Protein AF-0000000075745849 (afdb_homodimer)

Sequence (506 aa):
MTCSVCSPAETILVINGTESRLQVALGSGSGLLWSQELQTPGRAMPYLAPAVRQGLATCELDLAALRGIACVRGPGGFTGLRLTLATTLGLARGSGLPLAGIDYLPAIAASVAPLLASELWVATHARQRMVYLQGFTPVQGEPFCAPFPAPLDTALGYLQRRETALTLVGSGLRRFPEQWTEALPDAVFLPAAWDHPHPQTLLRLAEEAEFTQTPPSPLYLRASDAEDNLSTIAGKRGLDPDAARQSIPDFLSMTCSVCSPAETILVINGTESRLQVALGSGSGLLWSQELQTPGRAMPYLAPAVRQGLATCELDLAALRGIACVRGPGGFTGLRLTLATTLGLARGSGLPLAGIDYLPAIAASVAPLLASELWVATHARQRMVYLQGFTPVQGEPFCAPFPAPLDTALGYLQRRETALTLVGSGLRRFPEQWTEALPDAVFLPAAWDHPHPQTLLRLAEEAEFTQTPPSPLYLRASDAEDNLSTIAGKRGLDPDAARQSIPDFLS

Secondary structure (DSSP, 8-state):
---SS--GGG-EEEEE-SSSEEEEEEEETTEEEEEEEEE-SS-SHHHHHHHHHHHHHHTT--GGGSSEEEEEEESS-HHHHHHHHHHHHHHHHHHT--EEEEEHHHHHHHHHGGG-SSEEEEEEEEETTEEEEEEE-TTT--BSS--EEEEHHHHHHHHHT--S-EEEESTHHHHSHHHHHHH-TTSEE--GGGSS--HHHHHHHHHHSPPBSSPPPP----HHHHHHHHHHHHHHTT--HHHHHHTS--TT-/---SS--GGG-EEEEE-SSSEEEEEEEETTEEEEEEEEE-SS-SHHHHHHHHHHHHHHTT--GGGSSEEEEEEESS-HHHHHHHHHHHHHHHHHHT--EEEEEHHHHHHHHHGGG-SSEEEEEEEEETTEEEEEEE-TTT--BSS--EEEEHHHHHHHHHT--S-EEEESTHHHHSHHHHHHH-TTSEE--GGGSS--HHHHHHHHHHSPPBSSPPPP----HHHHHHHHHHHHHHTT--HHHHHHTS--TT-

Structure (mmCIF, N/CA/C/O backbone):
data_AF-0000000075745849-model_v1
#
loop_
_entity.id
_entity.type
_entity.pdbx_description
1 polymer 'Peptidase M22 glycoprotease'
#
loop_
_atom_site.group_PDB
_atom_site.id
_atom_site.type_symbol
_atom_site.label_atom_id
_atom_site.label_alt_id
_atom_site.label_comp_id
_atom_site.label_asym_id
_atom_site.label_entity_id
_atom_site.label_seq_id
_atom_site.pdbx_PDB_ins_code
_atom_site.Cartn_x
_atom_site.Cartn_y
_atom_site.Cartn_z
_atom_site.occupancy
_atom_site.B_iso_or_equiv
_atom_site.auth_seq_id
_atom_site.auth_comp_id
_atom_site.auth_asym_id
_atom_site.auth_atom_id
_atom_site.pdbx_PDB_model_num
ATOM 1 N N . MET A 1 1 ? -19.938 10.523 -12.008 1 37.12 1 MET A N 1
ATOM 2 C CA . MET A 1 1 ? -18.719 11.148 -11.508 1 37.12 1 MET A CA 1
ATOM 3 C C . MET A 1 1 ? -17.516 10.75 -12.359 1 37.12 1 MET A C 1
ATOM 5 O O . MET A 1 1 ? -17.219 9.562 -12.492 1 37.12 1 MET A O 1
ATOM 9 N N . THR A 1 2 ? -17.391 11.547 -13.344 1 42.72 2 THR A N 1
ATOM 10 C CA . THR A 1 2 ? -16.266 11.266 -14.234 1 42.72 2 THR A CA 1
ATOM 11 C C . THR A 1 2 ? -14.969 11.156 -13.453 1 42.72 2 THR A C 1
ATOM 13 O O . THR A 1 2 ? -14.641 12.039 -12.648 1 42.72 2 THR A O 1
ATOM 16 N N . CYS A 1 3 ? -14.578 9.945 -13.203 1 51.78 3 CYS A N 1
ATOM 17 C CA . CYS A 1 3 ? -13.312 9.641 -12.539 1 51.78 3 CYS A CA 1
ATOM 18 C C . CYS A 1 3 ? -12.164 10.406 -13.188 1 51.78 3 CYS A C 1
ATOM 20 O O . CYS A 1 3 ? -11.961 10.312 -14.398 1 51.78 3 CYS A O 1
ATOM 22 N N . SER A 1 4 ? -11.734 11.438 -12.562 1 56.72 4 SER A N 1
ATOM 23 C CA . SER A 1 4 ? -10.625 12.234 -13.086 1 56.72 4 SER A CA 1
ATOM 24 C C . SER A 1 4 ? -9.422 11.359 -13.406 1 56.72 4 SER A C 1
ATOM 26 O O . SER A 1 4 ? -8.5 11.789 -14.109 1 56.72 4 SER A O 1
ATOM 28 N N . VAL A 1 5 ? -9.508 10.102 -12.977 1 60.81 5 VAL A N 1
ATOM 29 C CA . VAL A 1 5 ? -8.305 9.297 -13.125 1 60.81 5 VAL A CA 1
ATOM 30 C C . VAL A 1 5 ? -8.383 8.484 -14.414 1 60.81 5 VAL A C 1
ATOM 32 O O . VAL A 1 5 ? -7.398 8.367 -15.148 1 60.81 5 VAL A O 1
ATOM 35 N N . CYS A 1 6 ? -9.516 7.832 -14.586 1 68.62 6 CYS A N 1
ATOM 36 C CA . CYS A 1 6 ? -9.602 7.012 -15.789 1 68.62 6 CYS A CA 1
ATOM 37 C C . CYS A 1 6 ? -11.055 6.828 -16.219 1 68.62 6 CYS A C 1
ATOM 39 O O . CYS A 1 6 ? -11.961 6.824 -15.383 1 68.62 6 CYS A O 1
ATOM 41 N N . SER A 1 7 ? -11.258 6.801 -17.531 1 82.75 7 SER A N 1
ATOM 42 C CA . SER A 1 7 ? -12.539 6.422 -18.109 1 82.75 7 SER A CA 1
ATOM 43 C C . SER A 1 7 ? -12.867 4.957 -17.844 1 82.75 7 SER A C 1
ATOM 45 O O . SER A 1 7 ? -11.961 4.148 -17.625 1 82.75 7 SER A O 1
ATOM 47 N N . PRO A 1 8 ? -14.094 4.629 -17.734 1 82.69 8 PRO A N 1
ATOM 48 C CA . PRO A 1 8 ? -14.461 3.227 -17.516 1 82.69 8 PRO A CA 1
ATOM 49 C C . PRO A 1 8 ? -13.789 2.281 -18.5 1 82.69 8 PRO A C 1
ATOM 51 O O . PRO A 1 8 ? -13.328 1.201 -18.125 1 82.69 8 PRO A O 1
ATOM 54 N N . ALA A 1 9 ? -13.57 2.715 -19.688 1 87.56 9 ALA A N 1
ATOM 55 C CA . ALA A 1 9 ? -13 1.877 -20.734 1 87.56 9 ALA A CA 1
ATOM 56 C C . ALA A 1 9 ? -11.508 1.665 -20.531 1 87.56 9 ALA A C 1
ATOM 58 O O . ALA A 1 9 ? -10.906 0.77 -21.125 1 87.56 9 ALA A O 1
ATOM 59 N N . GLU A 1 10 ? -10.961 2.383 -19.672 1 92.88 10 GLU A N 1
ATOM 60 C CA . GLU A 1 10 ? -9.531 2.248 -19.391 1 92.88 10 GLU A CA 1
ATOM 61 C C . GLU A 1 10 ? -9.297 1.593 -18.031 1 92.88 10 GLU A C 1
ATOM 63 O O . GLU A 1 10 ? -8.164 1.243 -17.688 1 92.88 10 GLU A O 1
ATOM 68 N N . THR A 1 11 ? -10.375 1.345 -17.344 1 96.75 11 THR A N 1
ATOM 69 C CA . THR A 1 11 ? -10.266 0.848 -15.969 1 96.75 11 THR A CA 1
ATOM 70 C C . THR A 1 11 ? -10.125 -0.672 -15.953 1 96.75 11 THR A C 1
ATOM 72 O O . THR A 1 11 ? -10.836 -1.374 -16.672 1 96.75 11 THR A O 1
ATOM 75 N N . ILE A 1 12 ? -9.188 -1.168 -15.203 1 98.12 12 ILE A N 1
ATOM 76 C CA . ILE A 1 12 ? -8.914 -2.592 -15.031 1 98.12 12 ILE A CA 1
ATOM 77 C C . ILE A 1 12 ? -9.266 -3.012 -13.602 1 98.12 12 ILE A C 1
ATOM 79 O O . ILE A 1 12 ? -9.016 -2.268 -12.648 1 98.12 12 ILE A O 1
ATOM 83 N N . LEU A 1 13 ? -9.898 -4.164 -13.469 1 98.25 13 LEU A N 1
ATOM 84 C CA . LEU A 1 13 ? -10.039 -4.844 -12.18 1 98.25 13 LEU A CA 1
ATOM 85 C C . LEU A 1 13 ? -8.898 -5.832 -11.961 1 98.25 13 LEU A C 1
ATOM 87 O O . LEU A 1 13 ? -8.664 -6.711 -12.797 1 98.25 13 LEU A O 1
ATOM 91 N N . VAL A 1 14 ? -8.211 -5.641 -10.891 1 98.31 14 VAL A N 1
ATOM 92 C CA . VAL A 1 14 ? -7.121 -6.555 -10.57 1 98.31 14 VAL A CA 1
ATOM 93 C C . VAL A 1 14 ? -7.441 -7.309 -9.281 1 98.31 14 VAL A C 1
ATOM 95 O O . VAL A 1 14 ? -7.887 -6.707 -8.297 1 98.31 14 VAL A O 1
ATOM 98 N N . ILE A 1 15 ? -7.199 -8.633 -9.297 1 97.12 15 ILE A N 1
ATOM 99 C CA . ILE A 1 15 ? -7.492 -9.492 -8.148 1 97.12 15 ILE A CA 1
ATOM 100 C C . ILE A 1 15 ? -6.254 -10.305 -7.789 1 97.12 15 ILE A C 1
ATOM 102 O O . ILE A 1 15 ? -5.609 -10.891 -8.664 1 97.12 15 ILE A O 1
ATOM 106 N N . ASN A 1 16 ? -5.895 -10.281 -6.516 1 96.38 16 ASN A N 1
ATOM 107 C CA . ASN A 1 16 ? -4.82 -11.109 -5.977 1 96.38 16 ASN A CA 1
ATOM 108 C C . ASN A 1 16 ? -5.281 -11.891 -4.746 1 96.38 16 ASN A C 1
ATOM 110 O O . ASN A 1 16 ? -5.609 -11.297 -3.719 1 96.38 16 ASN A O 1
ATOM 114 N N . GLY A 1 17 ? -5.34 -13.172 -4.848 1 93.75 17 GLY A N 1
ATOM 115 C CA . GLY A 1 17 ? -5.656 -14.07 -3.748 1 93.75 17 GLY A CA 1
ATOM 116 C C . GLY A 1 17 ? -4.652 -15.195 -3.59 1 93.75 17 GLY A C 1
ATOM 117 O O . GLY A 1 17 ? -5.023 -16.328 -3.273 1 93.75 17 GLY A O 1
ATOM 118 N N . THR A 1 18 ? -3.416 -14.867 -3.893 1 91.5 18 THR A N 1
ATOM 119 C CA . THR A 1 18 ? -2.369 -15.875 -3.951 1 91.5 18 THR A CA 1
ATOM 120 C C . THR A 1 18 ? -2.049 -16.406 -2.555 1 91.5 18 THR A C 1
ATOM 122 O O . THR A 1 18 ? -1.722 -17.578 -2.391 1 91.5 18 THR A O 1
ATOM 125 N N . GLU A 1 19 ? -2.113 -15.57 -1.573 1 90.69 19 GLU A N 1
ATOM 126 C CA . GLU A 1 19 ? -1.855 -15.93 -0.183 1 90.69 19 GLU A CA 1
ATOM 127 C C . GLU A 1 19 ? -3.002 -15.492 0.724 1 90.69 19 GLU A C 1
ATOM 129 O O . GLU A 1 19 ? -4.156 -15.438 0.291 1 90.69 19 GLU A O 1
ATOM 134 N N . SER A 1 20 ? -2.721 -15.32 1.955 1 87.56 20 SER A N 1
ATOM 135 C CA . SER A 1 20 ? -3.771 -15.031 2.926 1 87.56 20 SER A CA 1
ATOM 136 C C . SER A 1 20 ? -4.258 -13.594 2.799 1 87.56 20 SER A C 1
ATOM 138 O O . SER A 1 20 ? -5.285 -13.227 3.371 1 87.56 20 SER A O 1
ATOM 140 N N . ARG A 1 21 ? -3.586 -12.781 2.018 1 92.12 21 ARG A N 1
ATOM 141 C CA . ARG A 1 21 ? -4.023 -11.414 1.762 1 92.12 21 ARG A CA 1
ATOM 142 C C . ARG A 1 21 ? -4.82 -11.328 0.464 1 92.12 21 ARG A C 1
ATOM 144 O O . ARG A 1 21 ? -4.277 -11.555 -0.62 1 92.12 21 ARG A O 1
ATOM 151 N N . LEU A 1 22 ? -6.043 -11.008 0.616 1 94.69 22 LEU A N 1
ATOM 152 C CA . LEU A 1 22 ? -6.859 -10.758 -0.565 1 94.69 22 LEU A CA 1
ATOM 153 C C . LEU A 1 22 ? -6.762 -9.297 -0.99 1 94.69 22 LEU A C 1
ATOM 155 O O . LEU A 1 22 ? -6.938 -8.391 -0.169 1 94.69 22 LEU A O 1
ATOM 159 N N . GLN A 1 23 ? -6.414 -9.055 -2.225 1 96.69 23 GLN A N 1
ATOM 160 C CA . GLN A 1 23 ? -6.32 -7.703 -2.76 1 96.69 23 GLN A CA 1
ATOM 161 C C . GLN A 1 23 ? -7.219 -7.527 -3.98 1 96.69 23 GLN A C 1
ATOM 163 O O . GLN A 1 23 ? -7.242 -8.383 -4.867 1 96.69 23 GLN A O 1
ATOM 168 N N . VAL A 1 24 ? -7.988 -6.496 -4.008 1 97.88 24 VAL A N 1
ATOM 169 C CA . VAL A 1 24 ? -8.812 -6.086 -5.141 1 97.88 24 VAL A CA 1
ATOM 170 C C . VAL A 1 24 ? -8.562 -4.609 -5.453 1 97.88 24 VAL A C 1
ATOM 172 O O . VAL A 1 24 ? -8.555 -3.771 -4.547 1 97.88 24 VAL A O 1
ATOM 175 N N . ALA A 1 25 ? -8.344 -4.328 -6.715 1 98.19 25 ALA A N 1
ATOM 176 C CA . ALA A 1 25 ? -8.078 -2.941 -7.086 1 98.19 25 ALA A CA 1
ATOM 177 C C . ALA A 1 25 ? -8.758 -2.58 -8.398 1 98.19 25 ALA A C 1
ATOM 179 O O . ALA A 1 25 ? -8.859 -3.416 -9.305 1 98.19 25 ALA A O 1
ATOM 180 N N . LEU A 1 26 ? -9.242 -1.388 -8.5 1 98.06 26 LEU A N 1
ATOM 181 C CA . LEU A 1 26 ? -9.797 -0.775 -9.703 1 98.06 26 LEU A CA 1
ATOM 182 C C . LEU A 1 26 ? -8.977 0.448 -10.109 1 98.06 26 LEU A C 1
ATOM 184 O O . LEU A 1 26 ? -8.664 1.298 -9.273 1 98.06 26 LEU A O 1
ATOM 188 N N . GLY A 1 27 ? -8.625 0.522 -11.305 1 97.31 27 GLY A N 1
ATOM 189 C CA . GLY A 1 27 ? -7.883 1.665 -11.812 1 97.31 27 GLY A CA 1
ATOM 190 C C . GLY A 1 27 ? -7.223 1.399 -13.156 1 97.31 27 GLY A C 1
ATOM 191 O O . GLY A 1 27 ? -7.746 0.631 -13.969 1 97.31 27 GLY A O 1
ATOM 192 N N . SER A 1 28 ? -6.203 2.156 -13.406 1 94.56 28 SER A N 1
ATOM 193 C CA . SER A 1 28 ? -5.383 2.021 -14.602 1 94.56 28 SER A CA 1
ATOM 194 C C . SER A 1 28 ? -3.904 2.217 -14.289 1 94.56 28 SER A C 1
ATOM 196 O O . SER A 1 28 ? -3.535 2.41 -13.125 1 94.56 28 SER A O 1
ATOM 198 N N . GLY A 1 29 ? -3.08 2.039 -15.258 1 86.88 29 GLY A N 1
ATOM 199 C CA . GLY A 1 29 ? -1.665 2.311 -15.062 1 86.88 29 GLY A CA 1
ATOM 200 C C . GLY A 1 29 ? -1.385 3.732 -14.617 1 86.88 29 GLY A C 1
ATOM 201 O O . GLY A 1 29 ? -0.338 4.008 -14.023 1 86.88 29 GLY A O 1
ATOM 202 N N . SER A 1 30 ? -2.355 4.582 -14.789 1 82.94 30 SER A N 1
ATOM 203 C CA . SER A 1 30 ? -2.168 5.996 -14.477 1 82.94 30 SER A CA 1
ATOM 204 C C . SER A 1 30 ? -2.521 6.297 -13.023 1 82.94 30 SER A C 1
ATOM 206 O O . SER A 1 30 ? -2.15 7.344 -12.492 1 82.94 30 SER A O 1
ATOM 208 N N . GLY A 1 31 ? -3.273 5.297 -12.508 1 89.12 31 GLY A N 1
ATOM 209 C CA . GLY A 1 31 ? -3.584 5.617 -11.125 1 89.12 31 GLY A CA 1
ATOM 210 C C . GLY A 1 31 ? -4.594 4.672 -10.5 1 89.12 31 GLY A C 1
ATOM 211 O O . GLY A 1 31 ? -5.336 3.992 -11.219 1 89.12 31 GLY A O 1
ATOM 212 N N . LEU A 1 32 ? -4.625 4.715 -9.234 1 95 32 LEU A N 1
ATOM 213 C CA . LEU A 1 32 ? -5.535 3.922 -8.414 1 95 32 LEU A CA 1
ATOM 214 C C . LEU A 1 32 ? -6.863 4.648 -8.219 1 95 32 LEU A C 1
ATOM 216 O O . LEU A 1 32 ? -6.883 5.824 -7.848 1 95 32 LEU A O 1
ATOM 220 N N . LEU A 1 33 ? -7.957 3.971 -8.523 1 95.38 33 LEU A N 1
ATOM 221 C CA . LEU A 1 33 ? -9.289 4.496 -8.25 1 95.38 33 LEU A CA 1
ATOM 222 C C . LEU A 1 33 ? -9.805 3.99 -6.906 1 95.38 33 LEU A C 1
ATOM 224 O O . LEU A 1 33 ? -10.305 4.77 -6.094 1 95.38 33 LEU A O 1
ATOM 228 N N . TRP A 1 34 ? -9.672 2.744 -6.738 1 96.69 34 TRP A N 1
ATOM 229 C CA . TRP A 1 34 ? -10.156 2.066 -5.543 1 96.69 34 TRP A CA 1
ATOM 230 C C . TRP A 1 34 ? -9.367 0.789 -5.281 1 96.69 34 TRP A C 1
ATOM 232 O O . TRP A 1 34 ? -9.008 0.075 -6.215 1 96.69 34 TRP A O 1
ATOM 242 N N . SER A 1 35 ? -9.141 0.493 -3.998 1 98.25 35 SER A N 1
ATOM 243 C CA . SER A 1 35 ? -8.555 -0.794 -3.643 1 98.25 35 SER A CA 1
ATOM 244 C C . SER A 1 35 ? -9 -1.245 -2.258 1 98.25 35 SER A C 1
ATOM 246 O O . SER A 1 35 ? -9.383 -0.42 -1.425 1 98.25 35 SER A O 1
ATOM 248 N N . GLN A 1 36 ? -8.984 -2.518 -2.088 1 97.94 36 GLN A N 1
ATOM 249 C CA . GLN A 1 36 ? -9.266 -3.131 -0.793 1 97.94 36 GLN A CA 1
ATOM 250 C C . GLN A 1 36 ? -8.328 -4.301 -0.525 1 97.94 36 GLN A C 1
ATOM 252 O O . GLN A 1 36 ? -8.039 -5.094 -1.427 1 97.94 36 GLN A O 1
ATOM 257 N N . GLU A 1 37 ? -7.875 -4.348 0.645 1 96.94 37 GLU A N 1
ATOM 258 C CA . GLU A 1 37 ? -7.078 -5.473 1.125 1 96.94 37 GLU A CA 1
ATOM 259 C C . GLU A 1 37 ? -7.695 -6.09 2.377 1 96.94 37 GLU A C 1
ATOM 261 O O . GLU A 1 37 ? -8.195 -5.371 3.248 1 96.94 37 GLU A O 1
ATOM 266 N N . LEU A 1 38 ? -7.66 -7.398 2.424 1 95.31 38 LEU A N 1
ATOM 267 C CA . LEU A 1 38 ? -8.258 -8.125 3.541 1 95.31 38 LEU A CA 1
ATOM 268 C C . LEU A 1 38 ? -7.41 -9.328 3.924 1 95.31 38 LEU A C 1
ATOM 270 O O . LEU A 1 38 ? -7.043 -10.133 3.064 1 95.31 38 LEU A O 1
ATOM 274 N N . GLN A 1 39 ? -7.023 -9.359 5.184 1 92.75 39 GLN A N 1
ATOM 275 C CA . GLN A 1 39 ? -6.414 -10.578 5.703 1 92.75 39 GLN A CA 1
ATOM 276 C C . GLN A 1 39 ? -7.457 -11.672 5.902 1 92.75 39 GLN A C 1
ATOM 278 O O . GLN A 1 39 ? -8.359 -11.531 6.73 1 92.75 39 GLN A O 1
ATOM 283 N N . THR A 1 40 ? -7.328 -12.766 5.184 1 86.88 40 THR A N 1
ATOM 284 C CA . THR A 1 40 ? -8.336 -13.812 5.254 1 86.88 40 THR A CA 1
ATOM 285 C C . THR A 1 40 ? -7.805 -15.023 6.023 1 86.88 40 THR A C 1
ATOM 287 O O . THR A 1 40 ? -6.656 -15.43 5.836 1 86.88 40 THR A O 1
ATOM 290 N N . PRO A 1 41 ? -8.453 -15.406 7.141 1 66.88 41 PRO A N 1
ATOM 291 C CA . PRO A 1 41 ? -8.008 -16.562 7.926 1 66.88 41 PRO A CA 1
ATOM 292 C C . PRO A 1 41 ? -7.988 -17.859 7.113 1 66.88 41 PRO A C 1
ATOM 294 O O . PRO A 1 41 ? -7.277 -18.797 7.465 1 66.88 41 PRO A O 1
ATOM 297 N N . GLY A 1 42 ? -8.734 -18.016 6.109 1 65.19 42 GLY A N 1
ATOM 298 C CA . GLY A 1 42 ? -8.891 -19.234 5.332 1 65.19 42 GLY A CA 1
ATOM 299 C C . GLY A 1 42 ? -9.234 -18.969 3.879 1 65.19 42 GLY A C 1
ATOM 300 O O . GLY A 1 42 ? -8.461 -18.344 3.158 1 65.19 42 GLY A O 1
ATOM 301 N N . ARG A 1 43 ? -10.523 -19.141 3.734 1 66.81 43 ARG A N 1
ATOM 302 C CA . ARG A 1 43 ? -10.984 -19.094 2.352 1 66.81 43 ARG A CA 1
ATOM 303 C C . ARG A 1 43 ? -11.289 -17.656 1.933 1 66.81 43 ARG A C 1
ATOM 305 O O . ARG A 1 43 ? -12.039 -16.953 2.615 1 66.81 43 ARG A O 1
ATOM 312 N N . ALA A 1 44 ? -10.68 -17.234 0.844 1 74.44 44 ALA A N 1
ATOM 313 C CA . ALA A 1 44 ? -10.852 -15.891 0.29 1 74.44 44 ALA A CA 1
ATOM 314 C C . ALA A 1 44 ? -12.203 -15.75 -0.404 1 74.44 44 ALA A C 1
ATOM 316 O O . ALA A 1 44 ? -12.711 -14.641 -0.558 1 74.44 44 ALA A O 1
ATOM 317 N N . MET A 1 45 ? -12.836 -16.797 -0.67 1 75.94 45 MET A N 1
ATOM 318 C CA . MET A 1 45 ? -13.906 -16.797 -1.657 1 75.94 45 MET A CA 1
ATOM 319 C C . MET A 1 45 ? -15.125 -16.047 -1.137 1 75.94 45 MET A C 1
ATOM 321 O O . MET A 1 45 ? -15.719 -15.242 -1.856 1 75.94 45 MET A O 1
ATOM 325 N N . PRO A 1 46 ? -15.414 -16.234 0.099 1 81.69 46 PRO A N 1
ATOM 326 C CA . PRO A 1 46 ? -16.594 -15.5 0.563 1 81.69 46 PRO A CA 1
ATOM 327 C C . PRO A 1 46 ? -16.391 -13.984 0.54 1 81.69 46 PRO A C 1
ATOM 329 O O . PRO A 1 46 ? -17.375 -13.234 0.56 1 81.69 46 PRO A O 1
ATOM 332 N N . TYR A 1 47 ? -15.18 -13.586 0.403 1 89.06 47 TYR A N 1
ATOM 333 C CA . TYR A 1 47 ? -14.891 -12.164 0.539 1 89.06 47 TYR A CA 1
ATOM 334 C C . TYR A 1 47 ? -14.617 -11.531 -0.82 1 89.06 47 TYR A C 1
ATOM 336 O O . TYR A 1 47 ? -14.695 -10.312 -0.971 1 89.06 47 TYR A O 1
ATOM 344 N N . LEU A 1 48 ? -14.219 -12.328 -1.76 1 92.88 48 LEU A N 1
ATOM 345 C CA . LEU A 1 48 ? -13.75 -11.805 -3.041 1 92.88 48 LEU A CA 1
ATOM 346 C C . LEU A 1 48 ? -14.898 -11.156 -3.809 1 92.88 48 LEU A C 1
ATOM 348 O O . LEU A 1 48 ? -14.805 -9.984 -4.195 1 92.88 48 LEU A O 1
ATOM 352 N N . ALA A 1 49 ? -16.031 -11.859 -4.023 1 91.81 49 ALA A N 1
ATOM 353 C CA . ALA A 1 49 ? -17.141 -11.344 -4.816 1 91.81 49 ALA A CA 1
ATOM 354 C C . ALA A 1 49 ? -17.75 -10.094 -4.176 1 91.81 49 ALA A C 1
ATOM 356 O O . ALA A 1 49 ? -17.953 -9.086 -4.848 1 91.81 49 ALA A O 1
ATOM 357 N N . PRO A 1 50 ? -17.984 -10.102 -2.846 1 93.19 50 PRO A N 1
ATOM 358 C CA . PRO A 1 50 ? -18.469 -8.875 -2.199 1 93.19 50 PRO A CA 1
ATOM 359 C C . PRO A 1 50 ? -17.516 -7.703 -2.367 1 93.19 50 PRO A C 1
ATOM 361 O O . PRO A 1 50 ? -17.953 -6.562 -2.553 1 93.19 50 PRO A O 1
ATOM 364 N N . ALA A 1 51 ? -16.234 -7.949 -2.266 1 94.75 51 ALA A N 1
ATOM 365 C CA . ALA A 1 51 ? -15.258 -6.879 -2.426 1 94.75 51 ALA A CA 1
ATOM 366 C C . ALA A 1 51 ? -15.336 -6.266 -3.82 1 94.75 51 ALA A C 1
ATOM 368 O O . ALA A 1 51 ? -15.32 -5.043 -3.969 1 94.75 51 ALA A O 1
ATOM 369 N N . VAL A 1 52 ? -15.43 -7.113 -4.809 1 96.19 52 VAL A N 1
ATOM 370 C CA . VAL A 1 52 ? -15.531 -6.645 -6.188 1 96.19 52 VAL A CA 1
ATOM 371 C C . VAL A 1 52 ? -16.797 -5.809 -6.359 1 96.19 52 VAL A C 1
ATOM 373 O O . VAL A 1 52 ? -16.75 -4.715 -6.926 1 96.19 52 VAL A O 1
ATOM 376 N N . ARG A 1 53 ? -17.875 -6.316 -5.844 1 95.31 53 ARG A N 1
ATOM 377 C CA . ARG A 1 53 ? -19.156 -5.609 -5.945 1 95.31 53 ARG A CA 1
ATOM 378 C C . ARG A 1 53 ? -19.078 -4.246 -5.266 1 95.31 53 ARG A C 1
ATOM 380 O O . ARG A 1 53 ? -19.547 -3.248 -5.809 1 95.31 53 ARG A O 1
ATOM 387 N N . GLN A 1 54 ? -18.516 -4.238 -4.16 1 94.81 54 GLN A N 1
ATOM 388 C CA . GLN A 1 54 ? -18.375 -3 -3.404 1 94.81 54 GLN A CA 1
ATOM 389 C C . GLN A 1 54 ? -17.531 -1.985 -4.168 1 94.81 54 GLN A C 1
ATOM 391 O O . GLN A 1 54 ? -17.875 -0.803 -4.227 1 94.81 54 GLN A O 1
ATOM 396 N N . GLY A 1 55 ? -16.406 -2.436 -4.664 1 96 55 GLY A N 1
ATOM 397 C CA . GLY A 1 55 ? -15.555 -1.548 -5.434 1 96 55 GLY A CA 1
ATOM 398 C C . GLY A 1 55 ? -16.25 -0.928 -6.629 1 96 55 GLY A C 1
ATOM 399 O O . GLY A 1 55 ? -16.172 0.284 -6.84 1 96 55 GLY A O 1
ATOM 400 N N . LEU A 1 56 ? -16.938 -1.769 -7.363 1 96.19 56 LEU A N 1
ATOM 401 C CA . LEU A 1 56 ? -17.672 -1.296 -8.531 1 96.19 56 LEU A CA 1
ATOM 402 C C . LEU A 1 56 ? -18.75 -0.295 -8.133 1 96.19 56 LEU A C 1
ATOM 404 O O . LEU A 1 56 ? -18.906 0.747 -8.773 1 96.19 56 LEU A O 1
ATOM 408 N N . ALA A 1 57 ? -19.453 -0.594 -7.062 1 94.62 57 ALA A N 1
ATOM 409 C CA . ALA A 1 57 ? -20.516 0.287 -6.586 1 94.62 57 ALA A CA 1
ATOM 410 C C . ALA A 1 57 ? -19.938 1.626 -6.121 1 94.62 57 ALA A C 1
ATOM 412 O O . ALA A 1 57 ? -20.469 2.686 -6.465 1 94.62 57 ALA A O 1
ATOM 413 N N . THR A 1 58 ? -18.891 1.575 -5.348 1 92.69 58 THR A N 1
ATOM 414 C CA . THR A 1 58 ? -18.25 2.775 -4.812 1 92.69 58 THR A CA 1
ATOM 415 C C . THR A 1 58 ? -17.797 3.693 -5.945 1 92.69 58 THR A C 1
ATOM 417 O O . THR A 1 58 ? -17.938 4.914 -5.852 1 92.69 58 THR A O 1
ATOM 420 N N . CYS A 1 59 ? -17.281 3.086 -6.992 1 92.31 59 CYS A N 1
ATOM 421 C CA . CYS A 1 59 ? -16.75 3.855 -8.109 1 92.31 59 CYS A CA 1
ATOM 422 C C . CYS A 1 59 ? -17.812 4.121 -9.156 1 92.31 59 CYS A C 1
ATOM 424 O O . CYS A 1 59 ? -17.547 4.742 -10.188 1 92.31 59 CYS A O 1
ATOM 426 N N . GLU A 1 60 ? -19.016 3.615 -8.891 1 92.94 60 GLU A N 1
ATOM 427 C CA . GLU A 1 60 ? -20.125 3.74 -9.828 1 92.94 60 GLU A CA 1
ATOM 428 C C . GLU A 1 60 ? -19.734 3.213 -11.211 1 92.94 60 GLU A C 1
ATOM 430 O O . GLU A 1 60 ? -19.953 3.889 -12.219 1 92.94 60 GLU A O 1
ATOM 435 N N . LEU A 1 61 ? -19.188 2.02 -11.234 1 95 61 LEU A N 1
ATOM 436 C CA . LEU A 1 61 ? -18.75 1.372 -12.469 1 95 61 LEU A CA 1
ATOM 437 C C . LEU A 1 61 ? -19.547 0.087 -12.711 1 95 61 LEU A C 1
ATOM 439 O O . LEU A 1 61 ? -19.891 -0.616 -11.758 1 95 61 LEU A O 1
ATOM 443 N N . ASP A 1 62 ? -19.734 -0.145 -13.969 1 95.69 62 ASP A N 1
ATOM 444 C CA . ASP A 1 62 ? -20.266 -1.436 -14.414 1 95.69 62 ASP A CA 1
ATOM 445 C C . ASP A 1 62 ? -19.125 -2.375 -14.82 1 95.69 62 ASP A C 1
ATOM 447 O O . ASP A 1 62 ? -18.219 -1.98 -15.555 1 95.69 62 ASP A O 1
ATOM 451 N N . LEU A 1 63 ? -19.234 -3.537 -14.352 1 96.19 63 LEU A N 1
ATOM 452 C CA . LEU A 1 63 ? -18.203 -4.516 -14.648 1 96.19 63 LEU A CA 1
ATOM 453 C C . LEU A 1 63 ? -17.984 -4.645 -16.156 1 96.19 63 LEU A C 1
ATOM 455 O O . LEU A 1 63 ? -16.844 -4.668 -16.625 1 96.19 63 LEU A O 1
ATOM 459 N N . ALA A 1 64 ? -19.031 -4.625 -16.891 1 95.75 64 ALA A N 1
ATOM 460 C CA . ALA A 1 64 ? -18.984 -4.848 -18.328 1 95.75 64 ALA A CA 1
ATOM 461 C C . ALA A 1 64 ? -18.312 -3.678 -19.047 1 95.75 64 ALA A C 1
ATOM 463 O O . ALA A 1 64 ? -17.938 -3.789 -20.219 1 95.75 64 ALA A O 1
ATOM 464 N N . ALA A 1 65 ? -18.203 -2.588 -18.391 1 95.31 65 ALA A N 1
ATOM 465 C CA . ALA A 1 65 ? -17.656 -1.386 -19.016 1 95.31 65 ALA A CA 1
ATOM 466 C C . ALA A 1 65 ? -16.141 -1.321 -18.844 1 95.31 65 ALA A C 1
ATOM 468 O O . ALA A 1 65 ? -15.477 -0.456 -19.406 1 95.31 65 ALA A O 1
ATOM 469 N N . LEU A 1 66 ? -15.586 -2.225 -18.047 1 97.31 66 LEU A N 1
ATOM 470 C CA . LEU A 1 66 ? -14.156 -2.211 -17.766 1 97.31 66 LEU A CA 1
ATOM 471 C C . LEU A 1 66 ? -13.367 -2.695 -18.984 1 97.31 66 LEU A C 1
ATOM 473 O O . LEU A 1 66 ? -13.922 -3.346 -19.875 1 97.31 66 LEU A O 1
ATOM 477 N N . ARG A 1 67 ? -12.078 -2.32 -18.984 1 96.88 67 ARG A N 1
ATOM 478 C CA . ARG A 1 67 ? -11.156 -2.793 -20.016 1 96.88 67 ARG A CA 1
ATOM 479 C C . ARG A 1 67 ? -10.945 -4.301 -19.922 1 96.88 67 ARG A C 1
ATOM 481 O O . ARG A 1 67 ? -10.805 -4.98 -20.938 1 96.88 67 ARG A O 1
ATOM 488 N N . GLY A 1 68 ? -10.859 -4.816 -18.719 1 98 68 GLY A N 1
ATOM 489 C CA . GLY A 1 68 ? -10.594 -6.227 -18.469 1 98 68 GLY A CA 1
ATOM 490 C C . GLY A 1 68 ? -10.344 -6.539 -17.016 1 98 68 GLY A C 1
ATOM 491 O O . GLY A 1 68 ? -10.383 -5.645 -16.172 1 98 68 GLY A O 1
ATOM 492 N N . ILE A 1 69 ? -10.141 -7.836 -16.766 1 98.06 69 ILE A N 1
ATOM 493 C CA . ILE A 1 69 ? -9.836 -8.312 -15.422 1 98.06 69 ILE A CA 1
ATOM 494 C C . ILE A 1 69 ? -8.477 -9.008 -15.422 1 98.06 69 ILE A C 1
ATOM 496 O O . ILE A 1 69 ? -8.219 -9.891 -16.25 1 98.06 69 ILE A O 1
ATOM 500 N N . ALA A 1 70 ? -7.617 -8.539 -14.555 1 98.12 70 ALA A N 1
ATOM 501 C CA . ALA A 1 70 ? -6.336 -9.219 -14.352 1 98.12 70 ALA A CA 1
ATOM 502 C C . ALA A 1 70 ? -6.32 -9.969 -13.031 1 98.12 70 ALA A C 1
ATOM 504 O O . ALA A 1 70 ? -6.883 -9.508 -12.031 1 98.12 70 ALA A O 1
ATOM 505 N N . CYS A 1 71 ? -5.691 -11.109 -13.008 1 97.38 71 CYS A N 1
ATOM 506 C CA . CYS A 1 71 ? -5.578 -11.93 -11.812 1 97.38 71 CYS A CA 1
ATOM 507 C C . CYS A 1 71 ? -4.141 -12.391 -11.594 1 97.38 71 CYS A C 1
ATOM 509 O O . CYS A 1 71 ? -3.459 -12.773 -12.547 1 97.38 71 CYS A O 1
ATOM 511 N N . VAL A 1 72 ? -3.686 -12.273 -10.344 1 97.44 72 VAL A N 1
ATOM 512 C CA . VAL A 1 72 ? -2.377 -12.828 -10.023 1 97.44 72 VAL A CA 1
ATOM 513 C C . VAL A 1 72 ? -2.445 -14.359 -10.055 1 97.44 72 VAL A C 1
ATOM 515 O O . VAL A 1 72 ? -3.291 -14.961 -9.398 1 97.44 72 VAL A O 1
ATOM 518 N N . ARG A 1 73 ? -1.555 -14.961 -10.719 1 96 73 ARG A N 1
ATOM 519 C CA . ARG A 1 73 ? -1.736 -16.375 -11.016 1 96 73 ARG A CA 1
ATOM 520 C C . ARG A 1 73 ? -0.729 -17.234 -10.258 1 96 73 ARG A C 1
ATOM 522 O O . ARG A 1 73 ? -0.633 -18.438 -10.484 1 96 73 ARG A O 1
ATOM 529 N N . GLY A 1 74 ? 0.081 -16.688 -9.445 1 95.25 74 GLY A N 1
ATOM 530 C CA . GLY A 1 74 ? 0.964 -17.469 -8.594 1 95.25 74 GLY A CA 1
ATOM 531 C C . GLY A 1 74 ? 2.434 -17.188 -8.828 1 95.25 74 GLY A C 1
ATOM 532 O O . GLY A 1 74 ? 2.779 -16.188 -9.484 1 95.25 74 GLY A O 1
ATOM 533 N N . PRO A 1 75 ? 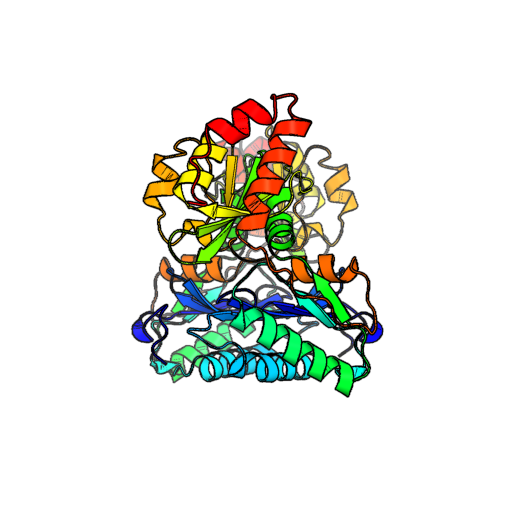3.289 -17.969 -8.219 1 95 75 PRO A N 1
ATOM 534 C CA . PRO A 1 75 ? 2.939 -19.141 -7.41 1 95 75 PRO A CA 1
ATOM 535 C C . PRO A 1 75 ? 2.314 -18.766 -6.066 1 95 75 PRO A C 1
ATOM 537 O O . PRO A 1 75 ? 2.43 -17.625 -5.625 1 95 75 PRO A O 1
ATOM 540 N N . GLY A 1 76 ? 1.598 -19.719 -5.441 1 90 76 GLY A N 1
ATOM 541 C CA . GLY A 1 76 ? 0.94 -19.562 -4.156 1 90 76 GLY A CA 1
ATOM 542 C C . GLY A 1 76 ? 0.162 -20.781 -3.721 1 90 76 GLY A C 1
ATOM 543 O O . GLY A 1 76 ? 0.421 -21.891 -4.195 1 90 76 GLY A O 1
ATOM 544 N N . GLY A 1 77 ? -0.655 -20.609 -2.779 1 83.94 77 GLY A N 1
ATOM 545 C CA . GLY A 1 77 ? -1.471 -21.703 -2.289 1 83.94 77 GLY A CA 1
ATOM 546 C C . GLY A 1 77 ? -2.336 -22.328 -3.367 1 83.94 77 GLY A C 1
ATOM 547 O O . GLY A 1 77 ? -2.922 -21.625 -4.188 1 83.94 77 GLY A O 1
ATOM 548 N N . PHE A 1 78 ? -2.426 -23.672 -3.387 1 82.75 78 PHE A N 1
ATOM 549 C CA . PHE A 1 78 ? -3.123 -24.422 -4.422 1 82.75 78 PHE A CA 1
ATOM 550 C C . PHE A 1 78 ? -4.609 -24.094 -4.426 1 82.75 78 PHE A C 1
ATOM 552 O O . PHE A 1 78 ? -5.152 -23.656 -5.441 1 82.75 78 PHE A O 1
ATOM 559 N N . THR A 1 79 ? -5.238 -24.094 -3.268 1 80.31 79 THR A N 1
ATOM 560 C CA . THR A 1 79 ? -6.672 -23.844 -3.143 1 80.31 79 THR A CA 1
ATOM 561 C C . THR A 1 79 ? -6.992 -22.375 -3.408 1 80.31 79 THR A C 1
ATOM 563 O O . THR A 1 79 ? -7.879 -22.062 -4.203 1 80.31 79 THR A O 1
ATOM 566 N N . GLY A 1 80 ? -6.223 -21.516 -2.812 1 82.75 80 GLY A N 1
ATOM 567 C CA . GLY A 1 80 ? -6.465 -20.094 -2.961 1 82.75 80 GLY A CA 1
ATOM 568 C C . GLY A 1 80 ? -6.344 -19.609 -4.395 1 82.75 80 GLY A C 1
ATOM 569 O O . GLY A 1 80 ? -7.18 -18.844 -4.875 1 82.75 80 GLY A O 1
ATOM 570 N N . LEU A 1 81 ? -5.391 -20.109 -5.102 1 88.12 81 LEU A N 1
ATOM 571 C CA . LEU A 1 81 ? -5.145 -19.719 -6.484 1 88.12 81 LEU A CA 1
ATOM 572 C C . LEU A 1 81 ? -6.277 -20.188 -7.395 1 88.12 81 LEU A C 1
ATOM 574 O O . LEU A 1 81 ? -6.781 -19.406 -8.211 1 88.12 81 LEU A O 1
ATOM 578 N N . ARG A 1 82 ? -6.676 -21.359 -7.25 1 87.81 82 ARG A N 1
ATOM 579 C CA . ARG A 1 82 ? -7.715 -21.922 -8.109 1 87.81 82 ARG A CA 1
ATOM 580 C C . ARG A 1 82 ? -9.047 -21.219 -7.879 1 87.81 82 ARG A C 1
ATOM 582 O O . ARG A 1 82 ? -9.781 -20.953 -8.828 1 87.81 82 ARG A O 1
ATOM 589 N N . LEU A 1 83 ? -9.312 -21 -6.676 1 87.81 83 LEU A N 1
ATOM 590 C CA . LEU A 1 83 ? -10.586 -20.359 -6.344 1 87.81 83 LEU A CA 1
ATOM 591 C C . LEU A 1 83 ? -10.617 -18.922 -6.852 1 87.81 83 LEU A C 1
ATOM 593 O O . LEU A 1 83 ? -11.641 -18.469 -7.375 1 87.81 83 LEU A O 1
ATOM 597 N N . THR A 1 84 ? -9.594 -18.219 -6.668 1 90.94 84 THR A N 1
ATOM 598 C CA . THR A 1 84 ? -9.516 -16.844 -7.148 1 90.94 84 THR A CA 1
ATOM 599 C C . THR A 1 84 ? -9.609 -16.797 -8.672 1 90.94 84 THR A C 1
ATOM 601 O O . THR A 1 84 ? -10.352 -15.984 -9.227 1 90.94 84 THR A O 1
ATOM 604 N N . LEU A 1 85 ? -8.898 -17.703 -9.32 1 92.12 85 LEU A N 1
ATOM 605 C CA . LEU A 1 85 ? -8.93 -17.75 -10.773 1 92.12 85 LEU A CA 1
ATOM 606 C C . LEU A 1 85 ? -10.312 -18.156 -11.281 1 92.12 85 LEU A C 1
ATOM 608 O O . LEU A 1 85 ? -10.797 -17.609 -12.273 1 92.12 85 LEU A O 1
ATOM 612 N N . ALA A 1 86 ? -10.891 -19.078 -10.609 1 91.94 86 ALA A N 1
ATOM 613 C CA . ALA A 1 86 ? -12.227 -19.5 -10.992 1 91.94 86 ALA A CA 1
ATOM 614 C C . ALA A 1 86 ? -13.234 -18.375 -10.852 1 91.94 86 ALA A C 1
ATOM 616 O O . ALA A 1 86 ? -14.086 -18.172 -11.727 1 91.94 86 ALA A O 1
ATOM 617 N N . THR A 1 87 ? -13.172 -17.703 -9.75 1 89.88 87 THR A N 1
ATOM 618 C CA . THR A 1 87 ? -14.055 -16.562 -9.539 1 89.88 87 THR A CA 1
ATOM 619 C C . THR A 1 87 ? -13.836 -15.5 -10.609 1 89.88 87 THR A C 1
ATOM 621 O O . THR A 1 87 ? -14.797 -14.953 -11.156 1 89.88 87 THR A O 1
ATOM 624 N N . THR A 1 88 ? -12.648 -15.195 -10.875 1 92.62 88 THR A N 1
ATOM 625 C CA . THR A 1 88 ? -12.305 -14.219 -11.898 1 92.62 88 THR A CA 1
ATOM 626 C C . THR A 1 88 ? -12.844 -14.648 -13.266 1 92.62 88 THR A C 1
ATOM 628 O O . THR A 1 88 ? -13.398 -13.828 -14 1 92.62 88 THR A O 1
ATOM 631 N N . LEU A 1 89 ? -12.695 -15.891 -13.555 1 94 89 LEU A N 1
ATOM 632 C CA . LEU A 1 89 ? -13.219 -16.422 -14.805 1 94 89 LEU A CA 1
ATOM 633 C C . LEU A 1 89 ? -14.734 -16.266 -14.867 1 94 89 LEU A C 1
ATOM 635 O O . LEU A 1 89 ? -15.281 -15.914 -15.914 1 94 89 LEU A O 1
ATOM 639 N N . GLY A 1 90 ? -15.352 -16.562 -13.797 1 93.75 90 GLY A N 1
ATOM 640 C CA . GLY A 1 90 ? -16.797 -16.375 -13.734 1 93.75 90 GLY A CA 1
ATOM 641 C C . GLY A 1 90 ? -17.234 -14.953 -14.008 1 93.75 90 GLY A C 1
ATOM 642 O O . GLY A 1 90 ? -18.172 -14.719 -14.773 1 93.75 90 GLY A O 1
ATOM 643 N N . LEU A 1 91 ? -16.562 -14.047 -13.391 1 94.12 91 LEU A N 1
ATOM 644 C CA . LEU A 1 91 ? -16.844 -12.633 -13.594 1 94.12 91 LEU A CA 1
ATOM 645 C C . LEU A 1 91 ? -16.625 -12.234 -15.055 1 94.12 91 LEU A C 1
ATOM 647 O O . LEU A 1 91 ? -17.438 -11.5 -15.633 1 94.12 91 LEU A O 1
ATOM 651 N N . ALA A 1 92 ? -15.57 -12.719 -15.602 1 95.25 92 ALA A N 1
ATOM 652 C CA . ALA A 1 92 ? -15.203 -12.391 -16.984 1 95.25 92 ALA A CA 1
ATOM 653 C C . ALA A 1 92 ? -16.219 -12.969 -17.969 1 95.25 92 ALA A C 1
ATOM 655 O O . ALA A 1 92 ? -16.625 -12.297 -18.922 1 95.25 92 ALA A O 1
ATOM 656 N N . ARG A 1 93 ? -16.547 -14.164 -17.844 1 93.81 93 ARG A N 1
ATOM 657 C CA . ARG A 1 93 ? -17.5 -14.828 -18.734 1 93.81 93 ARG A CA 1
ATOM 658 C C . ARG A 1 93 ? -18.859 -14.133 -18.703 1 93.81 93 ARG A C 1
ATOM 660 O O . ARG A 1 93 ? -19.5 -13.953 -19.734 1 93.81 93 ARG A O 1
ATOM 667 N N . GLY A 1 94 ? -19.281 -13.75 -17.5 1 92.75 94 GLY A N 1
ATOM 668 C CA . GLY A 1 94 ? -20.562 -13.07 -17.344 1 92.75 94 GLY A CA 1
ATOM 669 C C . GLY A 1 94 ? -20.578 -11.688 -17.969 1 92.75 94 GLY A C 1
ATOM 670 O O . GLY A 1 94 ? -21.625 -11.219 -18.422 1 92.75 94 GLY A O 1
ATOM 671 N N . SER A 1 95 ? -19.438 -11.047 -18.062 1 93.69 95 SER A N 1
ATOM 672 C CA . SER A 1 95 ? -19.359 -9.672 -18.547 1 93.69 95 SER A CA 1
ATOM 673 C C . SER A 1 95 ? -18.734 -9.609 -19.938 1 93.69 95 SER A C 1
ATOM 675 O O . SER A 1 95 ? -18.734 -8.562 -20.578 1 93.69 95 SER A O 1
ATOM 677 N N . GLY A 1 96 ? -18.172 -10.703 -20.375 1 95.44 96 GLY A N 1
ATOM 678 C CA . GLY A 1 96 ? -17.516 -10.742 -21.672 1 95.44 96 GLY A CA 1
ATOM 679 C C . GLY A 1 96 ? -16.172 -10.047 -21.688 1 95.44 96 GLY A C 1
ATOM 680 O O . GLY A 1 96 ? -15.672 -9.672 -22.75 1 95.44 96 GLY A O 1
ATOM 681 N N . LEU A 1 97 ? -15.609 -9.93 -20.578 1 97.12 97 LEU A N 1
ATOM 682 C CA . LEU A 1 97 ? -14.359 -9.188 -20.469 1 97.12 97 LEU A CA 1
ATOM 683 C C . LEU A 1 97 ? -13.164 -10.102 -20.703 1 97.12 97 LEU A C 1
ATOM 685 O O . LEU A 1 97 ? -13.195 -11.281 -20.344 1 97.12 97 LEU A O 1
ATOM 689 N N . PRO A 1 98 ? -12.109 -9.57 -21.344 1 98 98 PRO A N 1
ATOM 690 C CA . PRO A 1 98 ? -10.867 -10.344 -21.438 1 98 98 PRO A CA 1
ATOM 691 C C . PRO A 1 98 ? -10.133 -10.453 -20.109 1 98 98 PRO A C 1
ATOM 693 O O . PRO A 1 98 ? -10.445 -9.711 -19.156 1 98 98 PRO A O 1
ATOM 696 N N . LEU A 1 99 ? -9.227 -11.43 -20.062 1 98.06 99 LEU A N 1
ATOM 697 C CA . LEU A 1 99 ? -8.484 -11.727 -18.844 1 98.06 99 LEU A CA 1
ATOM 698 C C . LEU A 1 99 ? -6.984 -11.586 -19.078 1 98.06 99 LEU A C 1
ATOM 700 O O . LEU A 1 99 ? -6.508 -11.758 -20.203 1 98.06 99 LEU A O 1
ATOM 704 N N . ALA A 1 100 ? -6.297 -11.242 -18.031 1 97.94 100 ALA A N 1
ATOM 705 C CA . ALA A 1 100 ? -4.836 -11.242 -18.031 1 97.94 100 ALA A CA 1
ATOM 706 C C . ALA A 1 100 ? -4.281 -11.859 -16.75 1 97.94 100 ALA A C 1
ATOM 708 O O . ALA A 1 100 ? -4.957 -11.867 -15.719 1 97.94 100 ALA A O 1
ATOM 709 N N . GLY A 1 101 ? -3.07 -12.438 -16.859 1 97.75 101 GLY A N 1
ATOM 710 C CA . GLY A 1 101 ? -2.385 -13 -15.703 1 97.75 101 GLY A CA 1
ATOM 711 C C . GLY A 1 101 ? -1.181 -12.188 -15.273 1 97.75 101 GLY A C 1
ATOM 712 O O . GLY A 1 101 ? -0.479 -11.609 -16.109 1 97.75 101 GLY A O 1
ATOM 713 N N . ILE A 1 102 ? -0.969 -12.125 -13.984 1 97.75 102 ILE A N 1
ATOM 714 C CA . ILE A 1 102 ? 0.188 -11.469 -13.383 1 97.75 102 ILE A CA 1
ATOM 715 C C . ILE A 1 102 ? 0.94 -12.453 -12.492 1 97.75 102 ILE A C 1
ATOM 717 O O . ILE A 1 102 ? 0.329 -13.188 -11.711 1 97.75 102 ILE A O 1
ATOM 721 N N . ASP A 1 103 ? 2.262 -12.484 -12.594 1 97.81 103 ASP A N 1
ATOM 722 C CA . ASP A 1 103 ? 3.057 -13.344 -11.719 1 97.81 103 ASP A CA 1
ATOM 723 C C . ASP A 1 103 ? 3.25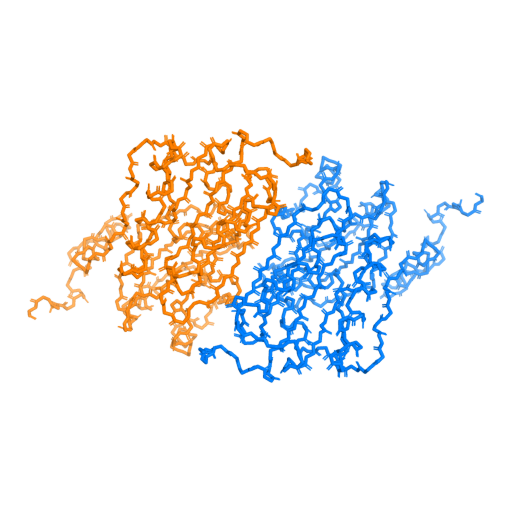8 -12.695 -10.352 1 97.81 103 ASP A C 1
ATOM 725 O O . ASP A 1 103 ? 3.48 -11.492 -10.258 1 97.81 103 ASP A O 1
ATOM 729 N N . TYR A 1 104 ? 3.238 -13.516 -9.391 1 97.94 104 TYR A N 1
ATOM 730 C CA . TYR A 1 104 ? 3.166 -13.008 -8.023 1 97.94 104 TYR A CA 1
ATOM 731 C C . TYR A 1 104 ? 4.516 -12.461 -7.566 1 97.94 104 TYR A C 1
ATOM 733 O O . TYR A 1 104 ? 4.617 -11.312 -7.133 1 97.94 104 TYR A O 1
ATOM 741 N N . LEU A 1 105 ? 5.574 -13.18 -7.617 1 98.25 105 LEU A N 1
ATOM 742 C CA . LEU A 1 105 ? 6.867 -12.766 -7.082 1 98.25 105 LEU A CA 1
ATOM 743 C C . LEU A 1 105 ? 7.383 -11.531 -7.812 1 98.25 105 LEU A C 1
ATOM 745 O O . LEU A 1 105 ? 7.809 -10.562 -7.176 1 98.25 105 LEU A O 1
ATOM 749 N N . PRO A 1 106 ? 7.285 -11.5 -9.141 1 97.94 106 PRO A N 1
ATOM 750 C CA . PRO A 1 106 ? 7.641 -10.266 -9.844 1 97.94 106 PRO A CA 1
ATOM 751 C C . PRO A 1 106 ? 6.801 -9.07 -9.391 1 97.94 106 PRO A C 1
ATOM 753 O O . PRO A 1 106 ? 7.297 -7.941 -9.352 1 97.94 106 PRO A O 1
ATOM 756 N N . ALA A 1 107 ? 5.555 -9.273 -9.047 1 97.75 107 ALA A N 1
ATOM 757 C CA . ALA A 1 107 ? 4.695 -8.188 -8.594 1 97.75 107 ALA A CA 1
ATOM 758 C C . ALA A 1 107 ? 5.184 -7.617 -7.262 1 97.75 107 ALA A C 1
ATOM 760 O O . ALA A 1 107 ? 5.184 -6.402 -7.059 1 97.75 107 ALA A O 1
ATOM 761 N N . ILE A 1 108 ? 5.566 -8.492 -6.375 1 97.44 108 ILE A N 1
ATOM 762 C CA . ILE A 1 108 ? 6.133 -8.047 -5.105 1 97.44 108 ILE A CA 1
ATOM 763 C C . ILE A 1 108 ? 7.418 -7.266 -5.359 1 97.44 108 ILE A C 1
ATOM 765 O O . ILE A 1 108 ? 7.602 -6.172 -4.816 1 97.44 108 ILE A O 1
ATOM 769 N N . ALA A 1 109 ? 8.258 -7.785 -6.242 1 97.44 109 ALA A N 1
ATOM 770 C CA . ALA A 1 109 ? 9.539 -7.148 -6.547 1 97.44 109 ALA A CA 1
ATOM 771 C C . ALA A 1 109 ? 9.328 -5.758 -7.145 1 97.44 109 ALA A C 1
ATOM 773 O O . ALA A 1 109 ? 10.039 -4.812 -6.789 1 97.44 109 ALA A O 1
ATOM 774 N N . ALA A 1 110 ? 8.359 -5.664 -8.008 1 94.75 110 ALA A N 1
ATOM 775 C CA . ALA A 1 110 ? 8.109 -4.41 -8.711 1 94.75 110 ALA A CA 1
ATOM 776 C C . ALA A 1 110 ? 7.703 -3.305 -7.738 1 94.75 110 ALA A C 1
ATOM 778 O O . ALA A 1 110 ? 7.867 -2.119 -8.031 1 94.75 110 ALA A O 1
ATOM 779 N N . SER A 1 111 ? 7.184 -3.691 -6.621 1 91.88 111 SER A N 1
ATOM 780 C CA . SER A 1 111 ? 6.742 -2.719 -5.625 1 91.88 111 SER A CA 1
ATOM 781 C C . SER A 1 111 ? 7.926 -2.131 -4.863 1 91.88 111 SER A C 1
ATOM 783 O O . SER A 1 111 ? 7.855 -1 -4.379 1 91.88 111 SER A O 1
ATOM 785 N N . VAL A 1 112 ? 9.039 -2.836 -4.777 1 91.56 112 VAL A N 1
ATOM 786 C CA . VAL A 1 112 ? 10.055 -2.391 -3.83 1 91.56 112 VAL A CA 1
ATOM 787 C C . VAL A 1 112 ? 11.383 -2.178 -4.555 1 91.56 112 VAL A C 1
ATOM 789 O O . VAL A 1 112 ? 12.219 -1.386 -4.113 1 91.56 112 VAL A O 1
ATOM 792 N N . ALA A 1 113 ? 11.625 -2.793 -5.652 1 89.69 113 ALA A N 1
ATOM 793 C CA . ALA A 1 113 ? 12.922 -2.811 -6.332 1 89.69 113 ALA A CA 1
ATOM 794 C C . ALA A 1 113 ? 13.391 -1.396 -6.656 1 89.69 113 ALA A C 1
ATOM 796 O O . ALA A 1 113 ? 14.562 -1.068 -6.469 1 89.69 113 ALA A O 1
ATOM 797 N N . PRO A 1 114 ? 12.484 -0.55 -7.07 1 82.75 114 PRO A N 1
ATOM 798 C CA . PRO A 1 114 ? 12.922 0.795 -7.449 1 82.75 114 PRO A CA 1
ATOM 799 C C . PRO A 1 114 ? 13.578 1.552 -6.293 1 82.75 114 PRO A C 1
ATOM 801 O O . PRO A 1 114 ? 14.266 2.553 -6.512 1 82.75 114 PRO A O 1
ATOM 804 N N . LEU A 1 115 ? 13.383 1.07 -5.129 1 82.88 115 LEU A N 1
ATOM 805 C CA . LEU A 1 115 ? 13.867 1.762 -3.938 1 82.88 115 LEU A CA 1
ATOM 806 C C . LEU A 1 115 ? 15.18 1.162 -3.457 1 82.88 115 LEU A C 1
ATOM 808 O O . LEU A 1 115 ? 15.805 1.682 -2.527 1 82.88 115 LEU A O 1
ATOM 812 N N . LEU A 1 116 ? 15.555 0.121 -4.066 1 86.31 116 LEU A N 1
ATOM 813 C CA . LEU A 1 116 ? 16.656 -0.659 -3.514 1 86.31 116 LEU A CA 1
ATOM 814 C C . LEU A 1 116 ? 17.922 -0.466 -4.336 1 86.31 116 LEU A C 1
ATOM 816 O O . LEU A 1 116 ? 17.859 -0.208 -5.543 1 86.31 116 LEU A O 1
ATOM 820 N N . ALA A 1 117 ? 19.047 -0.621 -3.613 1 83 117 ALA A N 1
ATOM 821 C CA . ALA A 1 117 ? 20.344 -0.536 -4.273 1 83 117 ALA A CA 1
ATOM 822 C C . ALA A 1 117 ? 21.016 -1.904 -4.344 1 83 117 ALA A C 1
ATOM 824 O O . ALA A 1 117 ? 22.062 -2.057 -4.973 1 83 117 ALA A O 1
ATOM 825 N N . SER A 1 118 ? 20.453 -2.883 -3.746 1 89.56 118 SER A N 1
ATOM 826 C CA . SER A 1 118 ? 21.047 -4.215 -3.682 1 89.56 118 SER A CA 1
ATOM 827 C C . SER A 1 118 ? 20.156 -5.254 -4.355 1 89.56 118 SER A C 1
ATOM 829 O O . SER A 1 118 ? 19 -4.98 -4.648 1 89.56 118 SER A O 1
ATOM 831 N N . GLU A 1 119 ? 20.75 -6.398 -4.527 1 95 119 GLU A N 1
ATOM 832 C CA . GLU A 1 119 ? 20.031 -7.547 -5.078 1 95 119 GLU A CA 1
ATOM 833 C C . GLU A 1 119 ? 18.828 -7.898 -4.219 1 95 119 GLU A C 1
ATOM 835 O O . GLU A 1 119 ? 18.922 -7.953 -2.992 1 95 119 GLU A O 1
ATOM 840 N N . LEU A 1 120 ? 17.719 -8.047 -4.949 1 97.12 120 LEU A N 1
ATOM 841 C CA . LEU A 1 120 ? 16.453 -8.312 -4.25 1 97.12 120 LEU A CA 1
ATOM 842 C C . LEU A 1 120 ? 16.047 -9.766 -4.414 1 97.12 120 LEU A C 1
ATOM 844 O O . LEU A 1 120 ? 16.031 -10.297 -5.527 1 97.12 120 LEU A O 1
ATOM 848 N N . TRP A 1 121 ? 15.75 -10.375 -3.312 1 98.25 121 TRP A N 1
ATOM 849 C CA . TRP A 1 121 ? 15.164 -11.711 -3.336 1 98.25 121 TRP A CA 1
ATOM 850 C C . TRP A 1 121 ? 13.789 -11.719 -2.691 1 98.25 121 TRP A C 1
ATOM 852 O O . TRP A 1 121 ? 13.617 -11.242 -1.564 1 98.25 121 TRP A O 1
ATOM 862 N N . VAL A 1 122 ? 12.852 -12.242 -3.396 1 98.44 122 VAL A N 1
ATOM 863 C CA . VAL A 1 122 ? 11.492 -12.43 -2.891 1 98.44 122 VAL A CA 1
ATOM 864 C C . VAL A 1 122 ? 11.305 -13.875 -2.445 1 98.44 122 VAL A C 1
ATOM 866 O O . VAL A 1 122 ? 11.531 -14.805 -3.219 1 98.44 122 VAL A O 1
ATOM 869 N N . ALA A 1 123 ? 10.953 -14.062 -1.23 1 98.12 123 ALA A N 1
ATOM 870 C CA . ALA A 1 123 ? 10.664 -15.375 -0.661 1 98.12 123 ALA A CA 1
ATOM 871 C C . ALA A 1 123 ? 9.25 -15.43 -0.103 1 98.12 123 ALA A C 1
ATOM 873 O O . ALA A 1 123 ? 8.945 -14.797 0.912 1 98.12 123 ALA A O 1
ATOM 874 N N . THR A 1 124 ? 8.391 -16.203 -0.749 1 96.81 124 THR A N 1
ATOM 875 C CA . THR A 1 124 ? 7.031 -16.344 -0.246 1 96.81 124 THR A CA 1
ATOM 876 C C . THR A 1 124 ? 6.816 -17.75 0.325 1 96.81 124 THR A C 1
ATOM 878 O O . THR A 1 124 ? 7.531 -18.688 -0.03 1 96.81 124 THR A O 1
ATOM 881 N N . HIS A 1 125 ? 5.848 -17.828 1.182 1 93.69 125 HIS A N 1
ATOM 882 C CA . HIS A 1 125 ? 5.539 -19.094 1.831 1 93.69 125 HIS A CA 1
ATOM 883 C C . HIS A 1 125 ? 4.945 -20.094 0.841 1 93.69 125 HIS A C 1
ATOM 885 O O . HIS A 1 125 ? 4.027 -19.766 0.091 1 93.69 125 HIS A O 1
ATOM 891 N N . ALA A 1 126 ? 5.512 -21.281 0.811 1 91.31 126 ALA A N 1
ATOM 892 C CA . ALA A 1 126 ? 4.953 -22.359 -0.001 1 91.31 126 ALA A CA 1
ATOM 893 C C . ALA A 1 126 ? 4.219 -23.375 0.869 1 91.31 126 ALA A C 1
ATOM 895 O O . ALA A 1 126 ? 3 -23.516 0.761 1 91.31 126 ALA A O 1
ATOM 896 N N . ARG A 1 127 ? 4.867 -24.047 1.641 1 88.44 127 ARG A N 1
ATOM 897 C CA . ARG A 1 127 ? 4.387 -24.969 2.664 1 88.44 127 ARG A CA 1
ATOM 898 C C . ARG A 1 127 ? 5.379 -25.078 3.818 1 88.44 127 ARG A C 1
ATOM 900 O O . ARG A 1 127 ? 6.262 -24.234 3.961 1 88.44 127 ARG A O 1
ATOM 907 N N . GLN A 1 128 ? 5.113 -26.031 4.66 1 86.62 128 GLN A N 1
ATOM 908 C CA . GLN A 1 128 ? 5.949 -26.109 5.852 1 86.62 128 GLN A CA 1
ATOM 909 C C . GLN A 1 128 ? 7.43 -26.188 5.484 1 86.62 128 GLN A C 1
ATOM 911 O O . GLN A 1 128 ? 7.855 -27.109 4.777 1 86.62 128 GLN A O 1
ATOM 916 N N . ARG A 1 129 ? 8.18 -25.219 5.922 1 91.19 129 ARG A N 1
ATOM 917 C CA . ARG A 1 129 ? 9.625 -25.062 5.785 1 91.19 129 ARG A CA 1
ATOM 918 C C . ARG A 1 129 ? 10.031 -25.016 4.316 1 91.19 129 ARG A C 1
ATOM 920 O O . ARG A 1 129 ? 11.125 -25.469 3.957 1 91.19 129 ARG A O 1
ATOM 927 N N . MET A 1 130 ? 9.102 -24.734 3.447 1 94.69 130 MET A N 1
ATOM 928 C CA . MET A 1 130 ? 9.352 -24.531 2.023 1 94.69 130 MET A CA 1
ATOM 929 C C . MET A 1 130 ? 9.031 -23.094 1.616 1 94.69 130 MET A C 1
ATOM 931 O O . MET A 1 130 ? 8.039 -22.516 2.074 1 94.69 130 MET A O 1
ATOM 935 N N . VAL A 1 131 ? 9.844 -22.562 0.749 1 96.69 131 VAL A N 1
ATOM 936 C CA . VAL A 1 131 ? 9.586 -21.219 0.236 1 96.69 131 VAL A CA 1
ATOM 937 C C . VAL A 1 131 ? 9.641 -21.234 -1.29 1 96.69 131 VAL A C 1
ATOM 939 O O . VAL A 1 131 ? 10.281 -22.094 -1.889 1 96.69 131 VAL A O 1
ATOM 942 N N . TYR A 1 132 ? 8.867 -20.406 -1.903 1 96.75 132 TYR A N 1
ATOM 943 C CA . TYR A 1 132 ? 9.125 -20 -3.277 1 96.75 132 TYR A CA 1
ATOM 944 C C . TYR A 1 132 ? 10.125 -18.844 -3.324 1 96.75 132 TYR A C 1
ATOM 946 O O . TYR A 1 132 ? 9.984 -17.859 -2.598 1 96.75 132 TYR A O 1
ATOM 954 N N . LEU A 1 133 ? 11.102 -18.969 -4.145 1 97.75 133 LEU A N 1
ATOM 955 C CA . LEU A 1 133 ? 12.195 -18 -4.18 1 97.75 133 LEU A CA 1
ATOM 956 C C . LEU A 1 133 ? 12.445 -17.5 -5.602 1 97.75 133 LEU A C 1
ATOM 958 O O . LEU A 1 133 ? 12.391 -18.297 -6.555 1 97.75 133 LEU A O 1
ATOM 962 N N . GLN A 1 134 ? 12.742 -16.188 -5.75 1 98.06 134 GLN A N 1
ATOM 963 C CA . GLN A 1 134 ? 13.133 -15.617 -7.031 1 98.06 134 GLN A CA 1
ATOM 964 C C . GLN A 1 134 ? 13.984 -14.367 -6.832 1 98.06 134 GLN A C 1
ATOM 966 O O . GLN A 1 134 ? 13.719 -13.562 -5.938 1 98.06 134 GLN A O 1
ATOM 971 N N . GLY A 1 135 ? 14.977 -14.242 -7.66 1 98 135 GLY A N 1
ATOM 972 C CA . GLY A 1 135 ? 15.891 -13.109 -7.57 1 98 135 GLY A CA 1
ATOM 973 C C . GLY A 1 135 ? 15.641 -12.047 -8.625 1 98 135 GLY A C 1
ATOM 974 O O . GLY A 1 135 ? 15.25 -12.367 -9.75 1 98 135 GLY A O 1
ATOM 975 N N . PHE A 1 136 ? 15.914 -10.773 -8.227 1 98 136 PHE A N 1
ATOM 976 C CA . PHE A 1 136 ? 15.664 -9.617 -9.086 1 98 136 PHE A CA 1
ATOM 977 C C . PHE A 1 136 ? 16.797 -8.609 -8.992 1 98 136 PHE A C 1
ATOM 979 O O . PHE A 1 136 ? 17.406 -8.453 -7.93 1 98 136 PHE A O 1
ATOM 986 N N . THR A 1 137 ? 17.016 -7.898 -10.109 1 95.5 137 THR A N 1
ATOM 987 C CA . THR A 1 137 ? 17.984 -6.805 -10.102 1 95.5 137 THR A CA 1
ATOM 988 C C . THR A 1 137 ? 17.438 -5.613 -9.312 1 95.5 137 THR A C 1
ATOM 990 O O . THR A 1 137 ? 16.234 -5.402 -9.25 1 95.5 137 THR A O 1
ATOM 993 N N . PRO A 1 138 ? 18.344 -4.879 -8.703 1 89.75 138 PRO A N 1
ATOM 994 C CA . PRO A 1 138 ? 17.891 -3.65 -8.047 1 89.75 138 PRO A CA 1
ATOM 995 C C . PRO A 1 138 ? 17.422 -2.59 -9.039 1 89.75 138 PRO A C 1
ATOM 997 O O . PRO A 1 138 ? 17.781 -2.641 -10.219 1 89.75 138 PRO A O 1
ATOM 1000 N N . VAL A 1 139 ? 16.594 -1.641 -8.633 1 83.56 139 VAL A N 1
ATOM 1001 C CA . VAL A 1 139 ? 16.125 -0.469 -9.359 1 83.56 139 VAL A CA 1
ATOM 1002 C C . VAL A 1 139 ? 15.172 -0.902 -10.469 1 83.56 139 VAL A C 1
ATOM 1004 O O . VAL A 1 139 ? 13.961 -0.66 -10.375 1 83.56 139 VAL A O 1
ATOM 1007 N N . GLN A 1 140 ? 15.625 -1.794 -11.32 1 87.25 140 GLN A N 1
ATOM 1008 C CA . GLN A 1 140 ? 14.781 -2.189 -12.445 1 87.25 140 GLN A CA 1
ATOM 1009 C C . GLN A 1 140 ? 13.773 -3.262 -12.039 1 87.25 140 GLN A C 1
ATOM 1011 O O . GLN A 1 140 ? 12.703 -3.369 -12.625 1 87.25 140 GLN A O 1
ATOM 1016 N N . GLY A 1 141 ? 14.156 -4.098 -11.109 1 92.88 141 GLY A N 1
ATOM 1017 C CA . GLY A 1 141 ? 13.281 -5.164 -10.664 1 92.88 141 GLY A CA 1
ATOM 1018 C C . GLY A 1 141 ? 13.125 -6.277 -11.68 1 92.88 141 GLY A C 1
ATOM 1019 O O . GLY A 1 141 ? 12.07 -6.91 -11.766 1 92.88 141 GLY A O 1
ATOM 1020 N N . GLU A 1 142 ? 14.109 -6.473 -12.508 1 95.81 142 GLU A N 1
ATOM 1021 C CA . GLU A 1 142 ? 14.078 -7.535 -13.508 1 95.81 142 GLU A CA 1
ATOM 1022 C C . GLU A 1 142 ? 14.508 -8.867 -12.914 1 95.81 142 GLU A C 1
ATOM 1024 O O . GLU A 1 142 ? 15.523 -8.945 -12.211 1 95.81 142 GLU A O 1
ATOM 1029 N N . PRO A 1 143 ? 13.695 -9.875 -13.18 1 97.44 143 PRO A N 1
ATOM 1030 C CA . PRO A 1 143 ? 14.117 -11.18 -12.672 1 97.44 143 PRO A CA 1
ATOM 1031 C C . PRO A 1 143 ? 15.375 -11.703 -13.359 1 97.44 143 PRO A C 1
ATOM 1033 O O . PRO A 1 143 ? 15.508 -11.586 -14.586 1 97.44 143 PRO A O 1
ATOM 1036 N N . PHE A 1 144 ? 16.344 -12.234 -12.594 1 96.12 144 PHE A N 1
ATOM 1037 C CA . PHE A 1 144 ? 17.531 -12.812 -13.211 1 96.12 144 PHE A CA 1
ATOM 1038 C C . PHE A 1 144 ? 17.547 -14.328 -13.023 1 96.12 144 PHE A C 1
ATOM 1040 O O . PHE A 1 144 ? 18.516 -14.992 -13.398 1 96.12 144 PHE A O 1
ATOM 1047 N N . CYS A 1 145 ? 16.5 -14.938 -12.477 1 94.94 145 CYS A N 1
ATOM 1048 C CA . CYS A 1 145 ? 16.25 -16.375 -12.422 1 94.94 145 CYS A CA 1
ATOM 1049 C C . CYS A 1 145 ? 14.75 -16.656 -12.359 1 94.94 145 CYS A C 1
ATOM 1051 O O . CYS A 1 145 ? 13.961 -15.766 -12.047 1 94.94 145 CYS A O 1
ATOM 1053 N N . ALA A 1 146 ? 14.312 -17.828 -12.758 1 95.69 146 ALA A N 1
ATOM 1054 C CA . ALA A 1 146 ? 12.922 -18.266 -12.625 1 95.69 146 ALA A CA 1
ATOM 1055 C C . ALA A 1 146 ? 12.57 -18.547 -11.172 1 95.69 146 ALA A C 1
ATOM 1057 O O . ALA A 1 146 ? 13.445 -18.859 -10.367 1 95.69 146 ALA A O 1
ATOM 1058 N N . PRO A 1 147 ? 11.312 -18.312 -10.828 1 97.19 147 PRO A N 1
ATOM 1059 C CA . PRO A 1 147 ? 10.93 -18.734 -9.477 1 97.19 147 PRO A CA 1
ATOM 1060 C C . PRO A 1 147 ? 11.094 -20.234 -9.258 1 97.19 147 PRO A C 1
ATOM 1062 O O . PRO A 1 147 ? 10.883 -21.016 -10.188 1 97.19 147 PRO A O 1
ATOM 1065 N N . PHE A 1 148 ? 11.445 -20.594 -8.023 1 94.94 148 PHE A N 1
ATOM 1066 C CA . PHE A 1 148 ? 11.594 -22.016 -7.723 1 94.94 148 PHE A CA 1
ATOM 1067 C C . PHE A 1 148 ? 11.266 -22.297 -6.262 1 94.94 148 PHE A C 1
ATOM 1069 O O . PHE A 1 148 ? 11.469 -21.438 -5.398 1 94.94 148 PHE A O 1
ATOM 1076 N N . PRO A 1 149 ? 10.695 -23.406 -6.051 1 95.25 149 PRO A N 1
ATOM 1077 C CA . PRO A 1 149 ? 10.5 -23.844 -4.664 1 95.25 149 PRO A CA 1
ATOM 1078 C C . PRO A 1 149 ? 11.773 -24.406 -4.035 1 95.25 149 PRO A C 1
ATOM 1080 O O . PRO A 1 149 ? 12.594 -25.016 -4.73 1 95.25 149 PRO A O 1
ATOM 1083 N N . ALA A 1 150 ? 11.984 -24.203 -2.754 1 95.62 150 ALA A N 1
ATOM 1084 C CA . ALA A 1 150 ? 13.133 -24.766 -2.053 1 95.62 150 ALA A CA 1
ATOM 1085 C C . ALA A 1 150 ? 12.836 -24.953 -0.567 1 95.62 150 ALA A C 1
ATOM 1087 O O . ALA A 1 150 ? 12.172 -24.109 0.045 1 95.62 150 ALA A O 1
ATOM 1088 N N . PRO A 1 151 ? 13.352 -26.062 -0.049 1 96.25 151 PRO A N 1
ATOM 1089 C CA . PRO A 1 151 ? 13.391 -26.094 1.415 1 96.25 151 PRO A CA 1
ATOM 1090 C C . PRO A 1 151 ? 14.141 -24.906 2.01 1 96.25 151 PRO A C 1
ATOM 1092 O O . PRO A 1 151 ? 15.109 -24.422 1.416 1 96.25 151 PRO A O 1
ATOM 1095 N N . LEU A 1 152 ? 13.695 -24.5 3.156 1 96.31 152 LEU A N 1
ATOM 1096 C CA . LEU A 1 152 ? 14.25 -23.312 3.799 1 96.31 152 LEU A CA 1
ATOM 1097 C C . LEU A 1 152 ? 15.773 -23.406 3.898 1 96.31 152 LEU A C 1
ATOM 1099 O O . LEU A 1 152 ? 16.484 -22.469 3.525 1 96.31 152 LEU A O 1
ATOM 1103 N N . ASP A 1 153 ? 16.25 -24.531 4.348 1 96.31 153 ASP A N 1
ATOM 1104 C CA . ASP A 1 153 ? 17.688 -24.703 4.535 1 96.31 153 ASP A CA 1
ATOM 1105 C C . ASP A 1 153 ? 18.438 -24.578 3.205 1 96.31 153 ASP A C 1
ATOM 1107 O O . ASP A 1 153 ? 19.516 -23.984 3.148 1 96.31 153 ASP A O 1
ATOM 1111 N N . THR A 1 154 ? 17.875 -25.141 2.211 1 96.44 154 THR A N 1
ATOM 1112 C CA . THR A 1 154 ? 18.469 -25.062 0.88 1 96.44 154 THR A CA 1
ATOM 1113 C C . THR A 1 154 ? 18.453 -23.625 0.365 1 96.44 154 THR A C 1
ATOM 1115 O O . THR A 1 154 ? 19.453 -23.172 -0.2 1 96.44 154 THR A O 1
ATOM 1118 N N . ALA A 1 155 ? 17.359 -22.953 0.512 1 97 155 ALA A N 1
ATOM 1119 C CA . ALA A 1 155 ? 17.25 -21.547 0.111 1 97 155 ALA A CA 1
ATOM 1120 C C . ALA A 1 155 ? 18.297 -20.688 0.801 1 97 155 ALA A C 1
ATOM 1122 O O . ALA A 1 155 ? 18.984 -19.891 0.156 1 97 155 ALA A O 1
ATOM 1123 N N . LEU A 1 156 ? 18.422 -20.891 2.084 1 97.31 156 LEU A N 1
ATOM 1124 C CA . LEU A 1 156 ? 19.391 -20.125 2.867 1 97.31 156 LEU A CA 1
ATOM 1125 C C . LEU A 1 156 ? 20.812 -20.422 2.396 1 97.31 156 LEU A C 1
ATOM 1127 O O . LEU A 1 156 ? 21.609 -19.5 2.25 1 97.31 156 LEU A O 1
ATOM 1131 N N . GLY A 1 157 ? 21.094 -21.703 2.219 1 96.5 157 GLY A N 1
ATOM 1132 C CA . GLY A 1 157 ? 22.391 -22.062 1.692 1 96.5 157 GLY A CA 1
ATOM 1133 C C . GLY A 1 157 ? 22.703 -21.406 0.36 1 96.5 157 GLY A C 1
ATOM 1134 O O . GLY A 1 157 ? 23.812 -20.922 0.136 1 96.5 157 GLY A O 1
ATOM 1135 N N . TYR A 1 158 ? 21.719 -21.375 -0.506 1 95.94 158 TYR A N 1
ATOM 1136 C CA . TYR A 1 158 ? 21.844 -20.75 -1.818 1 95.94 158 TYR A CA 1
ATOM 1137 C C . TYR A 1 158 ? 22.141 -19.25 -1.688 1 95.94 158 TYR A C 1
ATOM 1139 O O . TYR A 1 158 ? 23.047 -18.734 -2.354 1 95.94 158 TYR A O 1
ATOM 1147 N N . LEU A 1 159 ? 21.5 -18.594 -0.844 1 97.44 159 LEU A N 1
ATOM 1148 C CA . LEU A 1 159 ? 21.625 -17.141 -0.667 1 97.44 159 LEU A CA 1
ATOM 1149 C C . LEU A 1 159 ? 22.953 -16.797 0.002 1 97.44 159 LEU A C 1
ATOM 1151 O O . LEU A 1 159 ? 23.531 -15.734 -0.271 1 97.44 159 LEU A O 1
ATOM 1155 N N . GLN A 1 160 ? 23.391 -17.641 0.862 1 96.38 160 GLN A N 1
ATOM 1156 C CA . GLN A 1 160 ? 24.672 -17.422 1.538 1 96.38 160 GLN A CA 1
ATOM 1157 C C . GLN A 1 160 ? 25.828 -17.391 0.54 1 96.38 160 GLN A C 1
ATOM 1159 O O . GLN A 1 160 ? 26.859 -16.766 0.8 1 96.38 160 GLN A O 1
ATOM 1164 N N . ARG A 1 161 ? 25.625 -18.047 -0.49 1 94.62 161 ARG A N 1
ATOM 1165 C CA . ARG A 1 161 ? 26.688 -18.156 -1.478 1 94.62 161 ARG A CA 1
ATOM 1166 C C . ARG A 1 161 ? 26.719 -16.938 -2.391 1 94.62 161 ARG A C 1
ATOM 1168 O O . ARG A 1 161 ? 27.656 -16.781 -3.178 1 94.62 161 ARG A O 1
ATOM 1175 N N . ARG A 1 162 ? 25.625 -16.141 -2.256 1 93.06 162 ARG A N 1
ATOM 1176 C CA . ARG A 1 162 ? 25.625 -14.922 -3.059 1 93.06 162 ARG A CA 1
ATOM 1177 C C . ARG A 1 162 ? 26.734 -13.969 -2.621 1 93.06 162 ARG A C 1
ATOM 1179 O O . ARG A 1 162 ? 26.969 -13.805 -1.426 1 93.06 162 ARG A O 1
ATOM 1186 N N . GLU A 1 163 ? 27.469 -13.359 -3.459 1 88.19 163 GLU A N 1
ATOM 1187 C CA . GLU A 1 163 ? 28.609 -12.5 -3.168 1 88.19 163 GLU A CA 1
ATOM 1188 C C . GLU A 1 163 ? 28.203 -11.023 -3.209 1 88.19 163 GLU A C 1
ATOM 1190 O O . GLU A 1 163 ? 29.031 -10.164 -3.5 1 88.19 163 GLU A O 1
ATOM 1195 N N . THR A 1 164 ? 27.031 -10.727 -3.086 1 91.56 164 THR A N 1
ATOM 1196 C CA . THR A 1 164 ? 26.562 -9.352 -3.123 1 91.56 164 THR A CA 1
ATOM 1197 C C . THR A 1 164 ? 25.625 -9.07 -1.945 1 91.56 164 THR A C 1
ATOM 1199 O O . THR A 1 164 ? 25.219 -9.992 -1.243 1 91.56 164 THR A O 1
ATOM 1202 N N . ALA A 1 165 ? 25.438 -7.805 -1.644 1 92.5 165 ALA A N 1
ATOM 1203 C CA . ALA A 1 165 ? 24.469 -7.402 -0.634 1 92.5 165 ALA A CA 1
ATOM 1204 C C . ALA A 1 165 ? 23.062 -7.832 -1.034 1 92.5 165 ALA A C 1
ATOM 1206 O O . ALA A 1 165 ? 22.672 -7.73 -2.203 1 92.5 165 ALA A O 1
ATOM 1207 N N . LEU A 1 166 ? 22.359 -8.328 -0.054 1 96.19 166 LEU A N 1
ATOM 1208 C CA . LEU A 1 166 ? 21.031 -8.883 -0.344 1 96.19 166 LEU A CA 1
ATOM 1209 C C . LEU A 1 166 ? 19.953 -8.125 0.408 1 96.19 166 LEU A C 1
ATOM 1211 O O . LEU A 1 166 ? 20.141 -7.738 1.562 1 96.19 166 LEU A O 1
ATOM 1215 N N . THR A 1 167 ? 18.906 -7.91 -0.256 1 95.88 167 THR A N 1
ATOM 1216 C CA . THR A 1 167 ? 17.641 -7.52 0.362 1 95.88 167 THR A CA 1
ATOM 1217 C C . THR A 1 167 ? 16.594 -8.602 0.16 1 95.88 167 THR A C 1
ATOM 1219 O O . THR A 1 167 ? 16.453 -9.156 -0.935 1 95.88 167 THR A O 1
ATOM 1222 N N . LEU A 1 168 ? 15.93 -8.938 1.206 1 97.44 168 LEU A N 1
ATOM 1223 C CA . LEU A 1 168 ? 14.906 -9.969 1.13 1 97.44 168 LEU A CA 1
ATOM 1224 C C . LEU A 1 168 ? 13.547 -9.43 1.546 1 97.44 168 LEU A C 1
ATOM 1226 O O . LEU A 1 168 ? 13.461 -8.578 2.439 1 97.44 168 LEU A O 1
ATOM 1230 N N . VAL A 1 169 ? 12.508 -9.977 0.887 1 96.81 169 VAL A N 1
ATOM 1231 C CA . VAL A 1 169 ? 11.133 -9.602 1.194 1 96.81 169 VAL A CA 1
ATOM 1232 C C . VAL A 1 169 ? 10.203 -10.781 0.934 1 96.81 169 VAL A C 1
ATOM 1234 O O . VAL A 1 169 ? 10.523 -11.672 0.143 1 96.81 169 VAL A O 1
ATOM 1237 N N . GLY A 1 170 ? 9.117 -10.766 1.628 1 97.06 170 GLY A N 1
ATOM 1238 C CA . GLY A 1 170 ? 8.086 -11.758 1.342 1 97.06 170 GLY A CA 1
ATOM 1239 C C . GLY A 1 170 ? 7.633 -12.516 2.574 1 97.06 170 GLY A C 1
ATOM 1240 O O . GLY A 1 170 ? 8.32 -12.523 3.596 1 97.06 170 GLY A O 1
ATOM 1241 N N . SER A 1 171 ? 6.535 -13.234 2.402 1 95.56 171 SER A N 1
ATOM 1242 C CA . SER A 1 171 ? 5.859 -13.898 3.512 1 95.56 171 SER A CA 1
ATOM 1243 C C . SER A 1 171 ? 6.699 -15.047 4.066 1 95.56 171 SER A C 1
ATOM 1245 O O . SER A 1 171 ? 6.531 -15.438 5.223 1 95.56 171 SER A O 1
ATOM 1247 N N . GLY A 1 172 ? 7.547 -15.594 3.256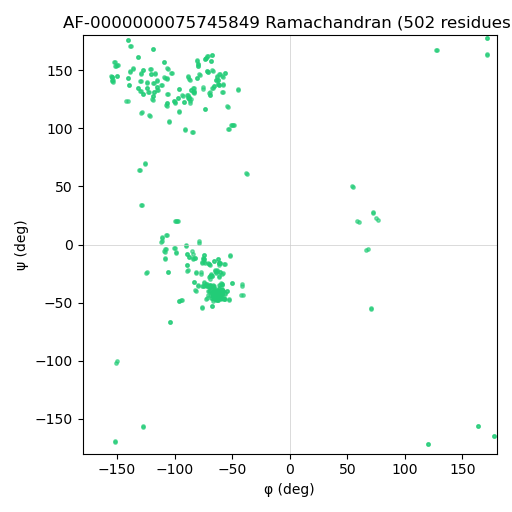 1 96.5 172 GLY A N 1
ATOM 1248 C CA . GLY A 1 172 ? 8.398 -16.688 3.709 1 96.5 172 GLY A CA 1
ATOM 1249 C C . GLY A 1 172 ? 9.305 -16.297 4.863 1 96.5 172 GLY A C 1
ATOM 1250 O O . GLY A 1 172 ? 9.789 -17.172 5.594 1 96.5 172 GLY A O 1
ATOM 1251 N N . LEU A 1 173 ? 9.586 -15.047 4.988 1 96.69 173 LEU A N 1
ATOM 1252 C CA . LEU A 1 173 ? 10.508 -14.531 6 1 96.69 173 LEU A CA 1
ATOM 1253 C C . LEU A 1 173 ? 9.852 -14.516 7.375 1 96.69 173 LEU A C 1
ATOM 1255 O O . LEU A 1 173 ? 10.523 -14.352 8.391 1 96.69 173 LEU A O 1
ATOM 1259 N N . ARG A 1 174 ? 8.484 -14.656 7.387 1 93.75 174 ARG A N 1
ATOM 1260 C CA . ARG A 1 174 ? 7.727 -14.352 8.594 1 93.75 174 ARG A CA 1
ATOM 1261 C C . ARG A 1 174 ? 7.609 -15.586 9.484 1 93.75 174 ARG A C 1
ATOM 1263 O O . ARG A 1 174 ? 7.387 -15.469 10.695 1 93.75 174 ARG A O 1
ATOM 1270 N N . ARG A 1 175 ? 7.73 -16.75 9.031 1 89.56 175 ARG A N 1
ATOM 1271 C CA . ARG 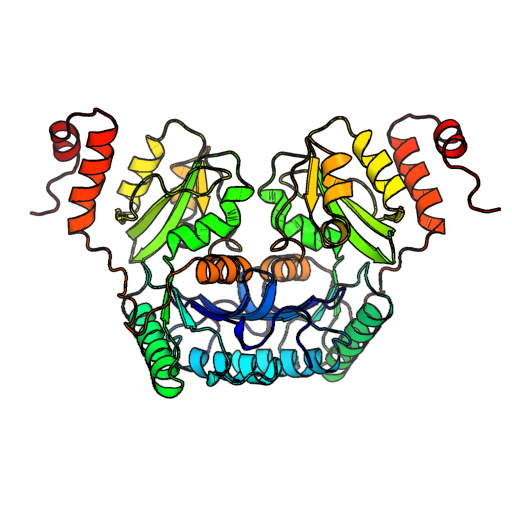A 1 175 ? 7.52 -17.953 9.812 1 89.56 175 ARG A CA 1
ATOM 1272 C C . ARG A 1 175 ? 8.758 -18.297 10.633 1 89.56 175 ARG A C 1
ATOM 1274 O O . ARG A 1 175 ? 8.648 -18.734 11.781 1 89.56 175 ARG A O 1
ATOM 1281 N N . PHE A 1 176 ? 9.938 -18.141 10.141 1 92.12 176 PHE A N 1
ATOM 1282 C CA . PHE A 1 176 ? 11.195 -18.438 10.828 1 92.12 176 PHE A CA 1
ATOM 1283 C C . PHE A 1 176 ? 12.148 -17.25 10.703 1 92.12 176 PHE A C 1
ATOM 1285 O O . PHE A 1 176 ? 13.258 -17.391 10.188 1 92.12 176 PHE A O 1
ATOM 1292 N N . PRO A 1 177 ? 11.703 -16.172 11.305 1 94.88 177 PRO A N 1
ATOM 1293 C CA . PRO A 1 177 ? 12.5 -14.961 11.094 1 94.88 177 PRO A CA 1
ATOM 1294 C C . PRO A 1 177 ? 13.93 -15.094 11.617 1 94.88 177 PRO A C 1
ATOM 1296 O O . PRO A 1 177 ? 14.867 -14.586 10.992 1 94.88 177 PRO A O 1
ATOM 1299 N N . GLU A 1 178 ? 14.125 -15.734 12.711 1 96.38 178 GLU A N 1
ATOM 1300 C CA . GLU A 1 178 ? 15.453 -15.867 13.305 1 96.38 178 GLU A CA 1
ATOM 1301 C C . GLU A 1 178 ? 16.375 -16.703 12.422 1 96.38 178 GLU A C 1
ATOM 1303 O O . GLU A 1 178 ? 17.578 -16.422 12.328 1 96.38 178 GLU A O 1
ATOM 1308 N N . GLN A 1 179 ? 15.852 -17.672 11.797 1 96.44 179 GLN A N 1
ATOM 1309 C CA . GLN A 1 179 ? 16.656 -18.5 10.914 1 96.44 179 GLN A CA 1
ATOM 1310 C C . GLN A 1 179 ? 17.188 -17.703 9.734 1 96.44 179 GLN A C 1
ATOM 1312 O O . GLN A 1 179 ? 18.344 -17.875 9.328 1 96.44 179 GLN A O 1
ATOM 1317 N N . TRP A 1 180 ? 16.359 -16.859 9.211 1 97.31 180 TRP A N 1
ATOM 1318 C CA . TRP A 1 180 ? 16.781 -16.016 8.102 1 97.31 180 TRP A CA 1
ATOM 1319 C C . TRP A 1 180 ? 17.891 -15.055 8.531 1 97.31 180 TRP A C 1
ATOM 1321 O O . TRP A 1 180 ? 18.922 -14.945 7.863 1 97.31 180 TRP A O 1
ATOM 1331 N N . THR A 1 181 ? 17.672 -14.383 9.68 1 96.62 181 THR A N 1
ATOM 1332 C CA . THR A 1 181 ? 18.609 -13.344 10.117 1 96.62 181 THR A CA 1
ATOM 1333 C C . THR A 1 181 ? 19.938 -13.953 10.547 1 96.62 181 THR A C 1
ATOM 1335 O O . THR A 1 181 ? 21 -13.344 10.367 1 96.62 181 THR A O 1
ATOM 1338 N N . GLU A 1 182 ? 19.891 -15.117 11.156 1 97 182 GLU A N 1
ATOM 1339 C CA . GLU A 1 182 ? 21.109 -15.797 11.578 1 97 182 GLU A CA 1
ATOM 1340 C C . GLU A 1 182 ? 21.906 -16.297 10.383 1 97 182 GLU A C 1
ATOM 1342 O O . GLU A 1 182 ? 23.141 -16.203 10.367 1 97 182 GLU A O 1
ATOM 1347 N N . ALA A 1 183 ? 21.25 -16.781 9.406 1 96.81 183 ALA A N 1
ATOM 1348 C CA . ALA A 1 183 ? 21.906 -17.344 8.227 1 96.81 183 ALA A CA 1
ATOM 1349 C C . ALA A 1 183 ? 22.469 -16.234 7.336 1 96.81 183 ALA A C 1
ATOM 1351 O O . ALA A 1 183 ? 23.469 -16.422 6.637 1 96.81 183 ALA A O 1
ATOM 1352 N N . LEU A 1 184 ? 21.781 -15.102 7.305 1 97.31 184 LEU A N 1
ATOM 1353 C CA . LEU A 1 184 ? 22.172 -13.984 6.449 1 97.31 184 LEU A CA 1
ATOM 1354 C C . LEU A 1 184 ? 22.328 -12.711 7.262 1 97.31 184 LEU A C 1
ATOM 1356 O O . LEU A 1 184 ? 21.594 -11.742 7.07 1 97.31 184 LEU A O 1
ATOM 1360 N N . PRO A 1 185 ? 23.312 -12.602 8.07 1 94.69 185 PRO A N 1
ATOM 1361 C CA . PRO A 1 185 ? 23.453 -11.5 9.023 1 94.69 185 PRO A CA 1
ATOM 1362 C C . PRO A 1 185 ? 23.641 -10.148 8.344 1 94.69 185 PRO A C 1
ATOM 1364 O O . PRO A 1 185 ? 23.312 -9.109 8.922 1 94.69 185 PRO A O 1
ATOM 1367 N N . ASP A 1 186 ? 24.109 -10.156 7.117 1 93.44 186 ASP A N 1
ATOM 1368 C CA . ASP A 1 186 ? 24.422 -8.898 6.453 1 93.44 186 ASP A CA 1
ATOM 1369 C C . ASP A 1 186 ? 23.297 -8.484 5.508 1 93.44 186 ASP A C 1
ATOM 1371 O O . ASP A 1 186 ? 23.359 -7.43 4.867 1 93.44 186 ASP A O 1
ATOM 1375 N N . ALA A 1 187 ? 22.281 -9.281 5.375 1 95.38 187 ALA A N 1
ATOM 1376 C CA . ALA A 1 187 ? 21.172 -8.984 4.469 1 95.38 187 ALA A CA 1
ATOM 1377 C C . ALA A 1 187 ? 20.203 -7.988 5.102 1 95.38 187 ALA A C 1
ATOM 1379 O O . ALA A 1 187 ? 20.156 -7.855 6.328 1 95.38 187 ALA A O 1
ATOM 1380 N N . VAL A 1 188 ? 19.547 -7.277 4.246 1 92.44 188 VAL A N 1
ATOM 1381 C CA . VAL A 1 188 ? 18.484 -6.395 4.691 1 92.44 188 VAL A CA 1
ATOM 1382 C C . VAL A 1 188 ? 17.141 -7.094 4.523 1 92.44 188 VAL A C 1
ATOM 1384 O O . VAL A 1 188 ? 16.812 -7.59 3.439 1 92.44 188 VAL A O 1
ATOM 1387 N N . PHE A 1 189 ? 16.406 -7.141 5.57 1 94.38 189 PHE A N 1
ATOM 1388 C CA . PHE A 1 189 ? 15.07 -7.734 5.547 1 94.38 189 PHE A CA 1
ATOM 1389 C C . PHE A 1 189 ? 13.992 -6.652 5.605 1 94.38 189 PHE A C 1
ATOM 1391 O O . PHE A 1 189 ? 13.93 -5.887 6.566 1 94.38 189 PHE A O 1
ATOM 1398 N N . LEU A 1 190 ? 13.156 -6.641 4.613 1 92.12 190 LEU A N 1
ATOM 1399 C CA . LEU A 1 190 ? 12.125 -5.609 4.566 1 92.12 190 LEU A CA 1
ATOM 1400 C C . LEU A 1 190 ? 10.969 -5.957 5.496 1 92.12 190 LEU A C 1
ATOM 1402 O O . LEU A 1 190 ? 10.695 -7.137 5.738 1 92.12 190 LEU A O 1
ATOM 1406 N N . PRO A 1 191 ? 10.25 -4.926 5.93 1 88.94 191 PRO A N 1
ATOM 1407 C CA . PRO A 1 191 ? 9.109 -5.152 6.824 1 88.94 191 PRO A CA 1
ATOM 1408 C C . PRO A 1 191 ? 7.957 -5.883 6.137 1 88.94 191 PRO A C 1
ATOM 1410 O O . PRO A 1 191 ? 7.855 -5.867 4.906 1 88.94 191 PRO A O 1
ATOM 1413 N N . ALA A 1 192 ? 7.078 -6.402 6.957 1 91.06 192 ALA A N 1
ATOM 1414 C CA . ALA A 1 192 ? 5.961 -7.223 6.496 1 91.06 192 ALA A CA 1
ATOM 1415 C C . ALA A 1 192 ? 5.016 -6.422 5.609 1 91.06 192 ALA A C 1
ATOM 1417 O O . ALA A 1 192 ? 4.305 -6.988 4.777 1 91.06 192 ALA A O 1
ATOM 1418 N N . ALA A 1 193 ? 5.027 -5.141 5.734 1 88.69 193 ALA A N 1
ATOM 1419 C CA . ALA A 1 193 ? 4.164 -4.277 4.934 1 88.69 193 ALA A CA 1
ATOM 1420 C C . ALA A 1 193 ? 4.461 -4.434 3.447 1 88.69 193 ALA A C 1
ATOM 1422 O O . ALA A 1 193 ? 3.613 -4.125 2.604 1 88.69 193 ALA A O 1
ATOM 1423 N N . TRP A 1 194 ? 5.598 -5.023 3.16 1 91.75 194 TRP A N 1
ATOM 1424 C CA . TRP A 1 194 ? 6.027 -5.105 1.769 1 91.75 194 TRP A CA 1
ATOM 1425 C C . TRP A 1 194 ? 5.891 -6.531 1.242 1 91.75 194 TRP A C 1
ATOM 1427 O O . TRP A 1 194 ? 6.332 -6.832 0.13 1 91.75 194 TRP A O 1
ATOM 1437 N N . ASP A 1 195 ? 5.285 -7.344 2.012 1 95.06 195 ASP A N 1
ATOM 1438 C CA . ASP A 1 195 ? 5.211 -8.758 1.647 1 95.06 195 ASP A CA 1
ATOM 1439 C C . ASP A 1 195 ? 4.203 -8.977 0.522 1 95.06 195 ASP A C 1
ATOM 1441 O O . ASP A 1 195 ? 4.148 -10.062 -0.063 1 95.06 195 ASP A O 1
ATOM 1445 N N . HIS A 1 196 ? 3.404 -8.008 0.23 1 95 196 HIS A N 1
ATOM 1446 C CA . HIS A 1 196 ? 2.402 -8.07 -0.829 1 95 196 HIS A CA 1
ATOM 1447 C C . HIS A 1 196 ? 2.537 -6.891 -1.785 1 95 196 HIS A C 1
ATOM 1449 O O . HIS A 1 196 ? 3 -5.816 -1.393 1 95 196 HIS A O 1
ATOM 1455 N N . PRO A 1 197 ? 2.17 -7.117 -3.025 1 96.25 197 PRO A N 1
ATOM 1456 C CA . PRO A 1 197 ? 2.312 -6.016 -3.98 1 96.25 197 PRO A CA 1
ATOM 1457 C C . PRO A 1 197 ? 1.426 -4.82 -3.639 1 96.25 197 PRO A C 1
ATOM 1459 O O . PRO A 1 197 ? 0.301 -4.996 -3.164 1 96.25 197 PRO A O 1
ATOM 1462 N N . HIS A 1 198 ? 1.975 -3.697 -3.848 1 94.75 198 HIS A N 1
ATOM 1463 C CA . HIS A 1 198 ? 1.145 -2.502 -3.771 1 94.75 198 HIS A CA 1
ATOM 1464 C C . HIS A 1 198 ? 0.044 -2.525 -4.828 1 94.75 198 HIS A C 1
ATOM 1466 O O . HIS A 1 198 ? 0.291 -2.893 -5.977 1 94.75 198 HIS A O 1
ATOM 1472 N N . PRO A 1 199 ? -1.143 -2.055 -4.465 1 96.75 199 PRO A N 1
ATOM 1473 C CA . PRO A 1 199 ? -2.244 -2.092 -5.43 1 96.75 199 PRO A CA 1
ATOM 1474 C C . PRO A 1 199 ? -1.932 -1.317 -6.707 1 96.75 199 PRO A C 1
ATOM 1476 O O . PRO A 1 199 ? -2.277 -1.765 -7.805 1 96.75 199 PRO A O 1
ATOM 1479 N N . GLN A 1 200 ? -1.318 -0.252 -6.586 1 94.56 200 GLN A N 1
ATOM 1480 C CA . GLN A 1 200 ? -0.986 0.527 -7.773 1 94.56 200 GLN A CA 1
ATOM 1481 C C . GLN A 1 200 ? 0.022 -0.21 -8.656 1 94.56 200 GLN A C 1
ATOM 1483 O O . GLN A 1 200 ? -0.015 -0.094 -9.883 1 94.56 200 GLN A O 1
ATOM 1488 N N . THR A 1 201 ? 0.926 -0.915 -8.031 1 94.56 201 THR A N 1
ATOM 1489 C CA . THR A 1 201 ? 1.866 -1.734 -8.789 1 94.56 201 THR A CA 1
ATOM 1490 C C . THR A 1 201 ? 1.132 -2.832 -9.555 1 94.56 201 THR A C 1
ATOM 1492 O O . THR A 1 201 ? 1.438 -3.098 -10.719 1 94.56 201 THR A O 1
ATOM 1495 N N . LEU A 1 202 ? 0.181 -3.412 -8.922 1 97.44 202 LEU A N 1
ATOM 1496 C CA . LEU A 1 202 ? -0.632 -4.426 -9.586 1 97.44 202 LEU A CA 1
ATOM 1497 C C . LEU A 1 202 ? -1.326 -3.848 -10.812 1 97.44 202 LEU A C 1
ATOM 1499 O O . LEU A 1 202 ? -1.354 -4.48 -11.875 1 97.44 202 LEU A O 1
ATOM 1503 N N . LEU A 1 203 ? -1.814 -2.66 -10.648 1 97.44 203 LEU A N 1
ATOM 1504 C CA . LEU A 1 203 ? -2.502 -2.008 -11.758 1 97.44 203 LEU A CA 1
ATOM 1505 C C . LEU A 1 203 ? -1.533 -1.71 -12.898 1 97.44 203 LEU A C 1
ATOM 1507 O O . LEU A 1 203 ? -1.873 -1.89 -14.07 1 97.44 203 LEU A O 1
ATOM 1511 N N . ARG A 1 204 ? -0.4 -1.241 -12.578 1 95.19 204 ARG A N 1
ATOM 1512 C CA . ARG A 1 204 ? 0.609 -0.97 -13.594 1 95.19 204 ARG A CA 1
ATOM 1513 C C . ARG A 1 204 ? 0.983 -2.242 -14.352 1 95.19 204 ARG A C 1
ATOM 1515 O O . ARG A 1 204 ? 1.057 -2.244 -15.578 1 95.19 204 ARG A O 1
ATOM 1522 N N . LEU A 1 205 ? 1.218 -3.291 -13.625 1 96.5 205 LEU A N 1
ATOM 1523 C CA . LEU A 1 205 ? 1.563 -4.57 -14.242 1 96.5 205 LEU A CA 1
ATOM 1524 C C . LEU A 1 205 ? 0.42 -5.082 -15.109 1 96.5 205 LEU A C 1
ATOM 1526 O O . LEU A 1 205 ? 0.653 -5.648 -16.188 1 96.5 205 LEU A O 1
ATOM 1530 N N . ALA A 1 206 ? -0.801 -4.902 -14.617 1 97.62 206 ALA A N 1
ATOM 1531 C CA . ALA A 1 206 ? -1.974 -5.309 -15.391 1 97.62 206 ALA A CA 1
ATOM 1532 C C . ALA A 1 206 ? -2.055 -4.543 -16.703 1 97.62 206 ALA A C 1
ATOM 1534 O O . ALA A 1 206 ? -2.402 -5.113 -17.75 1 97.62 206 ALA A O 1
ATOM 1535 N N . GLU A 1 207 ? -1.764 -3.297 -16.609 1 96.06 207 GLU A N 1
ATOM 1536 C CA . GLU A 1 207 ? -1.793 -2.471 -17.812 1 96.06 207 GLU A CA 1
ATOM 1537 C C . GLU A 1 207 ? -0.83 -3.004 -18.875 1 96.06 207 GLU A C 1
ATOM 1539 O O . GLU A 1 207 ? -1.108 -2.922 -20.062 1 96.06 207 GLU A O 1
ATOM 1544 N N . GLU A 1 208 ? 0.238 -3.525 -18.469 1 95.31 208 GLU A N 1
ATOM 1545 C CA . GLU A 1 208 ? 1.282 -4.008 -19.375 1 95.31 208 GLU A CA 1
ATOM 1546 C C . GLU A 1 208 ? 1.022 -5.449 -19.797 1 95.31 208 GLU A C 1
ATOM 1548 O O . GLU A 1 208 ? 1.671 -5.957 -20.719 1 95.31 208 GLU A O 1
ATOM 1553 N N . ALA A 1 209 ? 0.105 -6.137 -19.203 1 96.69 209 ALA A N 1
ATOM 1554 C CA . ALA A 1 209 ? -0.167 -7.547 -19.469 1 96.69 209 ALA A CA 1
ATOM 1555 C C . ALA A 1 209 ? -1.022 -7.707 -20.719 1 96.69 209 ALA A C 1
ATOM 1557 O O . ALA A 1 209 ? -1.683 -6.762 -21.156 1 96.69 209 ALA A O 1
ATOM 1558 N N . GLU A 1 210 ? -0.95 -8.891 -21.297 1 96.75 210 GLU A N 1
ATOM 1559 C CA . GLU A 1 210 ? -1.772 -9.211 -22.453 1 96.75 210 GLU A CA 1
ATOM 1560 C C . GLU A 1 210 ? -3.145 -9.734 -22.031 1 96.75 210 GLU A C 1
ATOM 1562 O O . GLU A 1 210 ? -3.24 -10.711 -21.297 1 96.75 210 GLU A O 1
ATOM 1567 N N . PHE A 1 211 ? -4.137 -9.031 -22.531 1 97.44 211 PHE A N 1
ATOM 1568 C CA . PHE A 1 211 ? -5.508 -9.445 -22.25 1 97.44 211 PHE A CA 1
ATOM 1569 C C . PHE A 1 211 ? -6.039 -10.336 -23.359 1 97.44 211 PHE A C 1
ATOM 1571 O O . PHE A 1 211 ? -5.914 -10.008 -24.547 1 97.44 211 PHE A O 1
ATOM 1578 N N . THR A 1 212 ? -6.57 -11.477 -22.984 1 97 212 THR A N 1
ATOM 1579 C CA . THR A 1 212 ? -7.164 -12.414 -23.938 1 97 212 THR A CA 1
ATOM 1580 C C . THR A 1 212 ? -8.461 -13 -23.375 1 97 212 THR A C 1
ATOM 1582 O O . THR A 1 212 ? -8.781 -12.805 -22.203 1 97 212 THR A O 1
ATOM 1585 N N . GLN A 1 213 ? -9.148 -13.688 -24.234 1 95.31 213 GLN A N 1
ATOM 1586 C CA . GLN A 1 213 ? -10.375 -14.344 -23.781 1 95.31 213 GLN A CA 1
ATOM 1587 C C . GLN A 1 213 ? -10.07 -15.695 -23.156 1 95.31 213 GLN A C 1
ATOM 1589 O O . GLN A 1 213 ? -10.945 -16.297 -22.516 1 95.31 213 GLN A O 1
ATOM 1594 N N . THR A 1 214 ? -8.812 -16.125 -23.219 1 92.69 214 THR A N 1
ATOM 1595 C CA . THR A 1 214 ? -8.375 -17.359 -22.609 1 92.69 214 THR A CA 1
ATOM 1596 C C . THR A 1 214 ? -7.926 -17.125 -21.172 1 92.69 214 THR A C 1
ATOM 1598 O O . THR A 1 214 ? -7.098 -16.234 -20.906 1 92.69 214 THR A O 1
ATOM 1601 N N . PRO A 1 215 ? -8.438 -17.891 -20.297 1 91.56 215 PRO A N 1
ATOM 1602 C CA . PRO A 1 215 ? -8.047 -17.703 -18.891 1 91.56 215 PRO A CA 1
ATOM 1603 C C . PRO A 1 215 ? -6.551 -17.938 -18.656 1 91.56 215 PRO A C 1
ATOM 1605 O O . PRO A 1 215 ? -5.961 -18.828 -19.281 1 91.56 215 PRO A O 1
ATOM 1608 N N . PRO A 1 216 ? -5.996 -17.094 -17.875 1 93.5 216 PRO A N 1
ATOM 1609 C CA . PRO A 1 216 ? -4.598 -17.375 -17.531 1 93.5 216 PRO A CA 1
ATOM 1610 C C . PRO A 1 216 ? -4.43 -18.688 -16.75 1 93.5 216 PRO A C 1
ATOM 1612 O O . PRO A 1 216 ? -5.281 -19.031 -15.93 1 93.5 216 PRO A O 1
ATOM 1615 N N . SER A 1 217 ? -3.354 -19.375 -16.984 1 92.25 217 SER A N 1
ATOM 1616 C CA . SER A 1 217 ? -3.047 -20.609 -16.266 1 92.25 217 SER A CA 1
ATOM 1617 C C . SER A 1 217 ? -2.371 -20.328 -14.938 1 92.25 217 SER A C 1
ATOM 1619 O O . SER A 1 217 ? -1.461 -19.5 -14.859 1 92.25 217 SER A O 1
ATOM 1621 N N . PRO A 1 218 ? -2.863 -21.031 -13.914 1 93.38 218 PRO A N 1
ATOM 1622 C CA . PRO A 1 218 ? -2.133 -20.875 -12.656 1 93.38 218 PRO A CA 1
ATOM 1623 C C . PRO A 1 218 ? -0.662 -21.281 -12.773 1 93.38 218 PRO A C 1
ATOM 1625 O O . PRO A 1 218 ? -0.322 -22.188 -13.539 1 93.38 218 PRO A O 1
ATOM 1628 N N . LEU A 1 219 ? 0.194 -20.578 -12.062 1 93 219 LEU A N 1
ATOM 1629 C CA . LEU A 1 219 ? 1.611 -20.922 -12.008 1 93 219 LEU A CA 1
ATOM 1630 C C . LEU A 1 219 ? 1.897 -21.859 -10.844 1 93 219 LEU A C 1
ATOM 1632 O O . LEU A 1 219 ? 2.053 -21.422 -9.703 1 93 219 LEU A O 1
ATOM 1636 N N . TYR A 1 220 ? 2 -23.172 -11.133 1 90.06 220 TYR A N 1
ATOM 1637 C CA . TYR A 1 220 ? 2.352 -24.188 -10.156 1 90.06 220 TYR A CA 1
ATOM 1638 C C . TYR A 1 220 ? 3.82 -24.578 -10.281 1 90.06 220 TYR A C 1
ATOM 1640 O O . TYR A 1 220 ? 4.305 -24.859 -11.375 1 90.06 220 TYR A O 1
ATOM 1648 N N . LEU A 1 221 ? 4.465 -24.406 -9.109 1 86.31 221 LEU A N 1
ATOM 1649 C CA . LEU A 1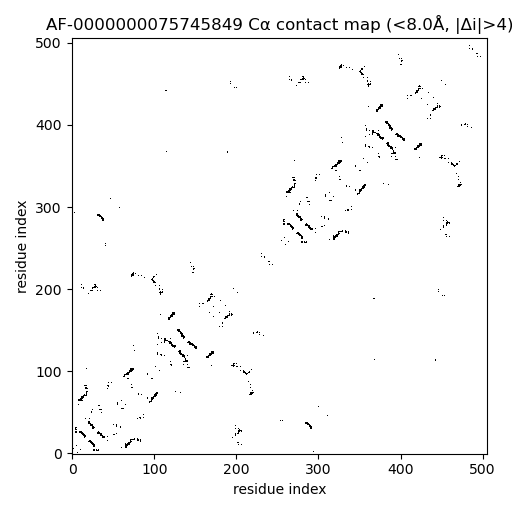 221 ? 5.875 -24.781 -9.141 1 86.31 221 LEU A CA 1
ATOM 1650 C C . LEU A 1 221 ? 6.102 -26.109 -8.422 1 86.31 221 LEU A C 1
ATOM 1652 O O . LEU A 1 221 ? 5.598 -26.312 -7.316 1 86.31 221 LEU A O 1
ATOM 1656 N N . ARG A 1 222 ? 6.371 -27.297 -9.086 1 68.5 222 ARG A N 1
ATOM 1657 C CA . ARG A 1 222 ? 6.602 -28.625 -8.523 1 68.5 222 ARG A CA 1
ATOM 1658 C C . ARG A 1 222 ? 8.07 -28.828 -8.188 1 68.5 222 ARG A C 1
ATOM 1660 O O . ARG A 1 222 ? 8.945 -28.188 -8.781 1 68.5 222 ARG A O 1
ATOM 1667 N N . ALA A 1 223 ? 8.312 -29.547 -7.027 1 57.97 223 ALA A N 1
ATOM 1668 C CA . ALA A 1 223 ? 9.641 -29.906 -6.543 1 57.97 223 ALA A CA 1
ATOM 1669 C C . ALA A 1 223 ? 10.539 -30.375 -7.691 1 57.97 223 ALA A C 1
ATOM 1671 O O . ALA A 1 223 ? 11.734 -30.094 -7.703 1 57.97 223 ALA A O 1
ATOM 1672 N N . SER A 1 224 ? 10.102 -31.156 -8.586 1 49.25 224 SER A N 1
ATOM 1673 C CA . SER A 1 224 ? 10.984 -31.641 -9.633 1 49.25 224 SER A CA 1
ATOM 1674 C C . SER A 1 224 ? 11.531 -30.5 -10.484 1 49.25 224 SER A C 1
ATOM 1676 O O . SER A 1 224 ? 12.641 -30.594 -11.023 1 49.25 224 SER A O 1
ATOM 1678 N N . ASP A 1 225 ? 10.93 -29.422 -10.383 1 49.47 225 ASP A N 1
ATOM 1679 C CA . ASP A 1 225 ? 11.305 -28.266 -11.188 1 49.47 225 ASP A CA 1
ATOM 1680 C C . ASP A 1 225 ? 12.5 -27.547 -10.57 1 49.47 225 ASP A C 1
ATOM 1682 O O . ASP A 1 225 ? 13.289 -26.922 -11.281 1 49.47 225 ASP A O 1
ATOM 1686 N N . ALA A 1 226 ? 12.695 -27.688 -9.352 1 50.44 226 ALA A N 1
ATOM 1687 C CA . ALA A 1 226 ? 13.82 -27.156 -8.594 1 50.44 226 ALA A CA 1
ATOM 1688 C C . ALA A 1 226 ? 15.141 -27.75 -9.078 1 50.44 226 ALA A C 1
ATOM 1690 O O . ALA A 1 226 ? 16.156 -27.047 -9.164 1 50.44 226 ALA A O 1
ATOM 1691 N N . GLU A 1 227 ? 15.055 -29.078 -9.25 1 48.62 227 GLU A N 1
ATOM 1692 C CA . GLU A 1 227 ? 16.281 -29.719 -9.711 1 48.62 227 GLU A CA 1
ATOM 1693 C C . GLU A 1 227 ? 16.75 -29.156 -11.047 1 48.62 227 GLU A C 1
ATOM 1695 O O . GLU A 1 227 ? 17.938 -28.938 -11.258 1 48.62 227 GLU A O 1
ATOM 1700 N N . ASP A 1 228 ? 15.82 -28.922 -11.797 1 49.12 228 ASP A N 1
ATOM 1701 C CA . ASP A 1 228 ? 16.156 -28.453 -13.148 1 49.12 228 ASP A CA 1
ATOM 1702 C C . ASP A 1 228 ? 16.594 -27 -13.133 1 49.12 228 ASP A C 1
ATOM 1704 O O . ASP A 1 228 ? 17.516 -26.625 -13.867 1 49.12 228 ASP A O 1
ATOM 1708 N N . ASN A 1 229 ? 16.031 -26.188 -12.312 1 53.25 229 ASN A N 1
ATOM 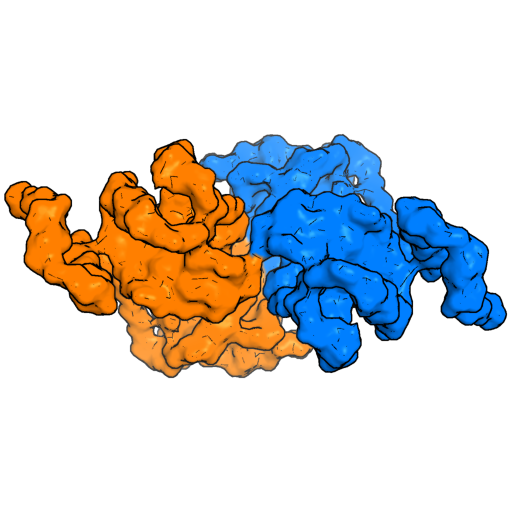1709 C CA . ASN A 1 229 ? 16.328 -24.75 -12.336 1 53.25 229 ASN A CA 1
ATOM 1710 C C . ASN A 1 229 ? 17.641 -24.453 -11.625 1 53.25 229 ASN A C 1
ATOM 1712 O O . ASN A 1 229 ? 18.391 -23.562 -12.039 1 53.25 229 ASN A O 1
ATOM 1716 N N . LEU A 1 230 ? 17.922 -25.188 -10.578 1 51.47 230 LEU A N 1
ATOM 1717 C CA . LEU A 1 230 ? 19.234 -25.031 -9.953 1 51.47 230 LEU A CA 1
ATOM 1718 C C . LEU A 1 230 ? 20.344 -25.375 -10.93 1 51.47 230 LEU A C 1
ATOM 1720 O O . LEU A 1 230 ? 21.391 -24.719 -10.938 1 51.47 230 LEU A O 1
ATOM 1724 N N . SER A 1 231 ? 20.047 -26.344 -11.758 1 48.81 231 SER A N 1
ATOM 1725 C CA . SER A 1 231 ? 20.984 -26.719 -12.805 1 48.81 231 SER A CA 1
ATOM 1726 C C . SER A 1 231 ? 21.172 -25.594 -13.812 1 48.81 231 SER A C 1
ATOM 1728 O O . SER A 1 231 ? 22.266 -25.344 -14.305 1 48.81 231 SER A O 1
ATOM 1730 N N . THR A 1 232 ? 20.109 -24.969 -14.062 1 49.56 232 THR A N 1
ATOM 1731 C CA . THR A 1 232 ? 20.188 -23.891 -15.039 1 49.56 232 THR A CA 1
ATOM 1732 C C . THR A 1 232 ? 20.938 -22.688 -14.461 1 49.56 232 THR A C 1
ATOM 1734 O O . THR A 1 232 ? 21.719 -22.047 -15.148 1 49.56 232 THR A O 1
ATOM 1737 N N . ILE A 1 233 ? 20.766 -22.438 -13.211 1 52.91 233 ILE A N 1
ATOM 1738 C CA . ILE A 1 233 ? 21.484 -21.359 -12.531 1 52.91 233 ILE A CA 1
ATOM 1739 C C . ILE A 1 233 ? 22.953 -21.703 -12.414 1 52.91 233 ILE A C 1
ATOM 1741 O O . ILE A 1 233 ? 23.828 -20.859 -12.648 1 52.91 233 ILE A O 1
ATOM 1745 N N . ALA A 1 234 ? 23.25 -22.984 -12.18 1 48.31 234 ALA A N 1
ATOM 1746 C CA . ALA A 1 234 ? 24.641 -23.453 -12.133 1 48.31 234 ALA A CA 1
ATOM 1747 C C . ALA A 1 234 ? 25.281 -23.391 -13.516 1 48.31 234 ALA A C 1
ATOM 1749 O O . ALA A 1 234 ? 26.469 -23.094 -13.633 1 48.31 234 ALA A O 1
ATOM 1750 N N . GLY A 1 235 ? 24.547 -23.672 -14.508 1 46.53 235 GLY A N 1
ATOM 1751 C CA . GLY A 1 235 ? 25.094 -23.656 -15.859 1 46.53 235 GLY A CA 1
ATOM 1752 C C . GLY A 1 235 ? 25.438 -22.266 -16.359 1 46.53 235 GLY A C 1
ATOM 1753 O O . GLY A 1 235 ? 26.422 -22.094 -17.078 1 46.53 235 GLY A O 1
ATOM 1754 N N . LYS A 1 236 ? 24.656 -21.203 -16.188 1 49.34 236 LYS A N 1
ATOM 1755 C CA . LYS A 1 236 ? 24.906 -19.859 -16.688 1 49.34 236 LYS A CA 1
ATOM 1756 C C . LYS A 1 236 ? 26.078 -19.203 -15.953 1 49.34 236 LYS A C 1
ATOM 1758 O O . LYS A 1 236 ? 26.594 -18.172 -16.391 1 49.34 236 LYS A O 1
ATOM 1763 N N . ARG A 1 237 ? 26.406 -19.797 -14.766 1 47.84 237 ARG A N 1
ATOM 1764 C CA . ARG A 1 237 ? 27.547 -19.281 -14.016 1 47.84 237 ARG A CA 1
ATOM 1765 C C . ARG A 1 237 ? 28.797 -20.094 -14.281 1 47.84 237 ARG A C 1
ATOM 1767 O O . ARG A 1 237 ? 29.781 -19.984 -13.562 1 47.84 237 ARG A O 1
ATOM 1774 N N . GLY A 1 238 ? 28.891 -20.812 -15.32 1 48.31 238 GLY A N 1
ATOM 1775 C CA . GLY A 1 238 ? 30.062 -21.562 -15.75 1 48.31 238 GLY A CA 1
ATOM 1776 C C . GLY A 1 238 ? 30.391 -22.719 -14.82 1 48.31 238 GLY A C 1
ATOM 1777 O O . GLY A 1 238 ? 31.531 -23.219 -14.82 1 48.31 238 GLY A O 1
ATOM 1778 N N . LEU A 1 239 ? 29.703 -22.859 -13.773 1 42.56 239 LEU A N 1
ATOM 1779 C CA . LEU A 1 239 ? 30.016 -23.984 -12.914 1 42.56 239 LEU A CA 1
ATOM 1780 C C . LEU A 1 239 ? 29.5 -25.297 -13.516 1 42.56 239 LEU A C 1
ATOM 1782 O O . LEU A 1 239 ? 28.531 -25.281 -14.273 1 42.56 239 LEU A O 1
ATOM 1786 N N . ASP A 1 240 ? 30.312 -26.406 -13.555 1 41.53 240 ASP A N 1
ATOM 1787 C CA . ASP A 1 240 ? 30.016 -27.734 -14.062 1 41.53 240 ASP A CA 1
ATOM 1788 C C . ASP A 1 240 ? 28.688 -28.25 -13.516 1 41.53 240 ASP A C 1
ATOM 1790 O O . ASP A 1 240 ? 28.469 -28.281 -12.297 1 41.53 240 ASP A O 1
ATOM 1794 N N . PRO A 1 241 ? 27.719 -28.234 -14.211 1 44.84 241 PRO A N 1
ATOM 1795 C CA . PRO A 1 241 ? 26.422 -28.75 -13.75 1 44.84 241 PRO A CA 1
ATOM 1796 C C . PRO A 1 241 ? 26.562 -30.047 -12.953 1 44.84 241 PRO A C 1
ATOM 1798 O O . PRO A 1 241 ? 25.75 -30.328 -12.07 1 44.84 241 PRO A O 1
ATOM 1801 N N . ASP A 1 242 ? 27.469 -30.953 -13.266 1 44.25 242 ASP A N 1
ATOM 1802 C CA . ASP A 1 242 ? 27.672 -32.219 -12.578 1 44.25 242 ASP A CA 1
ATOM 1803 C C . ASP A 1 242 ? 28.109 -32 -11.133 1 44.25 242 ASP A C 1
ATOM 1805 O O . ASP A 1 242 ? 27.719 -32.75 -10.234 1 44.25 242 ASP A O 1
ATOM 1809 N N . ALA A 1 243 ? 28.953 -31.109 -10.805 1 45.03 243 ALA A N 1
ATOM 1810 C CA . ALA A 1 243 ? 29.406 -30.828 -9.453 1 45.03 243 ALA A CA 1
ATOM 1811 C C . ALA A 1 243 ? 28.297 -30.188 -8.617 1 45.03 243 ALA A C 1
ATOM 1813 O O . ALA A 1 243 ? 28.188 -30.469 -7.418 1 45.03 243 ALA A O 1
ATOM 1814 N N . ALA A 1 244 ? 27.391 -29.484 -9.219 1 41.97 244 ALA A N 1
ATOM 1815 C CA . ALA A 1 244 ? 26.219 -28.906 -8.547 1 41.97 244 ALA A CA 1
ATOM 1816 C C . ALA A 1 244 ? 25.188 -29.984 -8.227 1 41.97 244 ALA A C 1
ATOM 1818 O O . ALA A 1 244 ? 24.531 -29.938 -7.184 1 41.97 244 ALA A O 1
ATOM 1819 N N . ARG A 1 245 ? 24.984 -30.938 -8.969 1 43.72 245 ARG A N 1
ATOM 1820 C CA . ARG A 1 245 ? 24.125 -32.094 -8.758 1 43.72 245 ARG A CA 1
ATOM 1821 C C . ARG A 1 245 ? 24.656 -33 -7.637 1 43.72 245 ARG A C 1
ATOM 1823 O O . ARG A 1 245 ? 23.891 -33.625 -6.91 1 43.72 245 ARG A O 1
ATOM 1830 N N . GLN A 1 246 ? 25.938 -33.25 -7.539 1 42.59 246 GLN A N 1
ATOM 1831 C CA . GLN A 1 246 ? 26.547 -34.156 -6.57 1 42.59 246 GLN A CA 1
ATOM 1832 C C . GLN A 1 246 ? 26.453 -33.594 -5.156 1 42.59 246 GLN A C 1
ATOM 1834 O O . GLN A 1 246 ? 26.609 -34.312 -4.176 1 42.59 246 GLN A O 1
ATOM 1839 N N . SER A 1 247 ? 26.391 -32.25 -4.965 1 37.56 247 SER A N 1
ATOM 1840 C CA . SER A 1 247 ? 26.25 -31.734 -3.609 1 37.56 247 SER A CA 1
ATOM 1841 C C . SER A 1 247 ? 24.781 -31.719 -3.184 1 37.56 247 SER A C 1
ATOM 1843 O O . SER A 1 247 ? 24.453 -31.281 -2.082 1 37.56 247 SER A O 1
ATOM 1845 N N . ILE A 1 248 ? 23.844 -31.906 -4.07 1 35.88 248 ILE A N 1
ATOM 1846 C CA . ILE A 1 248 ? 22.438 -32.062 -3.691 1 35.88 248 ILE A CA 1
ATOM 1847 C C . ILE A 1 248 ? 22.188 -33.531 -3.322 1 35.88 248 ILE A C 1
ATOM 1849 O O . ILE A 1 248 ? 22.328 -34.438 -4.156 1 35.88 248 ILE A O 1
ATOM 1853 N N . PRO A 1 249 ? 22.203 -33.969 -2.082 1 33.69 249 PRO A N 1
ATOM 1854 C CA . PRO A 1 249 ? 21.875 -35.375 -1.76 1 33.69 249 PRO A CA 1
ATOM 1855 C C . PRO A 1 249 ? 20.641 -35.875 -2.5 1 33.69 249 PRO A C 1
ATOM 1857 O O . PRO A 1 249 ? 19.781 -35.062 -2.891 1 33.69 249 PRO A O 1
ATOM 1860 N N . ASP A 1 250 ? 20.688 -37.062 -3.098 1 31.25 250 ASP A N 1
ATOM 1861 C CA . ASP A 1 250 ? 19.625 -37.875 -3.701 1 31.25 250 ASP A CA 1
ATOM 1862 C C . ASP A 1 250 ? 18.328 -37.781 -2.9 1 31.25 250 ASP A C 1
ATOM 1864 O O . ASP A 1 250 ? 18.188 -38.406 -1.863 1 31.25 250 ASP A O 1
ATOM 1868 N N . PHE A 1 251 ? 17.812 -36.719 -2.768 1 28.75 251 PHE A N 1
ATOM 1869 C CA . PHE A 1 251 ? 16.547 -36.75 -2.049 1 28.75 251 PHE A CA 1
ATOM 1870 C C . PHE A 1 251 ? 15.508 -37.562 -2.787 1 28.75 251 PHE A C 1
ATOM 1872 O O . PHE A 1 251 ? 14.359 -37.656 -2.363 1 28.75 251 PHE A O 1
ATOM 1879 N N . LEU A 1 252 ? 15.812 -37.906 -4.082 1 28.86 252 LEU A N 1
ATOM 1880 C CA . LEU A 1 252 ? 14.766 -38.719 -4.719 1 28.86 252 LEU A CA 1
ATOM 1881 C C . LEU A 1 252 ? 14.836 -40.156 -4.281 1 28.86 252 LEU A C 1
ATOM 1883 O O . LEU A 1 252 ? 14.148 -41.031 -4.844 1 28.86 252 LEU A O 1
ATOM 1887 N N . SER A 1 253 ? 15.758 -40.625 -3.332 1 23.14 253 SER A N 1
ATOM 1888 C CA . SER A 1 253 ? 15.43 -42 -2.988 1 23.14 253 SER A CA 1
ATOM 1889 C C . SER A 1 253 ? 14.195 -42.062 -2.088 1 23.14 253 SER A C 1
ATOM 1891 O O . SER A 1 253 ? 13.992 -41.188 -1.241 1 23.14 253 SER A O 1
ATOM 1893 N N . MET B 1 1 ? -15.305 -14.93 13.602 1 38 1 MET B N 1
ATOM 1894 C CA . MET B 1 1 ? -14.031 -15.289 12.992 1 38 1 MET B CA 1
ATOM 1895 C C . MET B 1 1 ? -12.867 -14.68 13.773 1 38 1 MET B C 1
ATOM 1897 O O . MET B 1 1 ? -12.797 -13.461 13.945 1 38 1 MET B O 1
ATOM 1901 N N . THR B 1 2 ? -12.461 -15.469 14.688 1 42.78 2 THR B N 1
ATOM 1902 C CA . THR B 1 2 ? -11.336 -14.969 15.477 1 42.78 2 THR B CA 1
ATOM 1903 C C . THR B 1 2 ? -10.172 -14.562 14.57 1 42.78 2 THR B C 1
ATOM 1905 O O . THR B 1 2 ? -9.75 -15.336 13.711 1 42.78 2 THR B O 1
ATOM 1908 N N . CYS B 1 3 ? -10.102 -13.297 14.336 1 52.09 3 CYS B N 1
ATOM 1909 C CA . CYS B 1 3 ? -9.031 -12.703 13.539 1 52.09 3 CYS B CA 1
ATOM 1910 C C . CYS B 1 3 ? -7.668 -13.164 14.047 1 52.09 3 CYS B C 1
ATOM 1912 O O . CYS B 1 3 ? -7.359 -13.023 15.227 1 52.09 3 CYS B O 1
ATOM 1914 N N . SER B 1 4 ? -7.074 -14.07 13.352 1 56.72 4 SER B N 1
ATOM 1915 C CA . SER B 1 4 ? -5.754 -14.562 13.734 1 56.72 4 SER B CA 1
ATOM 1916 C C . SER B 1 4 ? -4.77 -13.406 13.938 1 56.72 4 SER B C 1
ATOM 1918 O O . SER B 1 4 ? -3.699 -13.594 14.516 1 56.72 4 SER B O 1
ATOM 1920 N N . VAL B 1 5 ? -5.23 -12.227 13.547 1 61.03 5 VAL B N 1
ATOM 1921 C CA . VAL B 1 5 ? -4.258 -11.141 13.586 1 61.03 5 VAL B CA 1
ATOM 1922 C C . VAL B 1 5 ? -4.398 -10.367 14.891 1 61.03 5 VAL B C 1
ATOM 1924 O O . VAL B 1 5 ? -3.395 -10 15.516 1 61.03 5 VAL B O 1
ATOM 1927 N N . CYS B 1 6 ? -5.629 -10.016 15.211 1 68.44 6 CYS B N 1
ATOM 1928 C CA . CYS B 1 6 ? -5.777 -9.227 16.438 1 68.44 6 CYS B CA 1
ATOM 1929 C C . CYS B 1 6 ? -7.168 -9.398 17.031 1 68.44 6 CYS B C 1
ATOM 1931 O O . CYS B 1 6 ? -8.133 -9.648 16.297 1 68.44 6 CYS B O 1
ATOM 1933 N N . SER B 1 7 ? -7.23 -9.391 18.344 1 82.81 7 SER B N 1
ATOM 1934 C CA . SER B 1 7 ? -8.5 -9.328 19.062 1 82.81 7 SER B CA 1
ATOM 1935 C C . SER B 1 7 ? -9.188 -7.984 18.859 1 82.81 7 SER B C 1
ATOM 1937 O O . SER B 1 7 ? -8.531 -6.988 18.531 1 82.81 7 SER B O 1
ATOM 1939 N N . PRO B 1 8 ? -10.453 -7.961 18.891 1 82.75 8 PRO B N 1
ATOM 1940 C CA . PRO B 1 8 ? -11.164 -6.688 18.734 1 82.75 8 PRO B CA 1
ATOM 1941 C C . PRO B 1 8 ? -10.633 -5.594 19.656 1 82.75 8 PRO B C 1
ATOM 1943 O O . PRO B 1 8 ? -10.492 -4.441 19.234 1 82.75 8 PRO B O 1
ATOM 1946 N N . ALA B 1 9 ? -10.188 -5.938 20.797 1 87.5 9 ALA B N 1
ATOM 1947 C CA . ALA B 1 9 ? -9.727 -4.973 21.781 1 87.5 9 ALA B CA 1
ATOM 1948 C C . ALA B 1 9 ? -8.359 -4.41 21.406 1 87.5 9 ALA B C 1
ATOM 1950 O O . ALA B 1 9 ? -7.926 -3.391 21.953 1 87.5 9 ALA B O 1
ATOM 1951 N N . GLU B 1 10 ? -7.75 -4.996 20.5 1 92.88 10 GLU B N 1
ATOM 1952 C CA . GLU B 1 10 ? -6.438 -4.527 20.062 1 92.88 10 GLU B CA 1
ATOM 1953 C C . GLU B 1 10 ? -6.52 -3.855 18.688 1 92.88 10 GLU B C 1
ATOM 1955 O O . GLU B 1 10 ? -5.547 -3.252 18.234 1 92.88 10 GLU B O 1
ATOM 1960 N N . THR B 1 11 ? -7.703 -3.881 18.109 1 96.75 11 THR B N 1
ATOM 1961 C CA . THR B 1 11 ? -7.867 -3.393 16.75 1 96.75 11 THR B CA 1
ATOM 1962 C C . THR B 1 11 ? -8.094 -1.884 16.75 1 96.75 11 THR B C 1
ATOM 1964 O O . THR B 1 11 ? -8.867 -1.36 17.547 1 96.75 11 THR B O 1
ATOM 1967 N N . ILE B 1 12 ? -7.391 -1.187 15.906 1 98.12 12 ILE B N 1
ATOM 1968 C CA . ILE B 1 12 ? -7.484 0.258 15.719 1 98.12 12 ILE B CA 1
ATOM 1969 C C . ILE B 1 12 ? -8.086 0.563 14.352 1 98.12 12 ILE B C 1
ATOM 1971 O O . ILE B 1 12 ? -7.781 -0.116 13.367 1 98.12 12 ILE B O 1
ATOM 1975 N N . LEU B 1 13 ? -8.984 1.526 14.305 1 98.25 13 LEU B N 1
ATOM 1976 C CA . LEU B 1 13 ? -9.43 2.137 13.055 1 98.25 13 LEU B CA 1
ATOM 1977 C C . LEU B 1 13 ? -8.594 3.365 12.719 1 98.25 13 LEU B C 1
ATOM 1979 O O . LEU B 1 13 ? -8.484 4.285 13.531 1 98.25 13 LEU B O 1
ATOM 1983 N N . VAL B 1 14 ? -8.008 3.328 11.57 1 98.38 14 VAL B N 1
ATOM 1984 C CA . VAL B 1 14 ? -7.211 4.473 11.141 1 98.38 14 VAL B CA 1
ATOM 1985 C C . VAL B 1 14 ? -7.844 5.109 9.906 1 98.38 14 VAL B C 1
ATOM 1987 O O . VAL B 1 14 ? -8.242 4.406 8.969 1 98.38 14 VAL B O 1
ATOM 1990 N N . ILE B 1 15 ? -7.926 6.453 9.914 1 97.19 15 ILE B N 1
ATOM 1991 C CA . ILE B 1 15 ? -8.539 7.199 8.828 1 97.19 15 ILE B CA 1
ATOM 1992 C C . ILE B 1 15 ? -7.586 8.281 8.336 1 97.19 15 ILE B C 1
ATOM 1994 O O . ILE B 1 15 ? -7.004 9.016 9.141 1 97.19 15 ILE B O 1
ATOM 1998 N N . ASN B 1 16 ? -7.383 8.328 7.023 1 96.44 16 ASN B N 1
ATOM 1999 C CA . ASN B 1 16 ? -6.609 9.383 6.379 1 96.44 16 ASN B CA 1
ATOM 2000 C C . ASN B 1 16 ? -7.375 10.008 5.219 1 96.44 16 ASN B C 1
ATOM 2002 O O . ASN B 1 16 ? -7.668 9.344 4.227 1 96.44 16 ASN B O 1
ATOM 2006 N N . GLY B 1 17 ? -7.738 11.242 5.344 1 93.81 17 GLY B N 1
ATOM 2007 C CA . GLY B 1 17 ? -8.383 12.023 4.301 1 93.81 17 GLY B CA 1
ATOM 2008 C C . GLY B 1 17 ? -7.695 13.352 4.047 1 93.81 17 GLY B C 1
ATOM 2009 O O . GLY B 1 17 ? -8.359 14.359 3.789 1 93.81 17 GLY B O 1
ATOM 2010 N N . THR B 1 18 ? -6.395 13.328 4.207 1 91.56 18 THR B N 1
ATOM 2011 C CA . THR B 1 18 ? -5.621 14.562 4.16 1 91.56 18 THR B CA 1
ATOM 2012 C C . THR B 1 18 ? -5.59 15.133 2.744 1 91.56 18 THR B C 1
ATOM 2014 O O . THR B 1 18 ? -5.578 16.344 2.559 1 91.56 18 THR B O 1
ATOM 2017 N N . GLU B 1 19 ? -5.562 14.289 1.769 1 90.75 19 GLU B N 1
ATOM 2018 C CA . GLU B 1 19 ? -5.555 14.68 0.362 1 90.75 19 GLU B CA 1
ATOM 2019 C C . GLU B 1 19 ? -6.656 13.961 -0.414 1 90.75 19 GLU B C 1
ATOM 2021 O O . GLU B 1 19 ? -7.707 13.641 0.146 1 90.75 19 GLU B O 1
ATOM 2026 N N . SER B 1 20 ? -6.484 13.859 -1.679 1 87.75 20 SER B N 1
ATOM 2027 C CA . SER B 1 20 ? -7.539 13.312 -2.527 1 87.75 20 SER B CA 1
ATOM 2028 C C . SER B 1 20 ? -7.648 11.797 -2.369 1 87.75 20 SER B C 1
ATOM 2030 O O . SER B 1 20 ? -8.617 11.188 -2.832 1 87.75 20 SER B O 1
ATOM 2032 N N . ARG B 1 21 ? -6.723 11.172 -1.673 1 92.19 21 ARG B N 1
ATOM 2033 C CA . ARG B 1 21 ? -6.789 9.742 -1.39 1 92.19 21 ARG B CA 1
ATOM 2034 C C . ARG B 1 21 ? -7.387 9.484 -0.012 1 92.19 21 ARG B C 1
ATOM 2036 O O . ARG B 1 21 ? -6.789 9.836 1.007 1 92.19 21 ARG B O 1
ATOM 2043 N N . LEU B 1 22 ? -8.516 8.898 -0.034 1 94.75 22 LEU B N 1
ATOM 2044 C CA . LEU B 1 22 ? -9.109 8.477 1.229 1 94.75 22 LEU B CA 1
ATOM 2045 C C . LEU B 1 22 ? -8.617 7.086 1.621 1 94.75 22 LEU B C 1
ATOM 2047 O O . LEU B 1 22 ? -8.664 6.152 0.815 1 94.75 22 LEU B O 1
ATOM 2051 N N . GLN B 1 23 ? -8.078 6.953 2.797 1 96.69 23 GLN B N 1
ATOM 2052 C CA . GLN B 1 23 ? -7.602 5.672 3.301 1 96.69 23 GLN B CA 1
ATOM 2053 C C . GLN B 1 23 ? -8.289 5.305 4.609 1 96.69 23 GLN B C 1
ATOM 2055 O O . GLN B 1 23 ? -8.422 6.141 5.508 1 96.69 23 GLN B O 1
ATOM 2060 N N . VAL B 1 24 ? -8.773 4.121 4.715 1 97.88 24 VAL B N 1
ATOM 2061 C CA . VAL B 1 24 ? -9.344 3.541 5.926 1 97.88 24 VAL B CA 1
ATOM 2062 C C . VAL B 1 24 ? -8.719 2.174 6.188 1 97.88 24 VAL B C 1
ATOM 2064 O O . VAL B 1 24 ? -8.617 1.348 5.277 1 97.88 24 VAL B O 1
ATOM 2067 N N . ALA B 1 25 ? -8.297 1.961 7.414 1 98.19 25 ALA B N 1
ATOM 2068 C CA . ALA B 1 25 ? -7.664 0.683 7.73 1 98.19 25 ALA B CA 1
ATOM 2069 C C . ALA B 1 25 ? -8.086 0.189 9.109 1 98.19 25 ALA B C 1
ATOM 2071 O O . ALA B 1 25 ? -8.289 0.989 10.031 1 98.19 25 ALA B O 1
ATOM 2072 N N . LEU B 1 26 ? -8.25 -1.077 9.25 1 98.06 26 LEU B N 1
ATOM 2073 C CA . LEU B 1 26 ? -8.5 -1.785 10.5 1 98.06 26 LEU B CA 1
ATOM 2074 C C . LEU B 1 26 ? -7.375 -2.775 10.797 1 98.06 26 LEU B C 1
ATOM 2076 O O . LEU B 1 26 ? -6.965 -3.537 9.914 1 98.06 26 LEU B O 1
ATOM 2080 N N . GLY B 1 27 ? -6.879 -2.752 11.945 1 97.31 27 GLY B N 1
ATOM 2081 C CA . GLY B 1 27 ? -5.836 -3.68 12.359 1 97.31 27 GLY B CA 1
ATOM 2082 C C . GLY B 1 27 ? -5.117 -3.246 13.617 1 97.31 27 GLY B C 1
ATOM 2083 O O . GLY B 1 27 ? -5.715 -2.613 14.492 1 97.31 27 GLY B O 1
ATOM 2084 N N . SER B 1 28 ? -3.92 -3.734 13.742 1 94.62 28 SER B N 1
ATOM 2085 C CA . SER B 1 28 ? -3.025 -3.387 14.844 1 94.62 28 SER B CA 1
ATOM 2086 C C . SER B 1 28 ? -1.589 -3.227 14.359 1 94.62 28 SER B C 1
ATOM 2088 O O . SER B 1 28 ? -1.315 -3.346 13.164 1 94.62 28 SER B O 1
ATOM 2090 N N . GLY B 1 29 ? -0.736 -2.836 15.234 1 86.94 29 GLY B N 1
ATOM 2091 C CA . GLY B 1 29 ? 0.673 -2.764 14.883 1 86.94 29 GLY B CA 1
ATOM 2092 C C . GLY B 1 29 ? 1.233 -4.082 14.383 1 86.94 29 GLY B C 1
ATOM 2093 O O . GLY B 1 29 ? 2.244 -4.105 13.68 1 86.94 29 GLY B O 1
ATOM 2094 N N . SER B 1 30 ? 0.522 -5.133 14.648 1 83.12 30 SER B N 1
ATOM 2095 C CA . SER B 1 30 ? 1.005 -6.465 14.297 1 83.12 30 SER B CA 1
ATOM 2096 C C . SER B 1 30 ? 0.574 -6.855 12.891 1 83.12 30 SER B C 1
ATOM 2098 O O . SER B 1 30 ? 1.122 -7.793 12.305 1 83.12 30 SER B O 1
ATOM 2100 N N . GLY B 1 31 ? -0.446 -6.074 12.469 1 89.25 31 GLY B N 1
ATOM 2101 C CA . GLY B 1 31 ? -0.82 -6.477 11.117 1 89.25 31 GLY B CA 1
ATOM 2102 C C . GLY B 1 31 ? -2.094 -5.812 10.633 1 89.25 31 GLY B C 1
ATOM 2103 O O . GLY B 1 31 ? -2.887 -5.312 11.43 1 89.25 31 GLY B O 1
ATOM 2104 N N . LEU B 1 32 ? -2.26 -5.895 9.375 1 95 32 LEU B N 1
ATOM 2105 C CA . LEU B 1 32 ? -3.42 -5.348 8.672 1 95 32 LEU B CA 1
ATOM 2106 C C . LEU B 1 32 ? -4.551 -6.371 8.617 1 95 32 LEU B C 1
ATOM 2108 O O . LEU B 1 32 ? -4.332 -7.523 8.234 1 95 32 LEU B O 1
ATOM 2112 N N . LEU B 1 33 ? -5.727 -5.977 9.055 1 95.31 33 LEU B N 1
ATOM 2113 C CA . LEU B 1 33 ? -6.918 -6.809 8.922 1 95.31 33 LEU B CA 1
ATOM 2114 C C . LEU B 1 33 ? -7.684 -6.457 7.656 1 95.31 33 LEU B C 1
ATOM 2116 O O . LEU B 1 33 ? -8.078 -7.348 6.898 1 95.31 33 LEU B O 1
ATOM 2120 N N . TRP B 1 34 ? -7.875 -5.219 7.488 1 96.62 34 TRP B N 1
ATOM 2121 C CA . TRP B 1 34 ? -8.648 -4.691 6.363 1 96.62 34 TRP B CA 1
ATOM 2122 C C . TRP B 1 34 ? -8.219 -3.268 6.031 1 96.62 34 TRP B C 1
ATOM 2124 O O . TRP B 1 34 ? -7.926 -2.475 6.926 1 96.62 34 TRP B O 1
ATOM 2134 N N . SER B 1 35 ? -8.227 -2.939 4.734 1 98.25 35 SER B N 1
ATOM 2135 C CA . SER B 1 35 ? -8 -1.554 4.332 1 98.25 35 SER B CA 1
ATOM 2136 C C . SER B 1 35 ? -8.695 -1.241 3.014 1 98.25 35 SER B C 1
ATOM 2138 O O . SER B 1 35 ? -8.961 -2.145 2.217 1 98.25 35 SER B O 1
ATOM 2140 N N . GLN B 1 36 ? -9.008 -0.003 2.867 1 98 36 GLN B N 1
ATOM 2141 C CA . GLN B 1 36 ? -9.57 0.509 1.622 1 98 36 GLN B CA 1
ATOM 2142 C C . GLN B 1 36 ? -8.977 1.868 1.268 1 98 36 GLN B C 1
ATOM 2144 O O . GLN B 1 36 ? -8.781 2.715 2.143 1 98 36 GLN B O 1
ATOM 2149 N N . GLU B 1 37 ? -8.68 1.995 0.05 1 96.94 37 GLU B N 1
ATOM 2150 C CA . GLU B 1 37 ? -8.242 3.273 -0.5 1 96.94 37 GLU B CA 1
ATOM 2151 C C . GLU B 1 37 ? -9.125 3.705 -1.668 1 96.94 37 GLU B C 1
ATOM 2153 O O . GLU B 1 37 ? -9.523 2.879 -2.49 1 96.94 37 GLU B O 1
ATOM 2158 N N . LEU B 1 38 ? -9.422 4.984 -1.688 1 95.31 38 LEU B N 1
ATOM 2159 C CA . LEU B 1 38 ? -10.297 5.531 -2.723 1 95.31 38 LEU B CA 1
ATOM 2160 C C . LEU B 1 38 ? -9.805 6.898 -3.184 1 95.31 38 LEU B C 1
ATOM 2162 O O . LEU B 1 38 ? -9.555 7.781 -2.359 1 95.31 38 LEU B O 1
ATOM 2166 N N . GLN B 1 39 ? -9.578 6.992 -4.484 1 92.81 39 GLN B N 1
ATOM 2167 C CA . GLN B 1 39 ? -9.336 8.312 -5.051 1 92.81 39 GLN B CA 1
ATOM 2168 C C . GLN B 1 39 ? -10.625 9.125 -5.121 1 92.81 39 GLN B C 1
ATOM 2170 O O . GLN B 1 39 ? -11.547 8.773 -5.852 1 92.81 39 GLN B O 1
ATOM 2175 N N . THR B 1 40 ? -10.688 10.227 -4.402 1 87.12 40 THR B N 1
ATOM 2176 C CA . THR B 1 40 ? -11.914 11.008 -4.344 1 87.12 40 THR B CA 1
ATOM 2177 C C . THR B 1 40 ? -11.781 12.289 -5.16 1 87.12 40 THR B C 1
ATOM 2179 O O . THR B 1 40 ? -10.75 12.961 -5.102 1 87.12 40 THR B O 1
ATOM 2182 N N . PRO B 1 41 ? -12.617 12.477 -6.195 1 67.06 41 PRO B N 1
ATOM 2183 C CA . PRO B 1 41 ? -12.562 13.695 -7.016 1 67.06 41 PRO B CA 1
ATOM 2184 C C . PRO B 1 41 ? -12.766 14.969 -6.199 1 67.06 41 PRO B C 1
ATOM 2186 O O . PRO B 1 41 ? -12.359 16.047 -6.625 1 67.06 41 PRO B O 1
ATOM 2189 N N . GLY B 1 42 ? -13.391 14.969 -5.109 1 65.19 42 GLY B N 1
ATOM 2190 C CA . GLY B 1 42 ? -13.758 16.125 -4.305 1 65.19 42 GLY B CA 1
ATOM 2191 C C . GLY B 1 42 ? -13.859 15.812 -2.824 1 65.19 42 GLY B C 1
ATOM 2192 O O . GLY B 1 42 ? -12.883 15.375 -2.207 1 65.19 42 GLY B O 1
ATOM 2193 N N . ARG B 1 43 ? -15.125 15.703 -2.514 1 66.88 43 ARG B N 1
ATOM 2194 C CA . ARG B 1 43 ? -15.398 15.562 -1.088 1 66.88 43 ARG B CA 1
ATOM 2195 C C . ARG B 1 43 ? -15.312 14.102 -0.66 1 66.88 43 ARG B C 1
ATOM 2197 O O . ARG B 1 43 ? -15.945 13.234 -1.268 1 66.88 43 ARG B O 1
ATOM 2204 N N . ALA B 1 44 ? -14.484 13.836 0.338 1 74.5 44 ALA B N 1
ATOM 2205 C CA . ALA B 1 44 ? -14.266 12.5 0.886 1 74.5 44 ALA B CA 1
ATOM 2206 C C . ALA B 1 44 ? -15.461 12.055 1.723 1 74.5 44 ALA B C 1
ATOM 2208 O O . ALA B 1 44 ? -15.672 10.852 1.915 1 74.5 44 ALA B O 1
ATOM 2209 N N . MET B 1 45 ? -16.281 12.906 2.082 1 76.06 45 MET B N 1
ATOM 2210 C CA . MET B 1 45 ? -17.203 12.672 3.184 1 76.06 45 MET B CA 1
ATOM 2211 C C . MET B 1 45 ? -18.266 11.641 2.789 1 76.06 45 MET B C 1
ATOM 2213 O O . MET B 1 45 ? -18.562 10.719 3.555 1 76.06 45 MET B O 1
ATOM 2217 N N . PRO B 1 46 ? -18.734 11.734 1.593 1 81.69 46 PRO B N 1
ATOM 2218 C CA . PRO B 1 46 ? -19.75 10.734 1.253 1 81.69 46 PRO B CA 1
ATOM 2219 C C . PRO B 1 46 ? -19.188 9.312 1.234 1 81.69 46 PRO B C 1
ATOM 2221 O O . PRO B 1 46 ? -19.953 8.344 1.312 1 81.69 46 PRO B O 1
ATOM 2224 N N . TYR B 1 47 ? -17.906 9.219 1.228 1 89.19 47 TYR B N 1
ATOM 2225 C CA . TYR B 1 47 ? -17.297 7.91 1.041 1 89.19 47 TYR B CA 1
ATOM 2226 C C . TYR B 1 47 ? -16.734 7.379 2.354 1 89.19 47 TYR B C 1
ATOM 2228 O O . TYR B 1 47 ? -16.5 6.176 2.494 1 89.19 47 TYR B O 1
ATOM 2236 N N . LEU B 1 48 ? -16.438 8.266 3.26 1 92.94 48 LEU B N 1
ATOM 2237 C CA . LEU B 1 48 ? -15.719 7.883 4.473 1 92.94 48 LEU B CA 1
ATOM 2238 C C . LEU B 1 48 ? -16.578 6.984 5.355 1 92.94 48 LEU B C 1
ATOM 2240 O O . LEU B 1 48 ? -16.172 5.879 5.715 1 92.94 48 LEU B O 1
ATOM 2244 N N . ALA B 1 49 ? -17.828 7.402 5.699 1 91.88 49 ALA B N 1
ATOM 2245 C CA . ALA B 1 49 ? -18.688 6.645 6.605 1 91.88 49 ALA B CA 1
ATOM 2246 C C . ALA B 1 49 ? -19.031 5.281 6.02 1 91.88 49 ALA B C 1
ATOM 2248 O O . ALA B 1 49 ? -18.906 4.258 6.695 1 91.88 49 ALA B O 1
ATOM 2249 N N . PRO B 1 50 ? -19.422 5.211 4.734 1 93.19 50 PRO B N 1
ATOM 2250 C CA . PRO B 1 50 ? -19.672 3.9 4.129 1 93.19 50 PRO B CA 1
ATOM 2251 C C . PRO B 1 50 ? -18.438 2.99 4.172 1 93.19 50 PRO B C 1
ATOM 2253 O O . PRO B 1 50 ? -18.562 1.783 4.391 1 93.19 50 PRO B O 1
ATOM 2256 N N . ALA B 1 51 ? -17.281 3.521 3.928 1 94.81 51 ALA B N 1
ATOM 2257 C CA . ALA B 1 51 ? -16.062 2.723 3.961 1 94.81 51 ALA B CA 1
ATOM 2258 C C . ALA B 1 51 ? -15.828 2.125 5.348 1 94.81 51 ALA B C 1
ATOM 2260 O O . ALA B 1 51 ? -15.508 0.942 5.477 1 94.81 51 ALA B O 1
ATOM 2261 N N . VAL B 1 52 ? -16.016 2.951 6.352 1 96.25 52 VAL B N 1
ATOM 2262 C CA . VAL B 1 52 ? -15.844 2.494 7.727 1 96.25 52 VAL B CA 1
ATOM 2263 C C . VAL B 1 52 ? -16.844 1.381 8.031 1 96.25 52 VAL B C 1
ATOM 2265 O O . VAL B 1 52 ? -16.469 0.336 8.57 1 96.25 52 VAL B O 1
ATOM 2268 N N . ARG B 1 53 ? -18.062 1.611 7.645 1 95.31 53 ARG B N 1
ATOM 2269 C CA . ARG B 1 53 ? -19.109 0.622 7.883 1 95.31 53 ARG B CA 1
ATOM 2270 C C . ARG B 1 53 ? -18.797 -0.693 7.18 1 95.31 53 ARG B C 1
ATOM 2272 O O . ARG B 1 53 ? -18.953 -1.769 7.762 1 95.31 53 ARG B O 1
ATOM 2279 N N . GLN B 1 54 ? -18.375 -0.584 6.02 1 94.81 54 GLN B N 1
ATOM 2280 C CA . GLN B 1 54 ? -18.031 -1.765 5.234 1 94.81 54 GLN B CA 1
ATOM 2281 C C . GLN B 1 54 ? -16.891 -2.537 5.883 1 94.81 54 GLN B C 1
ATOM 2283 O O . GLN B 1 54 ? -16.938 -3.766 5.965 1 94.81 54 GLN B O 1
ATOM 2288 N N . GLY B 1 55 ? -15.852 -1.82 6.254 1 96.06 55 GLY B N 1
ATOM 2289 C CA . GLY B 1 55 ? -14.727 -2.469 6.91 1 96.06 55 GLY B CA 1
ATOM 2290 C C . GLY B 1 55 ? -15.125 -3.221 8.164 1 96.06 55 GLY B C 1
ATOM 2291 O O . GLY B 1 55 ? -14.734 -4.375 8.352 1 96.06 55 GLY B O 1
ATOM 2292 N N . LEU B 1 56 ? -15.898 -2.561 8.984 1 96.19 56 LEU B N 1
ATOM 2293 C CA . LEU B 1 56 ? -16.359 -3.178 10.227 1 96.19 56 LEU B CA 1
ATOM 2294 C C . LEU B 1 56 ? -17.203 -4.414 9.938 1 96.19 56 LEU B C 1
ATOM 2296 O O . LEU B 1 56 ? -17.031 -5.449 10.578 1 96.19 56 LEU B O 1
ATOM 2300 N N . ALA B 1 57 ? -18.078 -4.312 8.961 1 94.62 57 ALA B N 1
ATOM 2301 C CA . ALA B 1 57 ? -18.938 -5.434 8.594 1 94.62 57 ALA B CA 1
ATOM 2302 C C . ALA B 1 57 ? -18.125 -6.602 8.047 1 94.62 57 ALA B C 1
ATOM 2304 O O . ALA B 1 57 ? -18.344 -7.75 8.438 1 94.62 57 ALA B O 1
ATOM 2305 N N . THR B 1 58 ? -17.203 -6.312 7.152 1 92.69 58 THR B N 1
ATOM 2306 C CA . THR B 1 58 ? -16.375 -7.332 6.535 1 92.69 58 THR B CA 1
ATOM 2307 C C . THR B 1 58 ? -15.578 -8.094 7.594 1 92.69 58 THR B C 1
ATOM 2309 O O . THR B 1 58 ? -15.43 -9.312 7.5 1 92.69 58 THR B O 1
ATOM 2312 N N . CYS B 1 59 ? -15.102 -7.367 8.578 1 92.25 59 CYS B N 1
ATOM 2313 C CA . CYS B 1 59 ? -14.273 -7.969 9.625 1 92.25 59 CYS B CA 1
ATOM 2314 C C . CYS B 1 59 ? -15.125 -8.469 10.781 1 92.25 59 CYS B C 1
ATOM 2316 O O . CYS B 1 59 ? -14.602 -8.984 11.766 1 92.25 59 CYS B O 1
ATOM 2318 N N . GLU B 1 60 ? -16.438 -8.266 10.664 1 93 60 GLU B N 1
ATOM 2319 C CA . GLU B 1 60 ? -17.359 -8.641 11.719 1 93 60 GLU B CA 1
ATOM 2320 C C . GLU B 1 60 ? -16.969 -8.016 13.055 1 93 60 GLU B C 1
ATOM 2322 O O . GLU B 1 60 ? -16.906 -8.711 14.07 1 93 60 GLU B O 1
ATOM 2327 N N . LEU B 1 61 ? -16.719 -6.727 13.039 1 95 61 LEU B N 1
ATOM 2328 C CA . LEU B 1 61 ? -16.328 -5.977 14.227 1 95 61 LEU B CA 1
ATOM 2329 C C . LEU B 1 61 ? -17.359 -4.914 14.562 1 95 61 LEU B C 1
ATOM 2331 O O . LEU B 1 61 ? -17.969 -4.336 13.672 1 95 61 LEU B O 1
ATOM 2335 N N . ASP B 1 62 ? -17.453 -4.715 15.852 1 95.69 62 ASP B N 1
ATOM 2336 C CA . ASP B 1 62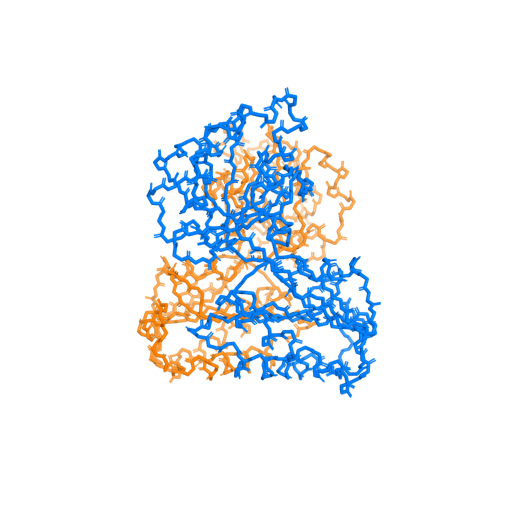 ? -18.219 -3.578 16.359 1 95.69 62 ASP B CA 1
ATOM 2337 C C . ASP B 1 62 ? -17.312 -2.391 16.656 1 95.69 62 ASP B C 1
ATOM 2339 O O . ASP B 1 62 ? -16.266 -2.547 17.281 1 95.69 62 ASP B O 1
ATOM 2343 N N . LEU B 1 63 ? -17.75 -1.296 16.219 1 96.19 63 LEU B N 1
ATOM 2344 C CA . LEU B 1 63 ? -16.938 -0.092 16.406 1 96.19 63 LEU B CA 1
ATOM 2345 C C . LEU B 1 63 ? -16.594 0.104 17.875 1 96.19 63 LEU B C 1
ATOM 2347 O O . LEU B 1 63 ? -15.453 0.401 18.203 1 96.19 63 LEU B O 1
ATOM 2351 N N . ALA B 1 64 ? -17.516 -0.151 18.734 1 95.75 64 ALA B N 1
ATOM 2352 C CA . ALA B 1 64 ? -17.344 0.098 20.156 1 95.75 64 ALA B CA 1
ATOM 2353 C C . ALA B 1 64 ? -16.344 -0.87 20.781 1 95.75 64 ALA B C 1
ATOM 2355 O O . ALA B 1 64 ? -15.875 -0.656 21.891 1 95.75 64 ALA B O 1
ATOM 2356 N N . ALA B 1 65 ? -16.062 -1.912 20.109 1 95.31 65 ALA B N 1
ATOM 2357 C CA . ALA B 1 65 ? -15.172 -2.939 20.641 1 95.31 65 ALA B CA 1
ATOM 2358 C C . ALA B 1 65 ? -13.719 -2.648 20.297 1 95.31 65 ALA B C 1
ATOM 2360 O O . ALA B 1 65 ? -12.812 -3.328 20.766 1 95.31 65 ALA B O 1
ATOM 2361 N N . LEU B 1 66 ? -13.492 -1.646 19.453 1 97.31 66 LEU B N 1
ATOM 2362 C CA . LEU B 1 66 ? -12.141 -1.324 19.031 1 97.31 66 LEU B CA 1
ATOM 2363 C C . LEU B 1 66 ? -11.352 -0.65 20.141 1 97.31 66 LEU B C 1
ATOM 2365 O O . LEU B 1 66 ? -11.945 -0.144 21.109 1 97.31 66 LEU B O 1
ATOM 2369 N N . ARG B 1 67 ? -10.023 -0.703 20 1 96.88 67 ARG B N 1
ATOM 2370 C CA . ARG B 1 67 ? -9.133 -0.011 20.922 1 96.88 67 ARG B CA 1
ATOM 2371 C C . ARG B 1 67 ? -9.305 1.501 20.828 1 96.88 67 ARG B C 1
ATOM 2373 O O . ARG B 1 67 ? -9.211 2.211 21.828 1 96.88 67 ARG B O 1
ATOM 2380 N N . GLY B 1 68 ? -9.477 2.008 19.625 1 98 68 GLY B N 1
ATOM 2381 C CA . GLY B 1 68 ? -9.586 3.436 19.375 1 98 68 GLY B CA 1
ATOM 2382 C C . GLY B 1 68 ? -9.578 3.781 17.891 1 98 68 GLY B C 1
ATOM 2383 O O . GLY B 1 68 ? -9.5 2.893 17.047 1 98 68 GLY B O 1
ATOM 2384 N N . ILE B 1 69 ? -9.734 5.078 17.656 1 98.06 69 ILE B N 1
ATOM 2385 C CA . ILE B 1 69 ? -9.703 5.602 16.297 1 98.06 69 ILE B CA 1
ATOM 2386 C C . ILE B 1 69 ? -8.555 6.598 16.141 1 98.06 69 ILE B C 1
ATOM 2388 O O . ILE B 1 69 ? -8.43 7.531 16.938 1 98.06 69 ILE B O 1
ATOM 2392 N N . ALA B 1 70 ? -7.715 6.34 15.18 1 98.19 70 ALA B N 1
ATOM 2393 C CA . ALA B 1 70 ? -6.664 7.297 14.844 1 98.19 70 ALA B CA 1
ATOM 2394 C C . ALA B 1 70 ? -6.977 8.016 13.539 1 98.19 70 ALA B C 1
ATOM 2396 O O . ALA B 1 70 ? -7.52 7.418 12.609 1 98.19 70 ALA B O 1
ATOM 2397 N N . CYS B 1 71 ? -6.656 9.273 13.469 1 97.38 71 CYS B N 1
ATOM 2398 C CA . CYS B 1 71 ? -6.879 10.078 12.273 1 97.38 71 CYS B CA 1
ATOM 2399 C C . CYS B 1 71 ? -5.629 10.867 11.906 1 97.38 71 CYS B C 1
ATOM 2401 O O . CYS B 1 71 ? -4.953 11.414 12.781 1 97.38 71 CYS B O 1
ATOM 2403 N N . VAL B 1 72 ? -5.301 10.836 10.602 1 97.5 72 VAL B N 1
ATOM 2404 C CA . VAL B 1 72 ? -4.211 11.688 10.141 1 97.5 72 VAL B CA 1
ATOM 2405 C C . VAL B 1 72 ? -4.637 13.156 10.211 1 97.5 72 VAL B C 1
ATOM 2407 O O . VAL B 1 72 ? -5.672 13.531 9.656 1 97.5 72 VAL B O 1
ATOM 2410 N N . ARG B 1 73 ? -3.846 13.969 10.773 1 96 73 ARG B N 1
ATOM 2411 C CA . ARG B 1 73 ? -4.324 15.305 11.109 1 96 73 ARG B CA 1
ATOM 2412 C C . ARG B 1 73 ? -3.646 16.359 10.25 1 96 73 ARG B C 1
ATOM 2414 O O . ARG B 1 73 ? -3.816 17.562 10.484 1 96 73 ARG B O 1
ATOM 2421 N N . GLY B 1 74 ? -2.824 16.016 9.352 1 95.31 74 GLY B N 1
ATOM 2422 C CA . GLY B 1 74 ? -2.252 16.969 8.414 1 95.31 74 GLY B CA 1
ATOM 2423 C C . GLY B 1 74 ? -0.739 17.047 8.484 1 95.31 74 GLY B C 1
ATOM 2424 O O . GLY B 1 74 ? -0.097 16.188 9.078 1 95.31 74 GLY B O 1
ATOM 2425 N N . PRO B 1 75 ? -0.178 18 7.785 1 95 75 PRO B N 1
ATOM 2426 C CA . PRO B 1 75 ? -0.884 19.047 7.039 1 95 75 PRO B CA 1
ATOM 2427 C C . PRO B 1 75 ? -1.545 18.516 5.77 1 95 75 PRO B C 1
ATOM 2429 O O . PRO B 1 75 ? -1.206 17.438 5.301 1 95 75 PRO B O 1
ATOM 2432 N N . GLY B 1 76 ? -2.535 19.266 5.234 1 90 76 GLY B N 1
ATOM 2433 C CA . GLY B 1 76 ? -3.27 18.938 4.023 1 90 76 GLY B CA 1
ATOM 2434 C C . GLY B 1 76 ? -4.363 19.922 3.695 1 90 76 GLY B C 1
ATOM 2435 O O . GLY B 1 76 ? -4.328 21.078 4.152 1 90 76 GLY B O 1
ATOM 2436 N N . GLY B 1 77 ? -5.207 19.547 2.854 1 83.81 77 GLY B N 1
ATOM 2437 C CA . GLY B 1 77 ? -6.312 20.406 2.469 1 83.81 77 GLY B CA 1
ATOM 2438 C C . GLY B 1 77 ? -7.18 20.828 3.639 1 83.81 77 GLY B C 1
ATOM 2439 O O . GLY B 1 77 ? -7.492 20.016 4.508 1 83.81 77 GLY B O 1
ATOM 2440 N N . PHE B 1 78 ? -7.582 22.109 3.689 1 82.31 78 PHE B N 1
ATOM 2441 C CA . PHE B 1 78 ? -8.32 22.688 4.809 1 82.31 78 PHE B CA 1
ATOM 2442 C C . PHE B 1 78 ? -9.672 22.016 4.965 1 82.31 78 PHE B C 1
ATOM 2444 O O . PHE B 1 78 ? -9.992 21.484 6.031 1 82.31 78 PHE B O 1
ATOM 2451 N N . THR B 1 79 ? -10.406 21.828 3.887 1 80.38 79 THR B N 1
ATOM 2452 C CA . THR B 1 79 ? -11.742 21.25 3.916 1 80.38 79 THR B CA 1
ATOM 2453 C C . THR B 1 79 ? -11.672 19.75 4.199 1 80.38 79 THR B C 1
ATOM 2455 O O . THR B 1 79 ? -12.367 19.25 5.086 1 80.38 79 THR B O 1
ATOM 2458 N N . GLY B 1 80 ? -10.797 19.094 3.51 1 82.81 80 GLY B N 1
ATOM 2459 C CA . GLY B 1 80 ? -10.68 17.656 3.67 1 82.81 80 GLY B CA 1
ATOM 2460 C C . GLY B 1 80 ? -10.281 17.234 5.074 1 82.81 80 GLY B C 1
ATOM 2461 O O . GLY B 1 80 ? -10.852 16.297 5.637 1 82.81 80 GLY B O 1
ATOM 2462 N N . LEU B 1 81 ? -9.398 17.969 5.672 1 88.06 81 LEU B N 1
ATOM 2463 C CA . LEU B 1 81 ? -8.914 17.656 7.012 1 88.06 81 LEU B CA 1
ATOM 2464 C C . LEU B 1 81 ? -10.016 17.859 8.047 1 88.06 81 LEU B C 1
ATOM 2466 O O . LEU B 1 81 ? -10.227 16.984 8.906 1 88.06 81 LEU B O 1
ATOM 2470 N N . ARG B 1 82 ? -10.695 18.922 7.969 1 87.81 82 ARG B N 1
ATOM 2471 C CA . ARG B 1 82 ? -11.734 19.219 8.945 1 87.81 82 ARG B CA 1
ATOM 2472 C C . ARG B 1 82 ? -12.883 18.219 8.859 1 87.81 82 ARG B C 1
ATOM 2474 O O . ARG B 1 82 ? -13.414 17.797 9.891 1 87.81 82 ARG B O 1
ATOM 2481 N N . LEU B 1 83 ? -13.211 17.922 7.691 1 87.88 83 LEU B N 1
ATOM 2482 C CA . LEU B 1 83 ? -14.32 16.984 7.496 1 87.88 83 LEU B CA 1
ATOM 2483 C C . LEU B 1 83 ? -13.961 15.594 7.988 1 87.88 83 LEU B C 1
ATOM 2485 O O . LEU B 1 83 ? -14.773 14.914 8.617 1 87.88 83 LEU B O 1
ATOM 2489 N N . THR B 1 84 ? -12.82 15.164 7.68 1 91 84 THR B N 1
ATOM 2490 C CA . THR B 1 84 ? -12.359 13.852 8.133 1 91 84 THR B CA 1
ATOM 2491 C C . THR B 1 84 ? -12.273 13.805 9.648 1 91 84 THR B C 1
ATOM 2493 O O . THR B 1 84 ? -12.734 12.844 10.273 1 91 84 THR B O 1
ATOM 2496 N N . LEU B 1 85 ? -11.727 14.852 10.227 1 92.25 85 LEU B N 1
ATOM 2497 C CA . LEU B 1 85 ? -11.602 14.914 11.68 1 92.25 85 LEU B CA 1
ATOM 2498 C C . LEU B 1 85 ? -12.977 14.984 12.336 1 92.25 85 LEU B C 1
ATOM 2500 O O . LEU B 1 85 ? -13.203 14.352 13.375 1 92.25 85 LEU B O 1
ATOM 2504 N N . ALA B 1 86 ? -13.828 15.727 11.75 1 92 86 ALA B N 1
ATOM 2505 C CA . ALA B 1 86 ? -15.188 15.836 12.289 1 92 86 ALA B CA 1
ATOM 2506 C C . ALA B 1 86 ? -15.898 14.492 12.242 1 92 86 ALA B C 1
ATOM 2508 O O . ALA B 1 86 ? -16.578 14.117 13.203 1 92 86 ALA B O 1
ATOM 2509 N N . THR B 1 87 ? -15.797 13.844 11.133 1 90 87 THR B N 1
ATOM 2510 C CA . THR B 1 87 ? -16.406 12.523 11.008 1 90 87 THR B CA 1
ATOM 2511 C C . THR B 1 87 ? -15.82 11.555 12.031 1 90 87 THR B C 1
ATOM 2513 O O . THR B 1 87 ? -16.562 10.805 12.672 1 90 87 THR B O 1
ATOM 2516 N N . THR B 1 88 ? -14.57 11.547 12.164 1 92.69 88 THR B N 1
ATOM 2517 C CA . THR B 1 88 ? -13.883 10.695 13.133 1 92.69 88 THR B CA 1
ATOM 2518 C C . THR B 1 88 ? -14.359 11 14.547 1 92.69 88 THR B C 1
ATOM 2520 O O . THR B 1 88 ? -14.625 10.086 15.328 1 92.69 88 THR B O 1
ATOM 2523 N N . LEU B 1 89 ? -14.492 12.258 14.836 1 94.06 89 LEU B N 1
ATOM 2524 C CA . LEU B 1 89 ? -14.984 12.672 16.141 1 94.06 89 LEU B CA 1
ATOM 2525 C C . LEU B 1 89 ? -16.406 12.148 16.375 1 94.06 89 LEU B C 1
ATOM 2527 O O . LEU B 1 89 ? -16.719 11.695 17.484 1 94.06 89 LEU B O 1
ATOM 2531 N N . GLY B 1 90 ? -17.172 12.266 15.383 1 93.75 90 GLY B N 1
ATOM 2532 C CA . GLY B 1 90 ? -18.531 11.75 15.484 1 93.75 90 GLY B CA 1
ATOM 2533 C C . GLY B 1 90 ? -18.578 10.258 15.781 1 93.75 90 GLY B C 1
ATOM 2534 O O . GLY B 1 90 ? -19.344 9.82 16.641 1 93.75 90 GLY B O 1
ATOM 2535 N N . LEU B 1 91 ? -17.781 9.531 15.078 1 94.25 91 LEU B N 1
ATOM 2536 C CA . LEU B 1 91 ? -17.703 8.094 15.297 1 94.25 91 LEU B CA 1
ATOM 2537 C C . LEU B 1 91 ? -17.234 7.785 16.719 1 94.25 91 LEU B C 1
ATOM 2539 O O . LEU B 1 91 ? -17.766 6.883 17.375 1 94.25 91 LEU B O 1
ATOM 2543 N N . ALA B 1 92 ? -16.266 8.516 17.156 1 95.31 92 ALA B N 1
ATOM 2544 C CA . ALA B 1 92 ? -15.688 8.305 18.484 1 95.31 92 ALA B CA 1
ATOM 2545 C C . ALA B 1 92 ? -16.688 8.641 19.578 1 95.31 92 ALA B C 1
ATOM 2547 O O . ALA B 1 92 ? -16.812 7.898 20.562 1 95.31 92 ALA B O 1
ATOM 2548 N N . ARG B 1 93 ? -17.328 9.711 19.5 1 93.88 93 ARG B N 1
ATOM 2549 C CA . ARG B 1 93 ? -18.297 10.133 20.5 1 93.88 93 ARG B CA 1
ATOM 2550 C C . ARG B 1 93 ? -19.453 9.133 20.609 1 93.88 93 ARG B C 1
ATOM 2552 O O . ARG B 1 93 ? -19.906 8.828 21.703 1 93.88 93 ARG B O 1
ATOM 2559 N N . GLY B 1 94 ? -19.891 8.648 19.453 1 92.81 94 GLY B N 1
ATOM 2560 C CA . GLY B 1 94 ? -20.969 7.68 19.438 1 92.81 94 GLY B CA 1
ATOM 2561 C C . GLY B 1 94 ? -20.594 6.34 20.047 1 92.81 94 GLY B C 1
ATOM 2562 O O . GLY B 1 94 ? -21.438 5.637 20.594 1 92.81 94 GLY B O 1
ATOM 2563 N N . SER B 1 95 ? -19.328 5.992 20 1 93.81 95 SER B N 1
ATOM 2564 C CA . SER B 1 95 ? -18.875 4.684 20.453 1 93.81 95 SER B CA 1
ATOM 2565 C C . SER B 1 95 ? -18.109 4.789 21.766 1 93.81 95 SER B C 1
ATOM 2567 O O . SER B 1 95 ? -17.781 3.775 22.391 1 93.81 95 SER B O 1
ATOM 2569 N N . GLY B 1 96 ? -17.766 5.992 22.141 1 95.5 96 GLY B N 1
ATOM 2570 C CA . GLY B 1 96 ? -17 6.199 23.375 1 95.5 96 GLY B CA 1
ATOM 2571 C C . GLY B 1 96 ? -15.531 5.855 23.219 1 95.5 96 GLY B C 1
ATOM 2572 O O . GLY B 1 96 ? -14.836 5.645 24.219 1 95.5 96 GLY B O 1
ATOM 2573 N N . LEU B 1 97 ? -15.078 5.852 22.062 1 97.19 97 LEU B N 1
ATOM 2574 C CA . LEU B 1 97 ? -13.703 5.434 21.812 1 97.19 97 LEU B CA 1
ATOM 2575 C C . LEU B 1 97 ? -12.75 6.613 21.922 1 97.19 97 LEU B C 1
ATOM 2577 O O . LEU B 1 97 ? -13.102 7.742 21.578 1 97.19 97 LEU B O 1
ATOM 2581 N N . PRO B 1 98 ? -11.531 6.367 22.422 1 98 98 PRO B N 1
ATOM 2582 C CA . PRO B 1 98 ? -10.508 7.414 22.391 1 98 98 PRO B CA 1
ATOM 2583 C C . PRO B 1 98 ? -9.977 7.676 20.984 1 98 98 PRO B C 1
ATOM 2585 O O . PRO B 1 98 ? -10.195 6.867 20.078 1 98 98 PRO B O 1
ATOM 2588 N N . LEU B 1 99 ? -9.344 8.836 20.859 1 98.06 99 LEU B N 1
ATOM 2589 C CA . LEU B 1 99 ? -8.836 9.289 19.578 1 98.06 99 LEU B CA 1
ATOM 2590 C C . LEU B 1 99 ? -7.332 9.516 19.641 1 98.06 99 LEU B C 1
ATOM 2592 O O . LEU B 1 99 ? -6.785 9.812 20.703 1 98.06 99 LEU B O 1
ATOM 2596 N N . ALA B 1 100 ? -6.699 9.336 18.516 1 97.94 100 ALA B N 1
ATOM 2597 C CA . ALA B 1 100 ? -5.285 9.68 18.344 1 97.94 100 ALA B CA 1
ATOM 2598 C C . ALA B 1 100 ? -5.047 10.398 17.016 1 97.94 100 ALA B C 1
ATOM 2600 O O . ALA B 1 100 ? -5.812 10.227 16.078 1 97.94 100 ALA B O 1
ATOM 2601 N N . GLY B 1 101 ? -4.008 11.25 17.016 1 97.81 101 GLY B N 1
ATOM 2602 C CA . GLY B 1 101 ? -3.609 11.945 15.797 1 97.81 101 GLY B CA 1
ATOM 2603 C C . GLY B 1 101 ? -2.301 11.438 15.219 1 97.81 101 GLY B C 1
ATOM 2604 O O . GLY B 1 101 ? -1.393 11.062 15.969 1 97.81 101 GLY B O 1
ATOM 2605 N N . ILE B 1 102 ? -2.232 11.406 13.914 1 97.75 102 ILE B N 1
ATOM 2606 C CA . ILE B 1 102 ? -1.027 11.039 13.18 1 97.75 102 ILE B CA 1
ATOM 2607 C C . ILE B 1 102 ? -0.64 12.156 12.219 1 97.75 102 ILE B C 1
ATOM 2609 O O . ILE B 1 102 ? -1.494 12.711 11.523 1 97.75 102 ILE B O 1
ATOM 2613 N N . ASP B 1 103 ? 0.637 12.508 12.172 1 97.81 103 ASP B N 1
ATOM 2614 C CA . ASP B 1 103 ? 1.098 13.516 11.219 1 97.81 103 ASP B CA 1
ATOM 2615 C C . ASP B 1 103 ? 1.293 12.914 9.828 1 97.81 103 ASP B C 1
ATOM 2617 O O . ASP B 1 103 ? 1.789 11.797 9.695 1 97.81 103 ASP B O 1
ATOM 2621 N N . TYR B 1 104 ? 0.974 13.68 8.891 1 97.94 104 TYR B N 1
ATOM 2622 C CA . TYR B 1 104 ? 0.871 13.148 7.531 1 97.94 104 TYR B CA 1
ATOM 2623 C C . TYR B 1 104 ? 2.252 12.938 6.922 1 97.94 104 TYR B C 1
ATOM 2625 O O . TYR B 1 104 ? 2.574 11.836 6.469 1 97.94 104 TYR B O 1
ATOM 2633 N N . LEU B 1 105 ? 3.109 13.898 6.879 1 98.25 105 LEU B N 1
ATOM 2634 C CA . LEU B 1 105 ? 4.395 13.789 6.199 1 98.25 105 LEU B CA 1
ATOM 2635 C C . LEU B 1 105 ? 5.27 12.727 6.848 1 98.25 105 LEU B C 1
ATOM 2637 O O . LEU B 1 105 ? 5.844 11.883 6.16 1 98.25 105 LEU B O 1
ATOM 2641 N N . PRO B 1 106 ? 5.32 12.695 8.188 1 98 106 PRO B N 1
ATOM 2642 C CA . PRO B 1 106 ? 6.039 11.586 8.82 1 98 106 PRO B CA 1
ATOM 2643 C C . PRO B 1 106 ? 5.465 10.219 8.453 1 98 106 PRO B C 1
ATOM 2645 O O . PRO B 1 106 ? 6.211 9.242 8.344 1 98 106 PRO B O 1
ATOM 2648 N N . ALA B 1 107 ? 4.184 10.109 8.25 1 97.75 107 ALA B N 1
ATOM 2649 C CA . ALA B 1 107 ? 3.57 8.836 7.883 1 97.75 107 ALA B CA 1
ATOM 2650 C C . ALA B 1 107 ? 4.027 8.391 6.5 1 97.75 107 ALA B C 1
ATOM 2652 O O . ALA B 1 107 ? 4.293 7.203 6.281 1 97.75 107 ALA B O 1
ATOM 2653 N N . ILE B 1 108 ? 4.082 9.32 5.586 1 97.5 108 ILE B N 1
ATOM 2654 C CA . ILE B 1 108 ? 4.594 9 4.254 1 97.5 108 ILE B CA 1
ATOM 2655 C C . ILE B 1 108 ? 6.051 8.555 4.352 1 97.5 108 ILE B C 1
ATOM 2657 O O . ILE B 1 108 ? 6.43 7.531 3.783 1 97.5 108 ILE B O 1
ATOM 2661 N N . ALA B 1 109 ? 6.836 9.289 5.137 1 97.44 109 ALA B N 1
ATOM 2662 C CA . ALA B 1 109 ? 8.258 8.984 5.293 1 97.44 109 ALA B CA 1
ATOM 2663 C C . ALA B 1 109 ? 8.461 7.594 5.887 1 97.44 109 ALA B C 1
ATOM 2665 O O . ALA B 1 109 ? 9.328 6.84 5.441 1 97.44 109 ALA B O 1
ATOM 2666 N N . ALA B 1 110 ? 7.648 7.277 6.855 1 94.75 110 ALA B N 1
ATOM 2667 C CA . ALA B 1 110 ? 7.785 6.008 7.566 1 94.75 110 ALA B CA 1
ATOM 2668 C C . ALA B 1 110 ? 7.543 4.828 6.629 1 94.75 110 ALA B C 1
ATOM 2670 O O . ALA B 1 110 ? 8.023 3.719 6.883 1 94.75 110 ALA B O 1
ATOM 2671 N N . SER B 1 111 ? 6.824 5.059 5.586 1 92 111 SER B N 1
ATOM 2672 C CA . SER B 1 111 ? 6.516 3.998 4.633 1 92 111 SER B CA 1
ATOM 2673 C C . SER B 1 111 ? 7.707 3.701 3.732 1 92 111 SER B C 1
ATOM 2675 O O . SER B 1 111 ? 7.848 2.586 3.227 1 92 111 SER B O 1
ATOM 2677 N N . VAL B 1 112 ? 8.617 4.641 3.547 1 91.56 112 VAL B N 1
ATOM 2678 C CA . VAL B 1 112 ? 9.602 4.438 2.486 1 91.56 112 VAL B CA 1
ATOM 2679 C C . VAL B 1 112 ? 11.016 4.555 3.057 1 91.56 112 VAL B C 1
ATOM 2681 O O . VAL B 1 112 ? 11.961 3.979 2.516 1 91.56 112 VAL B O 1
ATOM 2684 N N . ALA B 1 113 ? 11.219 5.234 4.133 1 89.88 113 ALA B N 1
ATOM 2685 C CA . ALA B 1 113 ? 12.539 5.574 4.66 1 89.88 113 ALA B CA 1
ATOM 2686 C C . ALA B 1 113 ? 13.367 4.32 4.914 1 89.88 113 ALA B C 1
ATOM 2688 O O . ALA B 1 113 ? 14.562 4.277 4.594 1 89.88 113 ALA B O 1
ATOM 2689 N N . PRO B 1 114 ? 12.742 3.289 5.414 1 83.06 114 PRO B N 1
ATOM 2690 C CA . PRO B 1 114 ? 13.531 2.094 5.723 1 83.06 114 PRO B CA 1
ATOM 2691 C C . PRO B 1 114 ? 14.211 1.496 4.492 1 83.06 114 PRO B C 1
ATOM 2693 O O . PRO B 1 114 ? 15.133 0.691 4.625 1 83.06 114 PRO B O 1
ATOM 2696 N N . LEU B 1 115 ? 13.781 1.891 3.365 1 82.69 115 LEU B N 1
ATOM 2697 C CA . LEU B 1 115 ? 14.281 1.312 2.121 1 82.69 115 LEU B CA 1
ATOM 2698 C C . LEU B 1 115 ? 15.352 2.201 1.499 1 82.69 115 LEU B C 1
ATOM 2700 O O . LEU B 1 115 ? 15.977 1.825 0.502 1 82.69 115 LEU B O 1
ATOM 2704 N N . LEU B 1 116 ? 15.523 3.322 2.07 1 86.25 116 LEU B N 1
ATOM 2705 C CA . LEU B 1 116 ? 16.328 4.332 1.402 1 86.25 116 LEU B CA 1
ATOM 2706 C C . LEU B 1 116 ? 17.703 4.461 2.072 1 86.25 116 LEU B C 1
ATOM 2708 O O . LEU B 1 116 ? 17.828 4.223 3.275 1 86.25 116 LEU B O 1
ATOM 2712 N N . ALA B 1 117 ? 18.656 4.855 1.234 1 83.12 117 ALA B N 1
ATOM 2713 C CA . ALA B 1 117 ? 20 5.098 1.74 1 83.12 117 ALA B CA 1
ATOM 2714 C C . ALA B 1 117 ? 20.328 6.59 1.75 1 83.12 117 ALA B C 1
ATOM 2716 O O . ALA B 1 117 ? 21.375 7 2.254 1 83.12 117 ALA B O 1
ATOM 2717 N N . SER B 1 118 ? 19.484 7.395 1.229 1 89.69 118 SER B N 1
ATOM 2718 C CA . SER B 1 118 ? 19.734 8.828 1.114 1 89.69 118 SER B CA 1
ATOM 2719 C C . SER B 1 118 ? 18.703 9.633 1.899 1 89.69 118 SER B C 1
ATOM 2721 O O . SER B 1 118 ? 17.672 9.094 2.324 1 89.69 118 SER B O 1
ATOM 2723 N N . GLU B 1 119 ? 19.016 10.891 2.021 1 95 119 GLU B N 1
ATOM 2724 C CA . GLU B 1 119 ? 18.109 11.844 2.662 1 95 119 GLU B CA 1
ATOM 2725 C C . GLU B 1 119 ? 16.75 11.883 1.951 1 95 119 GLU B C 1
ATOM 2727 O O . GLU B 1 119 ? 16.703 11.938 0.721 1 95 119 GLU B O 1
ATOM 2732 N N . LEU B 1 120 ? 15.742 11.781 2.801 1 97.19 120 LEU B N 1
ATOM 2733 C CA . LEU B 1 120 ? 14.391 11.719 2.25 1 97.19 120 LEU B CA 1
ATOM 2734 C C . LEU B 1 120 ? 13.656 13.039 2.477 1 97.19 120 LEU B C 1
ATOM 2736 O O . LEU B 1 120 ? 13.656 13.57 3.59 1 97.19 120 LEU B O 1
ATOM 2740 N N . TRP B 1 121 ? 13.102 13.539 1.419 1 98.25 121 TRP B N 1
ATOM 2741 C CA . TRP B 1 121 ? 12.227 14.703 1.525 1 98.25 121 TRP B CA 1
ATOM 2742 C C . TRP B 1 121 ? 10.82 14.367 1.04 1 98.25 121 TRP B C 1
ATOM 2744 O O . TRP B 1 121 ? 10.641 13.852 -0.067 1 98.25 121 TRP B O 1
ATOM 2754 N N . VAL B 1 122 ? 9.867 14.656 1.857 1 98.44 122 VAL B N 1
ATOM 2755 C CA . VAL B 1 122 ? 8.461 14.508 1.508 1 98.44 122 VAL B CA 1
ATOM 2756 C C . VAL B 1 122 ? 7.879 15.859 1.108 1 98.44 122 VAL B C 1
ATOM 2758 O O . VAL B 1 122 ? 7.961 16.828 1.868 1 98.44 122 VAL B O 1
ATOM 2761 N N . ALA B 1 123 ? 7.363 15.945 -0.066 1 98.12 123 ALA B N 1
ATOM 2762 C CA . ALA B 1 123 ? 6.707 17.141 -0.581 1 98.12 123 ALA B CA 1
ATOM 2763 C C . ALA B 1 123 ? 5.262 16.859 -0.976 1 98.12 123 ALA B C 1
ATOM 2765 O O . ALA B 1 123 ? 5.008 16.156 -1.956 1 98.12 123 ALA 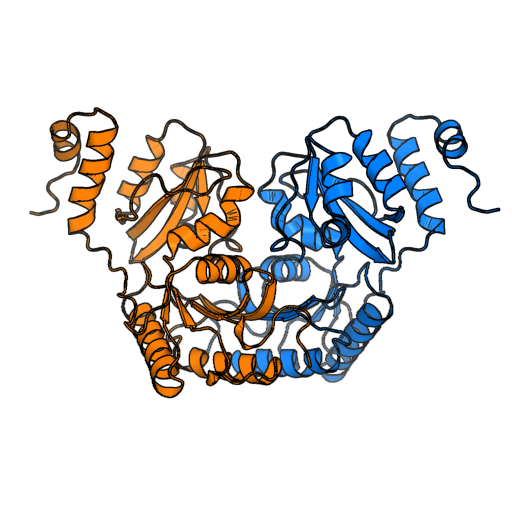B O 1
ATOM 2766 N N . THR B 1 124 ? 4.324 17.406 -0.231 1 96.88 124 THR B N 1
ATOM 2767 C CA . THR B 1 124 ? 2.922 17.203 -0.575 1 96.88 124 THR B CA 1
ATOM 2768 C C . THR B 1 124 ? 2.311 18.5 -1.1 1 96.88 124 THR B C 1
ATOM 2770 O O . THR B 1 124 ? 2.812 19.594 -0.812 1 96.88 124 THR B O 1
ATOM 2773 N N . HIS B 1 125 ? 1.263 18.344 -1.845 1 93.62 125 HIS B N 1
ATOM 2774 C CA . HIS B 1 125 ? 0.587 19.484 -2.441 1 93.62 125 HIS B CA 1
ATOM 2775 C C . HIS B 1 125 ? -0.112 20.328 -1.378 1 93.62 125 HIS B C 1
ATOM 2777 O O . HIS B 1 125 ? -0.831 19.797 -0.531 1 93.62 125 HIS B O 1
ATOM 2783 N N . ALA B 1 126 ? 0.15 21.609 -1.389 1 91.19 126 ALA B N 1
ATOM 2784 C CA . ALA B 1 126 ? -0.555 22.531 -0.506 1 91.19 126 ALA B CA 1
ATOM 2785 C C . ALA B 1 126 ? -1.604 23.328 -1.274 1 91.19 126 ALA B C 1
ATOM 2787 O O . ALA B 1 126 ? -2.805 23.188 -1.025 1 91.19 126 ALA B O 1
ATOM 2788 N N . ARG B 1 127 ? -1.234 24.125 -2.107 1 88.38 127 ARG B N 1
ATOM 2789 C CA . ARG B 1 127 ? -2.033 24.891 -3.059 1 88.38 127 ARG B CA 1
ATOM 2790 C C . ARG B 1 127 ? -1.23 25.219 -4.312 1 88.38 127 ARG B C 1
ATOM 2792 O O . ARG B 1 127 ? -0.196 24.609 -4.57 1 88.38 127 ARG B O 1
ATOM 2799 N N . GLN B 1 128 ? -1.801 26.078 -5.105 1 86.62 128 GLN B N 1
ATOM 2800 C CA . GLN B 1 128 ? -1.146 26.359 -6.383 1 86.62 128 GLN B CA 1
ATOM 2801 C C . GLN B 1 128 ? 0.306 26.766 -6.18 1 86.62 128 GLN B C 1
ATOM 2803 O O . GLN B 1 128 ? 0.581 27.766 -5.508 1 86.62 128 GLN B O 1
ATOM 2808 N N . ARG B 1 129 ? 1.214 26.016 -6.711 1 91.12 129 ARG B N 1
ATOM 2809 C CA . ARG B 1 129 ? 2.662 26.188 -6.738 1 91.12 129 ARG B CA 1
ATOM 2810 C C . ARG B 1 129 ? 3.227 26.266 -5.324 1 91.12 129 ARG B C 1
ATOM 2812 O O . ARG B 1 129 ? 4.215 26.969 -5.082 1 91.12 129 ARG B O 1
ATOM 2819 N N . MET B 1 130 ? 2.492 25.781 -4.359 1 94.69 130 MET B N 1
ATOM 2820 C CA . MET B 1 130 ? 2.936 25.656 -2.975 1 94.69 130 MET B CA 1
ATOM 2821 C C . MET B 1 130 ? 3.02 24.203 -2.557 1 94.69 130 MET B C 1
ATOM 2823 O O . MET B 1 130 ? 2.154 23.391 -2.912 1 94.69 130 MET B O 1
ATOM 2827 N N . VAL B 1 131 ? 4.039 23.891 -1.799 1 96.69 131 VAL B N 1
ATOM 2828 C CA . VAL B 1 131 ? 4.172 22.531 -1.278 1 96.69 131 VAL B CA 1
ATOM 2829 C C . VAL B 1 131 ? 4.398 22.578 0.231 1 96.69 131 VAL B C 1
ATOM 2831 O O . VAL B 1 131 ? 4.887 23.578 0.762 1 96.69 131 VAL B O 1
ATOM 2834 N N . TYR B 1 132 ? 3.906 21.609 0.915 1 96.81 132 TYR B N 1
ATOM 2835 C CA . TYR B 1 132 ? 4.41 21.281 2.246 1 96.81 132 TYR B CA 1
ATOM 2836 C C . TYR B 1 132 ? 5.656 20.406 2.16 1 96.81 132 TYR B C 1
ATOM 2838 O O . TYR B 1 132 ? 5.672 19.422 1.435 1 96.81 132 TYR B O 1
ATOM 2846 N N . LEU B 1 133 ? 6.66 20.766 2.881 1 97.75 133 LEU B N 1
ATOM 2847 C CA . LEU B 1 133 ? 7.953 20.094 2.779 1 97.75 133 LEU B CA 1
ATOM 2848 C C . LEU B 1 133 ? 8.469 19.703 4.16 1 97.75 133 LEU B C 1
ATOM 2850 O O . LEU B 1 133 ? 8.336 20.469 5.121 1 97.75 133 LEU B O 1
ATOM 2854 N N . GLN B 1 134 ? 9.078 18.5 4.262 1 98.06 134 GLN B N 1
ATOM 2855 C CA . GLN B 1 134 ? 9.742 18.047 5.484 1 98.06 134 GLN B CA 1
ATOM 2856 C C . GLN B 1 134 ? 10.844 17.031 5.172 1 98.06 134 GLN B C 1
ATOM 2858 O O . GLN B 1 134 ? 10.672 16.172 4.305 1 98.06 134 GLN B O 1
ATOM 2863 N N . GLY B 1 135 ? 11.93 17.172 5.883 1 98 135 GLY B N 1
ATOM 2864 C CA . GLY B 1 135 ? 13.07 16.297 5.676 1 98 135 GLY B CA 1
ATOM 2865 C C . GLY B 1 135 ? 13.203 15.219 6.734 1 98 135 GLY B C 1
ATOM 2866 O O . GLY B 1 135 ? 12.875 15.445 7.902 1 98 135 GLY B O 1
ATOM 2867 N N . PHE B 1 136 ? 13.727 14.031 6.289 1 98.06 136 PHE B N 1
ATOM 2868 C CA . PHE B 1 136 ? 13.852 12.867 7.16 1 98.06 136 PHE B CA 1
ATOM 2869 C C . PHE B 1 136 ? 15.18 12.156 6.922 1 98.06 136 PHE B C 1
ATOM 2871 O O . PHE B 1 136 ? 15.688 12.133 5.797 1 98.06 136 PHE B O 1
ATOM 2878 N N . THR B 1 137 ? 15.688 11.555 8.008 1 95.5 137 THR B N 1
ATOM 2879 C CA . THR B 1 137 ? 16.875 10.711 7.879 1 95.5 137 THR B CA 1
ATOM 2880 C C . THR B 1 137 ? 16.547 9.422 7.145 1 95.5 137 THR B C 1
ATOM 2882 O O . THR B 1 137 ? 15.422 8.93 7.215 1 95.5 137 THR B O 1
ATOM 2885 N N . PRO B 1 138 ? 17.516 8.906 6.418 1 89.81 138 PRO B N 1
ATOM 2886 C CA . PRO B 1 138 ? 17.297 7.594 5.805 1 89.81 138 PRO B CA 1
ATOM 2887 C C . PRO B 1 138 ? 17.219 6.469 6.832 1 89.81 138 PRO B C 1
ATOM 2889 O O . PRO B 1 138 ? 17.672 6.629 7.969 1 89.81 138 PRO B O 1
ATOM 2892 N N . VAL B 1 139 ? 16.609 5.348 6.5 1 83.81 139 VAL B N 1
ATOM 2893 C CA . VAL B 1 139 ? 16.516 4.109 7.266 1 83.81 139 VAL B CA 1
ATOM 2894 C C . VAL B 1 139 ? 15.609 4.312 8.477 1 83.81 139 VAL B C 1
ATOM 2896 O O . VAL B 1 139 ? 14.492 3.785 8.516 1 83.81 139 VAL B O 1
ATOM 2899 N N . GLN B 1 140 ? 15.93 5.305 9.289 1 87.44 140 GLN B N 1
ATOM 2900 C CA . GLN B 1 140 ? 15.156 5.5 10.508 1 87.44 140 GLN B CA 1
ATOM 2901 C C . GLN B 1 140 ? 13.883 6.297 10.219 1 87.44 140 GLN B C 1
ATOM 2903 O O . GLN B 1 140 ? 12.883 6.152 10.93 1 87.44 140 GLN B O 1
ATOM 2908 N N . GLY B 1 141 ? 13.953 7.188 9.266 1 93 141 GLY B N 1
ATOM 2909 C CA . GLY B 1 141 ? 12.805 8.008 8.93 1 93 141 GLY B CA 1
ATOM 2910 C C . GLY B 1 141 ? 12.5 9.062 9.977 1 93 141 GLY B C 1
ATOM 2911 O O . GLY B 1 141 ? 11.336 9.422 10.188 1 93 141 GLY B O 1
ATOM 2912 N N . GLU B 1 142 ? 13.492 9.5 10.695 1 95.94 142 GLU B N 1
ATOM 2913 C CA . GLU B 1 142 ? 13.32 10.539 11.703 1 95.94 142 GLU B CA 1
ATOM 2914 C C . GLU B 1 142 ? 13.352 11.93 11.078 1 95.94 142 GLU B C 1
ATOM 2916 O O . GLU B 1 142 ? 14.234 12.234 10.273 1 95.94 142 GLU B O 1
ATOM 2921 N N . PRO B 1 143 ? 12.344 12.703 11.438 1 97.5 143 PRO B N 1
ATOM 2922 C CA . PRO B 1 143 ? 12.383 14.07 10.906 1 97.5 143 PRO B CA 1
ATOM 2923 C C . PRO B 1 143 ? 13.547 14.891 11.461 1 97.5 143 PRO B C 1
ATOM 2925 O O . PRO B 1 143 ? 13.836 14.828 12.656 1 97.5 143 PRO B O 1
ATOM 2928 N N . PHE B 1 144 ? 14.266 15.617 10.602 1 96.12 144 PHE B N 1
ATOM 2929 C CA . PHE B 1 144 ? 15.336 16.469 11.086 1 96.12 144 PHE B CA 1
ATOM 2930 C C . PHE B 1 144 ? 14.969 17.953 10.922 1 96.12 144 PHE B C 1
ATOM 2932 O O . PHE B 1 144 ? 15.789 18.828 11.203 1 96.12 144 PHE B O 1
ATOM 2939 N N . CYS B 1 145 ? 13.766 18.281 10.5 1 95 145 CYS B N 1
ATOM 2940 C CA . CYS B 1 145 ? 13.164 19.625 10.5 1 95 145 CYS B CA 1
ATOM 2941 C C . CYS B 1 145 ? 11.648 19.531 10.609 1 95 145 CYS B C 1
ATOM 2943 O O . CYS B 1 145 ? 11.062 18.469 10.383 1 95 145 CYS B O 1
ATOM 2945 N N . ALA B 1 146 ? 10.992 20.578 11.07 1 95.75 146 ALA B N 1
ATOM 2946 C CA . ALA B 1 146 ? 9.531 20.656 11.102 1 95.75 146 ALA B CA 1
ATOM 2947 C C . ALA B 1 146 ? 8.961 20.828 9.695 1 95.75 146 ALA B C 1
ATOM 2949 O O . ALA B 1 146 ? 9.641 21.328 8.797 1 95.75 146 ALA B O 1
ATOM 2950 N N . PRO B 1 147 ? 7.762 20.297 9.492 1 97.25 147 PRO B N 1
ATOM 2951 C CA . PRO B 1 147 ? 7.145 20.594 8.195 1 97.25 147 PRO B CA 1
ATOM 2952 C C . PRO B 1 147 ? 6.91 22.094 7.977 1 97.25 147 PRO B C 1
ATOM 2954 O O . PRO B 1 147 ? 6.629 22.812 8.93 1 97.25 147 PRO B O 1
ATOM 2957 N N . PHE B 1 148 ? 7.031 22.5 6.719 1 95 148 PHE B N 1
ATOM 2958 C CA . PHE B 1 148 ? 6.805 23.906 6.422 1 95 148 PHE B CA 1
ATOM 2959 C C . PHE B 1 148 ? 6.254 24.078 5.008 1 95 148 PHE B C 1
ATOM 2961 O O . PHE B 1 148 ? 6.562 23.281 4.117 1 95 148 PHE B O 1
ATOM 2968 N N . PRO B 1 149 ? 5.414 25.016 4.875 1 95.25 149 PRO B N 1
ATOM 2969 C CA . PRO B 1 149 ? 4.969 25.359 3.523 1 95.25 149 PRO B CA 1
ATOM 2970 C C . PRO B 1 149 ? 5.992 26.219 2.766 1 95.25 149 PRO B C 1
ATOM 2972 O O . PRO B 1 149 ? 6.711 27.016 3.375 1 95.25 149 PRO B O 1
ATOM 2975 N N . ALA B 1 150 ? 6.086 26.047 1.468 1 95.62 150 ALA B N 1
ATOM 2976 C CA . ALA B 1 150 ? 6.988 26.859 0.651 1 95.62 150 ALA B CA 1
ATOM 2977 C C . ALA B 1 150 ? 6.492 26.938 -0.791 1 95.62 150 ALA B C 1
ATOM 2979 O O . ALA B 1 150 ? 5.973 25.969 -1.333 1 95.62 150 ALA B O 1
ATOM 2980 N N . PRO B 1 151 ? 6.668 28.141 -1.347 1 96.25 151 PRO B N 1
ATOM 2981 C CA . PRO B 1 151 ? 6.535 28.156 -2.805 1 96.25 151 PRO B CA 1
ATOM 2982 C C . PRO B 1 151 ? 7.473 27.172 -3.494 1 96.25 151 PRO B C 1
ATOM 2984 O O . PRO B 1 151 ? 8.586 26.938 -3.023 1 96.25 151 PRO B O 1
ATOM 2987 N N . LEU B 1 152 ? 7.016 26.656 -4.59 1 96.31 152 LEU B N 1
ATOM 2988 C CA . LEU B 1 152 ? 7.762 25.625 -5.309 1 96.31 152 LEU B CA 1
ATOM 2989 C C . LEU B 1 152 ? 9.188 26.078 -5.578 1 96.31 152 LEU B C 1
ATOM 2991 O O . LEU B 1 152 ? 10.141 25.359 -5.297 1 96.31 152 LEU B O 1
ATOM 2995 N N . ASP B 1 153 ? 9.336 27.281 -6.059 1 96.25 153 ASP B N 1
ATOM 2996 C CA . ASP B 1 153 ? 10.664 27.781 -6.402 1 96.25 153 ASP B CA 1
ATOM 2997 C C . ASP B 1 153 ? 11.555 27.859 -5.168 1 96.25 153 ASP B C 1
ATOM 2999 O O . ASP B 1 153 ? 12.75 27.562 -5.242 1 96.25 153 ASP B O 1
ATOM 3003 N N . THR B 1 154 ? 10.992 28.281 -4.109 1 96.38 154 THR B N 1
ATOM 3004 C CA . THR B 1 154 ? 11.727 28.375 -2.854 1 96.38 154 THR B CA 1
ATOM 3005 C C . THR B 1 154 ? 12.125 26.984 -2.357 1 96.38 154 THR B C 1
ATOM 3007 O O . THR B 1 154 ? 13.258 26.781 -1.915 1 96.38 154 THR B O 1
ATOM 3010 N N . ALA B 1 155 ? 11.211 26.062 -2.387 1 97 155 ALA B N 1
ATOM 3011 C CA . ALA B 1 155 ? 11.484 24.688 -1.994 1 97 155 ALA B CA 1
ATOM 3012 C C . ALA B 1 155 ? 12.633 24.094 -2.811 1 97 155 ALA B C 1
ATOM 3014 O O . ALA B 1 155 ? 13.547 23.484 -2.254 1 97 155 ALA B O 1
ATOM 3015 N N . LEU B 1 156 ? 12.547 24.312 -4.102 1 97.25 156 LEU B N 1
ATOM 3016 C CA . LEU B 1 156 ? 13.578 23.797 -4.996 1 97.25 156 LEU B CA 1
ATOM 3017 C C . LEU B 1 156 ? 14.93 24.422 -4.688 1 97.25 156 LEU B C 1
ATOM 3019 O O . LEU B 1 156 ? 15.945 23.719 -4.645 1 97.25 156 LEU B O 1
ATOM 3023 N N . GLY B 1 157 ? 14.914 25.734 -4.527 1 96.5 157 GLY B N 1
ATOM 3024 C CA . GLY B 1 157 ? 16.156 26.406 -4.145 1 96.5 157 GLY B CA 1
ATOM 3025 C C . GLY B 1 157 ? 16.75 25.859 -2.863 1 96.5 157 GLY B C 1
ATOM 3026 O O . GLY B 1 157 ? 17.969 25.672 -2.771 1 96.5 157 GLY B O 1
ATOM 3027 N N . TYR B 1 158 ? 15.914 25.594 -1.89 1 96 158 TYR B N 1
ATOM 3028 C CA . TYR B 1 158 ? 16.344 25.047 -0.609 1 96 158 TYR B CA 1
ATOM 3029 C C . TYR B 1 158 ? 16.969 23.672 -0.792 1 96 158 TYR B C 1
ATOM 3031 O O . TYR B 1 158 ? 18.031 23.391 -0.24 1 96 158 TYR B O 1
ATOM 3039 N N . LEU B 1 159 ? 16.406 22.844 -1.566 1 97.44 159 LEU B N 1
ATOM 3040 C CA . LEU B 1 159 ? 16.844 21.484 -1.774 1 97.44 159 LEU B CA 1
ATOM 3041 C C . LEU B 1 159 ? 18.141 21.438 -2.592 1 97.44 159 LEU B C 1
ATOM 3043 O O . LEU B 1 159 ? 18.984 20.562 -2.398 1 97.44 159 LEU B O 1
ATOM 3047 N N . GLN B 1 160 ? 18.266 22.359 -3.488 1 96.38 160 GLN B N 1
ATOM 3048 C CA . GLN B 1 160 ? 19.469 22.438 -4.305 1 96.38 160 GLN B CA 1
ATOM 3049 C C . GLN B 1 160 ? 20.703 22.688 -3.443 1 96.38 160 GLN B C 1
ATOM 3051 O O . GLN B 1 160 ? 21.828 22.328 -3.824 1 96.38 160 GLN B O 1
ATOM 3056 N N . ARG B 1 161 ? 20.469 23.297 -2.379 1 94.69 161 ARG B N 1
ATOM 3057 C CA . ARG B 1 161 ? 21.578 23.688 -1.516 1 94.69 161 ARG B CA 1
ATOM 3058 C C . ARG B 1 161 ? 22.016 22.516 -0.627 1 94.69 161 ARG B C 1
ATOM 3060 O O . ARG B 1 161 ? 23.031 22.594 0.049 1 94.69 161 ARG B O 1
ATOM 3067 N N . ARG B 1 162 ? 21.125 21.469 -0.659 1 93 162 ARG B N 1
ATOM 3068 C CA . ARG B 1 162 ? 21.5 20.297 0.126 1 93 162 ARG B CA 1
ATOM 3069 C C . ARG B 1 162 ? 22.75 19.641 -0.439 1 93 162 ARG B C 1
ATOM 3071 O O . ARG B 1 162 ? 22.891 19.516 -1.657 1 93 162 ARG B O 1
ATOM 3078 N N . GLU B 1 163 ? 23.688 19.234 0.298 1 88 163 GLU B N 1
ATOM 3079 C CA . GLU B 1 163 ? 24.969 18.672 -0.123 1 88 163 GLU B CA 1
ATOM 3080 C C . GLU B 1 163 ? 24.953 17.141 -0.055 1 88 163 GLU B C 1
ATOM 3082 O O . GLU B 1 163 ? 25.984 16.516 0.143 1 88 163 GLU B O 1
ATOM 3087 N N . THR B 1 164 ? 23.875 16.578 -0.059 1 91.56 164 THR B N 1
ATOM 3088 C CA . THR B 1 164 ? 23.75 15.125 0.013 1 91.56 164 THR B CA 1
ATOM 3089 C C . THR B 1 164 ? 22.797 14.609 -1.057 1 91.56 164 THR B C 1
ATOM 3091 O O . THR B 1 164 ? 22.078 15.398 -1.693 1 91.56 164 THR B O 1
ATOM 3094 N N . ALA B 1 165 ? 22.875 13.328 -1.358 1 92.56 165 ALA B N 1
ATOM 3095 C CA . ALA B 1 165 ? 21.922 12.695 -2.256 1 92.56 165 ALA B CA 1
ATOM 3096 C C . ALA B 1 165 ? 20.5 12.781 -1.694 1 92.56 165 ALA B C 1
ATOM 3098 O O . ALA B 1 165 ? 20.297 12.602 -0.491 1 92.56 165 ALA B O 1
ATOM 3099 N N . LEU B 1 166 ? 19.609 13.086 -2.578 1 96.25 166 LEU B N 1
ATOM 3100 C CA . LEU B 1 166 ? 18.234 13.312 -2.135 1 96.25 166 LEU B CA 1
ATOM 3101 C C . LEU B 1 166 ? 17.281 12.305 -2.77 1 96.25 166 LEU B C 1
ATOM 3103 O O . LEU B 1 166 ? 17.438 11.953 -3.943 1 96.25 166 LEU B O 1
ATOM 3107 N N . THR B 1 167 ? 16.406 11.852 -2.002 1 95.94 167 THR B N 1
ATOM 3108 C CA . THR B 1 167 ? 15.203 11.164 -2.479 1 95.94 167 THR B CA 1
ATOM 3109 C C . THR B 1 167 ? 13.953 11.969 -2.146 1 95.94 167 THR B C 1
ATOM 3111 O O . THR B 1 167 ? 13.812 12.484 -1.035 1 95.94 167 THR B O 1
ATOM 3114 N N . LEU B 1 168 ? 13.117 12.117 -3.111 1 97.44 168 LEU B N 1
ATOM 3115 C CA . LEU B 1 168 ? 11.891 12.883 -2.91 1 97.44 168 LEU B CA 1
ATOM 3116 C C . LEU B 1 168 ? 10.664 12.016 -3.178 1 97.44 168 LEU B C 1
ATOM 3118 O O . LEU B 1 168 ? 10.68 11.164 -4.07 1 97.44 168 LEU B O 1
ATOM 3122 N N . VAL B 1 169 ? 9.602 12.32 -2.4 1 96.88 169 VAL B N 1
ATOM 3123 C CA . VAL B 1 169 ? 8.328 11.617 -2.555 1 96.88 169 VAL B CA 1
ATOM 3124 C C . VAL B 1 169 ? 7.18 12.547 -2.176 1 96.88 169 VAL B C 1
ATOM 3126 O O . VAL B 1 169 ? 7.367 13.508 -1.421 1 96.88 169 VAL B O 1
ATOM 3129 N N . GLY B 1 170 ? 6.059 12.258 -2.732 1 97.06 170 GLY B N 1
ATOM 3130 C CA . GLY B 1 170 ? 4.863 12.977 -2.32 1 97.06 170 GLY B CA 1
ATOM 3131 C C . GLY B 1 170 ? 4.102 13.586 -3.484 1 97.06 170 GLY B C 1
ATOM 3132 O O . GLY B 1 170 ? 4.648 13.734 -4.578 1 97.06 170 GLY B O 1
ATOM 3133 N N . SER B 1 171 ? 2.891 14.023 -3.184 1 95.56 171 SER B N 1
ATOM 3134 C CA . SER B 1 171 ? 1.951 14.484 -4.199 1 95.56 171 SER B CA 1
ATOM 3135 C C . SER B 1 171 ? 2.422 15.789 -4.836 1 95.56 171 SER B C 1
ATOM 3137 O O . SER B 1 171 ? 2.035 16.109 -5.961 1 95.56 171 SER B O 1
ATOM 3139 N N . GLY B 1 172 ? 3.201 16.547 -4.113 1 96.5 172 GLY B N 1
ATOM 3140 C CA . GLY B 1 172 ? 3.699 17.812 -4.645 1 96.5 172 GLY B CA 1
ATOM 3141 C C . GLY B 1 172 ? 4.539 17.641 -5.895 1 96.5 172 GLY B C 1
ATOM 3142 O O . GLY B 1 172 ? 4.723 18.578 -6.66 1 96.5 172 GLY B O 1
ATOM 3143 N N . LEU B 1 173 ? 5.098 16.484 -6.078 1 96.62 173 LEU B N 1
ATOM 3144 C CA . LEU B 1 173 ? 5.992 16.188 -7.191 1 96.62 173 LEU B CA 1
ATOM 3145 C C . LEU B 1 173 ? 5.211 16 -8.484 1 96.62 173 LEU B C 1
ATOM 3147 O O . LEU B 1 173 ? 5.793 15.992 -9.57 1 96.62 173 LEU B O 1
ATOM 3151 N N . ARG B 1 174 ? 3.861 15.805 -8.344 1 93.75 174 ARG B N 1
ATOM 3152 C CA . ARG B 1 174 ? 3.072 15.312 -9.469 1 93.75 174 ARG B CA 1
ATOM 3153 C C . ARG B 1 174 ? 2.564 16.469 -10.328 1 93.75 174 ARG B C 1
ATOM 3155 O O . ARG B 1 174 ? 2.25 16.281 -11.5 1 93.75 174 ARG B O 1
ATOM 3162 N N . ARG B 1 175 ? 2.463 17.625 -9.859 1 89.62 175 ARG B N 1
ATOM 3163 C CA . ARG B 1 175 ? 1.882 18.75 -10.594 1 89.62 175 ARG B CA 1
ATOM 3164 C C . ARG B 1 175 ? 2.902 19.359 -11.547 1 89.62 175 ARG B C 1
ATOM 3166 O O . ARG B 1 175 ? 2.564 19.734 -12.672 1 89.62 175 ARG B O 1
ATOM 3173 N N . PHE B 1 176 ? 4.121 19.5 -11.203 1 92.19 176 PHE B N 1
ATOM 3174 C CA . PHE B 1 176 ? 5.191 20.062 -12.016 1 92.19 176 PHE B CA 1
ATOM 3175 C C . PHE B 1 176 ? 6.41 19.141 -12.023 1 92.19 176 PHE B C 1
ATOM 3177 O O . PHE B 1 176 ? 7.504 19.562 -11.641 1 92.19 176 PHE B O 1
ATOM 3184 N N . PRO B 1 177 ? 6.18 17.969 -12.578 1 94.88 177 PRO B N 1
ATOM 3185 C CA . PRO B 1 177 ? 7.258 16.984 -12.469 1 94.88 177 PRO B CA 1
ATOM 3186 C C . PRO B 1 177 ? 8.547 17.453 -13.156 1 94.88 177 PRO B C 1
ATOM 3188 O O . PRO B 1 177 ? 9.641 17.188 -12.648 1 94.88 177 PRO B O 1
ATOM 3191 N N . GLU B 1 178 ? 8.461 18.109 -14.25 1 96.38 178 GLU B N 1
ATOM 3192 C CA . GLU B 1 178 ? 9.641 18.547 -14.992 1 96.38 178 GLU B CA 1
ATOM 3193 C C . GLU B 1 178 ? 10.43 19.594 -14.203 1 96.38 178 GLU B C 1
ATOM 3195 O O . GLU B 1 178 ? 11.664 19.609 -14.258 1 96.38 178 GLU B O 1
ATOM 3200 N N . GLN B 1 179 ? 9.758 20.422 -13.523 1 96.38 179 GLN B N 1
ATOM 3201 C CA . GLN B 1 179 ? 10.438 21.438 -12.727 1 96.38 179 GLN B CA 1
ATOM 3202 C C . GLN B 1 179 ? 11.273 20.797 -11.625 1 96.38 179 GLN B C 1
ATOM 3204 O O . GLN B 1 179 ? 12.391 21.234 -11.352 1 96.38 179 GLN B O 1
ATOM 3209 N N . TRP B 1 180 ? 10.734 19.797 -11.016 1 97.31 180 TRP B N 1
ATOM 3210 C CA . TRP B 1 180 ? 11.461 19.078 -9.969 1 97.31 180 TRP B CA 1
ATOM 3211 C C . TRP B 1 180 ? 12.703 18.406 -10.531 1 97.31 180 TRP B C 1
ATOM 3213 O O . TRP B 1 180 ? 13.797 18.562 -9.984 1 97.31 180 TRP B O 1
ATOM 3223 N N . THR B 1 181 ? 12.539 17.703 -11.648 1 96.62 181 THR B N 1
ATOM 3224 C CA . THR B 1 181 ? 13.633 16.906 -12.203 1 96.62 181 THR B CA 1
ATOM 3225 C C . THR B 1 181 ? 14.727 17.812 -12.773 1 96.62 181 THR B C 1
ATOM 3227 O O . THR B 1 181 ? 15.906 17.469 -12.719 1 96.62 181 THR B O 1
ATOM 3230 N N . GLU B 1 182 ? 14.328 18.922 -13.359 1 96.94 182 GLU B N 1
ATOM 3231 C CA . GLU B 1 182 ? 15.297 19.859 -13.906 1 96.94 182 GLU B CA 1
ATOM 3232 C C . GLU B 1 182 ? 16.078 20.547 -12.797 1 96.94 182 GLU B C 1
ATOM 3234 O O . GLU B 1 182 ? 17.297 20.766 -12.922 1 96.94 182 GLU B O 1
ATOM 3239 N N . ALA B 1 183 ? 15.438 20.891 -11.75 1 96.75 183 ALA B N 1
ATOM 3240 C CA . ALA B 1 183 ? 16.078 21.609 -10.648 1 96.75 183 ALA B CA 1
ATOM 3241 C C . ALA B 1 183 ? 16.969 20.672 -9.836 1 96.75 183 ALA B C 1
ATOM 3243 O O . ALA B 1 183 ? 17.969 21.125 -9.25 1 96.75 183 ALA B O 1
ATOM 3244 N N . LEU B 1 184 ? 16.578 19.422 -9.75 1 97.25 184 LEU B N 1
ATOM 3245 C CA . LEU B 1 184 ? 17.312 18.438 -8.953 1 97.25 184 LEU B CA 1
ATOM 3246 C C . LEU B 1 184 ? 17.688 17.219 -9.797 1 97.25 184 LEU B C 1
ATOM 3248 O O . LEU B 1 184 ? 17.234 16.109 -9.531 1 97.25 184 LEU B O 1
ATOM 3252 N N . PRO B 1 185 ? 18.578 17.344 -10.719 1 94.69 185 PRO B N 1
ATOM 3253 C CA . PRO B 1 185 ? 18.875 16.297 -11.703 1 94.69 185 PRO B CA 1
ATOM 3254 C C . PRO B 1 185 ? 19.469 15.031 -11.062 1 94.69 185 PRO B C 1
ATOM 3256 O O . PRO B 1 185 ? 19.328 13.938 -11.609 1 94.69 185 PRO B O 1
ATOM 3259 N N . ASP B 1 186 ? 20.031 15.172 -9.891 1 93.5 186 ASP B N 1
ATOM 3260 C CA . ASP B 1 186 ? 20.703 14.031 -9.281 1 93.5 186 ASP B CA 1
ATOM 3261 C C . ASP B 1 186 ? 19.828 13.375 -8.219 1 93.5 186 ASP B C 1
ATOM 3263 O O . ASP B 1 186 ? 20.219 12.375 -7.609 1 93.5 186 ASP B O 1
ATOM 3267 N N . ALA B 1 187 ? 18.688 13.922 -7.969 1 95.38 187 ALA B N 1
ATOM 3268 C CA . ALA B 1 187 ? 17.797 13.375 -6.949 1 95.38 187 ALA B CA 1
ATOM 3269 C C . ALA B 1 187 ? 17.016 12.172 -7.48 1 95.38 187 ALA B C 1
ATOM 3271 O O . ALA B 1 187 ? 16.859 12.008 -8.695 1 95.38 187 ALA B O 1
ATOM 3272 N N . VAL B 1 188 ? 16.656 11.336 -6.562 1 92.56 188 VAL B N 1
ATOM 3273 C CA . VAL B 1 188 ? 15.789 10.211 -6.898 1 92.56 188 VAL B CA 1
ATOM 3274 C C . VAL B 1 188 ? 14.336 10.57 -6.566 1 92.56 188 VAL B C 1
ATOM 3276 O O . VAL B 1 188 ? 14.039 11 -5.449 1 92.56 188 VAL B O 1
ATOM 3279 N N . PHE B 1 189 ? 13.508 10.422 -7.523 1 94.44 189 PHE B N 1
ATOM 3280 C CA . PHE B 1 189 ? 12.086 10.68 -7.344 1 94.44 189 PHE B CA 1
ATOM 3281 C C . PHE B 1 189 ? 11.297 9.367 -7.293 1 94.44 189 PHE B C 1
ATOM 3283 O O . PHE B 1 189 ? 11.312 8.594 -8.25 1 94.44 189 PHE B O 1
ATOM 3290 N N . LEU B 1 190 ? 10.609 9.18 -6.223 1 92.31 190 LEU B N 1
ATOM 3291 C CA . LEU B 1 190 ? 9.867 7.934 -6.07 1 92.31 190 LEU B CA 1
ATOM 3292 C C . LEU B 1 190 ? 8.562 7.977 -6.859 1 92.31 190 LEU B C 1
ATOM 3294 O O . LEU B 1 190 ? 7.988 9.055 -7.059 1 92.31 190 LEU B O 1
ATOM 3298 N N . PRO B 1 191 ? 8.07 6.793 -7.227 1 89.06 191 PRO B N 1
ATOM 3299 C CA . PRO B 1 191 ? 6.816 6.727 -7.984 1 89.06 191 PRO B CA 1
ATOM 3300 C C . PRO B 1 191 ? 5.609 7.168 -7.16 1 89.06 191 PRO B C 1
ATOM 3302 O O . PRO B 1 191 ? 5.652 7.145 -5.93 1 89.06 191 PRO B O 1
ATOM 3305 N N . ALA B 1 192 ? 4.539 7.453 -7.867 1 91.12 192 ALA B N 1
ATOM 3306 C CA . ALA B 1 192 ? 3.316 7.992 -7.273 1 91.12 192 ALA B CA 1
ATOM 3307 C C . ALA B 1 192 ? 2.699 7.004 -6.293 1 91.12 192 ALA B C 1
ATOM 3309 O O . ALA B 1 192 ? 1.97 7.395 -5.379 1 91.12 192 ALA B O 1
ATOM 3310 N N . ALA B 1 193 ? 3.014 5.758 -6.434 1 88.75 193 ALA B N 1
ATOM 3311 C CA . ALA B 1 193 ? 2.48 4.723 -5.551 1 88.75 193 ALA B CA 1
ATOM 3312 C C . ALA B 1 193 ? 2.895 4.973 -4.102 1 88.75 193 ALA B C 1
ATOM 3314 O O . ALA B 1 193 ? 2.25 4.48 -3.174 1 88.75 193 ALA B O 1
ATOM 3315 N N . TRP B 1 194 ? 3.885 5.824 -3.939 1 91.94 194 TRP B N 1
ATOM 3316 C CA . TRP B 1 194 ? 4.438 6.031 -2.605 1 91.94 194 TRP B CA 1
ATOM 3317 C C . TRP B 1 194 ? 4.016 7.383 -2.045 1 91.94 194 TRP B C 1
ATOM 3319 O O . TRP B 1 194 ? 4.488 7.797 -0.984 1 91.94 194 TRP B O 1
ATOM 3329 N N . ASP B 1 195 ? 3.143 8.023 -2.74 1 95.06 195 ASP B N 1
ATOM 3330 C CA . ASP B 1 195 ? 2.773 9.383 -2.354 1 95.06 195 ASP B CA 1
ATOM 3331 C C . ASP B 1 195 ? 1.871 9.375 -1.121 1 95.06 195 ASP B C 1
ATOM 3333 O O . ASP B 1 195 ? 1.618 10.43 -0.525 1 95.06 195 ASP B O 1
ATOM 3337 N N . HIS B 1 196 ? 1.371 8.25 -0.753 1 95.06 196 HIS B N 1
ATOM 3338 C CA . HIS B 1 196 ? 0.508 8.086 0.411 1 95.06 196 HIS B CA 1
ATOM 3339 C C . HIS B 1 196 ? 1.025 6.988 1.333 1 95.06 196 HIS B C 1
ATOM 3341 O O . HIS B 1 196 ? 1.693 6.055 0.88 1 95.06 196 HIS B O 1
ATOM 3347 N N . PRO B 1 197 ? 0.747 7.145 2.611 1 96.25 197 PRO B N 1
ATOM 3348 C CA . PRO B 1 197 ? 1.255 6.125 3.533 1 96.25 197 PRO B CA 1
ATOM 3349 C C . PRO B 1 197 ? 0.653 4.742 3.275 1 96.25 197 PRO B C 1
ATOM 3351 O O . PRO B 1 197 ? -0.526 4.633 2.93 1 96.25 197 PRO B O 1
ATOM 3354 N N . HIS B 1 198 ? 1.485 3.787 3.408 1 94.75 198 HIS B N 1
ATOM 3355 C CA . HIS B 1 198 ? 0.967 2.424 3.412 1 94.75 198 HIS B CA 1
ATOM 3356 C C . HIS B 1 198 ? 0.018 2.197 4.586 1 94.75 198 HIS B C 1
ATOM 3358 O O . HIS B 1 198 ? 0.293 2.635 5.703 1 94.75 198 HIS B O 1
ATOM 3364 N N . PRO B 1 199 ? -1.053 1.448 4.344 1 96.75 199 PRO B N 1
ATOM 3365 C CA . PRO B 1 199 ? -2.016 1.232 5.43 1 96.75 199 PRO B CA 1
ATOM 3366 C C . PRO B 1 199 ? -1.386 0.575 6.656 1 96.75 199 PRO B C 1
ATOM 3368 O O . PRO B 1 199 ? -1.706 0.941 7.789 1 96.75 199 PRO B O 1
ATOM 3371 N N . GLN B 1 200 ? -0.545 -0.31 6.461 1 94.62 200 GLN B N 1
ATOM 3372 C CA . GLN B 1 200 ? 0.094 -0.969 7.594 1 94.62 200 GLN B CA 1
ATOM 3373 C C . GLN B 1 200 ? 0.988 0.001 8.359 1 94.62 200 GLN B C 1
ATOM 3375 O O . GLN B 1 200 ? 1.121 -0.104 9.586 1 94.62 200 GLN B O 1
ATOM 3380 N N . THR B 1 201 ? 1.614 0.893 7.648 1 94.62 201 THR B N 1
ATOM 3381 C CA . THR B 1 201 ? 2.41 1.924 8.305 1 94.62 201 THR B CA 1
ATOM 3382 C C . THR B 1 201 ? 1.524 2.826 9.164 1 94.62 201 THR B C 1
ATOM 3384 O O . THR B 1 201 ? 1.887 3.176 10.289 1 94.62 201 THR B O 1
ATOM 3387 N N . LEU B 1 202 ? 0.401 3.15 8.641 1 97.44 202 LEU B N 1
ATOM 3388 C CA . LEU B 1 202 ? -0.552 3.951 9.406 1 97.44 202 LEU B CA 1
ATOM 3389 C C . LEU B 1 202 ? -0.945 3.242 10.695 1 97.44 202 LEU B C 1
ATOM 3391 O O . LEU B 1 202 ? -1.003 3.865 11.758 1 97.44 202 LEU B O 1
ATOM 3395 N N . LEU B 1 203 ? -1.15 1.971 10.578 1 97.44 203 LEU B N 1
ATOM 3396 C CA . LEU B 1 203 ? -1.533 1.188 11.742 1 97.44 203 LEU B CA 1
ATOM 3397 C C . LEU B 1 203 ? -0.4 1.146 12.766 1 97.44 203 LEU B C 1
ATOM 3399 O O . LEU B 1 203 ? -0.64 1.256 13.969 1 97.44 203 LEU B O 1
ATOM 3403 N N . ARG B 1 204 ? 0.767 0.958 12.312 1 95.19 204 ARG B N 1
ATOM 3404 C CA . ARG B 1 204 ? 1.919 0.949 13.211 1 95.19 204 ARG B CA 1
ATOM 3405 C C . ARG B 1 204 ? 2.061 2.285 13.93 1 95.19 204 ARG B C 1
ATOM 3407 O O . ARG B 1 204 ? 2.268 2.32 15.148 1 95.19 204 ARG B O 1
ATOM 3414 N N . LEU B 1 205 ? 1.955 3.346 13.203 1 96.5 205 LEU B N 1
ATOM 3415 C CA . LEU B 1 205 ? 2.055 4.676 13.789 1 96.5 205 LEU B CA 1
ATOM 3416 C C . LEU B 1 205 ? 0.926 4.914 14.789 1 96.5 205 LEU B C 1
ATOM 3418 O O . LEU B 1 205 ? 1.135 5.539 15.828 1 96.5 205 LEU B O 1
ATOM 3422 N N . ALA B 1 206 ? -0.259 4.441 14.43 1 97.62 206 ALA B N 1
ATOM 3423 C CA . ALA B 1 206 ? -1.4 4.566 15.336 1 97.62 206 ALA B CA 1
ATOM 3424 C C . ALA B 1 206 ? -1.147 3.824 16.641 1 97.62 206 ALA B C 1
ATOM 3426 O O . ALA B 1 206 ? -1.5 4.312 17.719 1 97.62 206 ALA B O 1
ATOM 3427 N N . GLU B 1 207 ? -0.581 2.688 16.5 1 96.06 207 GLU B N 1
ATOM 3428 C CA . GLU B 1 207 ? -0.276 1.897 17.688 1 96.06 207 GLU B CA 1
ATOM 3429 C C . GLU B 1 207 ? 0.643 2.662 18.641 1 96.06 207 GLU B C 1
ATOM 3431 O O . GLU B 1 207 ? 0.53 2.531 19.859 1 96.06 207 GLU B O 1
ATOM 3436 N N . GLU B 1 208 ? 1.5 3.422 18.125 1 95.38 208 GLU B N 1
ATOM 3437 C CA . GLU B 1 208 ? 2.492 4.152 18.906 1 95.38 208 GLU B CA 1
ATOM 3438 C C . GLU B 1 208 ? 1.944 5.496 19.375 1 95.38 208 GLU B C 1
ATOM 3440 O O . GLU B 1 208 ? 2.551 6.156 20.219 1 95.38 208 GLU B O 1
ATOM 3445 N N . ALA B 1 209 ? 0.827 5.934 18.891 1 96.75 209 ALA B N 1
ATOM 3446 C CA . ALA B 1 209 ? 0.258 7.238 19.203 1 96.75 209 ALA B CA 1
ATOM 3447 C C . ALA B 1 209 ? -0.461 7.207 20.547 1 96.75 209 ALA B C 1
ATOM 3449 O O . ALA B 1 209 ? -0.811 6.137 21.047 1 96.75 209 ALA B O 1
ATOM 3450 N N . GLU B 1 210 ? -0.616 8.391 21.125 1 96.81 210 GLU B N 1
ATOM 3451 C CA . GLU B 1 210 ? -1.355 8.523 22.375 1 96.81 210 GLU B CA 1
ATOM 3452 C C . GLU B 1 210 ? -2.85 8.695 22.125 1 96.81 210 GLU B C 1
ATOM 3454 O O . GLU B 1 210 ? -3.262 9.609 21.406 1 96.81 210 GLU B O 1
ATOM 3459 N N . PHE B 1 211 ? -3.582 7.777 22.703 1 97.5 211 PHE B N 1
ATOM 3460 C CA . PHE B 1 211 ? -5.035 7.848 22.594 1 97.5 211 PHE B CA 1
ATOM 3461 C C . PHE B 1 211 ? -5.637 8.602 23.766 1 97.5 211 PHE B C 1
ATOM 3463 O O . PHE B 1 211 ? -5.301 8.328 24.922 1 97.5 211 PHE B O 1
ATOM 3470 N N . THR B 1 212 ? -6.457 9.578 23.469 1 97.06 212 THR B N 1
ATOM 3471 C CA . THR B 1 212 ? -7.152 10.359 24.484 1 97.06 212 THR B CA 1
ATOM 3472 C C . THR B 1 212 ? -8.602 10.602 24.094 1 97.06 212 THR B C 1
ATOM 3474 O O . THR B 1 212 ? -9 10.312 22.953 1 97.06 212 THR B O 1
ATOM 3477 N N . GLN B 1 213 ? -9.336 11.117 25.016 1 95.31 213 GLN B N 1
ATOM 3478 C CA . GLN B 1 213 ? -10.727 11.453 24.734 1 95.31 213 GLN B CA 1
ATOM 3479 C C . GLN B 1 213 ? -10.828 12.836 24.078 1 95.31 213 GLN B C 1
ATOM 3481 O O . GLN B 1 213 ? -11.883 13.203 23.562 1 95.31 213 GLN B O 1
ATOM 3486 N N . THR B 1 214 ? -9.711 13.539 24.031 1 92.81 214 THR B N 1
ATOM 3487 C CA . THR B 1 214 ? -9.656 14.844 23.375 1 92.81 214 THR B CA 1
ATOM 3488 C C . THR B 1 214 ? -9.32 14.695 21.891 1 92.81 214 THR B C 1
ATOM 3490 O O . THR B 1 214 ? -8.336 14.031 21.531 1 92.81 214 THR B O 1
ATOM 3493 N N . PRO B 1 215 ? -10.094 15.297 21.078 1 91.69 215 PRO B N 1
ATOM 3494 C CA . PRO B 1 215 ? -9.82 15.188 19.641 1 91.69 215 PRO B CA 1
ATOM 3495 C C . PRO B 1 215 ? -8.469 15.773 19.25 1 91.69 215 PRO B C 1
ATOM 3497 O O . PRO B 1 215 ? -8.039 16.781 19.812 1 91.69 215 PRO B O 1
ATOM 3500 N N . PRO B 1 216 ? -7.82 15.086 18.406 1 93.69 216 PRO B N 1
ATOM 3501 C CA . PRO B 1 216 ? -6.582 15.688 17.906 1 93.69 216 PRO B CA 1
ATOM 3502 C C . PRO B 1 216 ? -6.816 16.984 17.141 1 93.69 216 PRO B C 1
ATOM 3504 O O . PRO B 1 216 ? -7.812 17.109 16.422 1 93.69 216 PRO B O 1
ATOM 3507 N N . SER B 1 217 ? -5.918 17.922 17.266 1 92.38 217 SER B N 1
ATOM 3508 C CA . SER B 1 217 ? -5.996 19.188 16.531 1 92.38 217 SER B CA 1
ATOM 3509 C C . SER B 1 217 ? -5.43 19.047 15.125 1 92.38 217 SER B C 1
ATOM 3511 O O . SER B 1 217 ? -4.359 18.469 14.938 1 92.38 217 SER B O 1
ATOM 3513 N N . PRO B 1 218 ? -6.188 19.594 14.18 1 93.5 218 PRO B N 1
ATOM 3514 C CA . PRO B 1 218 ? -5.586 19.609 12.844 1 93.5 218 PRO B CA 1
ATOM 3515 C C . PRO B 1 218 ? -4.25 20.344 12.797 1 93.5 218 PRO B C 1
ATOM 3517 O O . PRO B 1 218 ? -4.055 21.312 13.531 1 93.5 218 PRO B O 1
ATOM 3520 N N . LEU B 1 219 ? -3.346 19.844 11.992 1 93.12 219 LEU B N 1
ATOM 3521 C CA . LEU B 1 219 ? -2.068 20.516 11.781 1 93.12 219 LEU B CA 1
ATOM 3522 C C . LEU B 1 219 ? -2.148 21.484 10.602 1 93.12 219 LEU B C 1
ATOM 3524 O O . LEU B 1 219 ? -2.02 21.078 9.445 1 93.12 219 LEU B O 1
ATOM 3528 N N . TYR B 1 220 ? -2.34 22.781 10.906 1 90.12 220 TYR B N 1
ATOM 3529 C CA . TYR B 1 220 ? -2.355 23.844 9.898 1 90.12 220 TYR B CA 1
ATOM 3530 C C . TYR B 1 220 ? -1.02 24.578 9.859 1 90.12 220 TYR B C 1
ATOM 3532 O O . TYR B 1 220 ? -0.497 24.984 10.898 1 90.12 220 TYR B O 1
ATOM 3540 N N . LEU B 1 221 ? -0.487 24.547 8.633 1 86.44 221 LEU B N 1
ATOM 3541 C CA . LEU B 1 221 ? 0.786 25.25 8.508 1 86.44 221 LEU B CA 1
ATOM 3542 C C . LEU B 1 221 ? 0.603 26.578 7.781 1 86.44 221 LEU B C 1
ATOM 3544 O O . LEU B 1 221 ? -0.046 26.641 6.734 1 86.44 221 LEU B O 1
ATOM 3548 N N . ARG B 1 222 ? 0.627 27.812 8.43 1 68.44 222 ARG B N 1
ATOM 3549 C CA . ARG B 1 222 ? 0.464 29.141 7.852 1 68.44 222 ARG B CA 1
ATOM 3550 C C . ARG B 1 222 ? 1.795 29.688 7.348 1 68.44 222 ARG B C 1
ATOM 3552 O O . ARG B 1 222 ? 2.857 29.297 7.824 1 68.44 222 ARG B O 1
ATOM 3559 N N . ALA B 1 223 ? 1.735 30.406 6.168 1 57.72 223 ALA B N 1
ATOM 3560 C CA . ALA B 1 223 ? 2.875 31.078 5.539 1 57.72 223 ALA B CA 1
ATOM 3561 C C . ALA B 1 223 ? 3.746 31.766 6.582 1 57.72 223 ALA B C 1
ATOM 3563 O O . ALA B 1 223 ? 4.973 31.797 6.457 1 57.72 223 ALA B O 1
ATOM 3564 N N . SER B 1 224 ? 3.248 32.438 7.523 1 48.78 224 SER B N 1
ATOM 3565 C CA . SER B 1 224 ? 4.098 33.156 8.469 1 48.78 224 SER B CA 1
ATOM 3566 C C . SER B 1 224 ? 5.004 32.188 9.234 1 48.78 224 SER B C 1
ATOM 3568 O O . SER B 1 224 ? 6.105 32.562 9.641 1 48.78 224 SER B O 1
ATOM 3570 N N . ASP B 1 225 ? 4.672 31 9.211 1 49.25 225 ASP B N 1
ATOM 3571 C CA . ASP B 1 225 ? 5.414 30 9.969 1 49.25 225 ASP B CA 1
ATOM 3572 C C . ASP B 1 225 ? 6.672 29.562 9.219 1 49.25 225 ASP B C 1
ATOM 3574 O O . ASP B 1 225 ? 7.66 29.156 9.836 1 49.25 225 ASP B O 1
ATOM 3578 N N . ALA B 1 226 ? 6.688 29.703 7.984 1 50.53 226 ALA B N 1
ATOM 3579 C CA . ALA B 1 226 ? 7.828 29.438 7.109 1 50.53 226 ALA B CA 1
ATOM 3580 C C . ALA B 1 226 ? 9.008 30.344 7.461 1 50.53 226 ALA B C 1
ATOM 3582 O O . ALA B 1 226 ? 10.164 29.906 7.422 1 50.53 226 ALA B O 1
ATOM 3583 N N . GLU B 1 227 ? 8.633 31.625 7.656 1 48.34 227 GLU B N 1
ATOM 3584 C CA . GLU B 1 227 ? 9.703 32.562 7.984 1 48.34 227 GLU B CA 1
ATOM 3585 C C . GLU B 1 227 ? 10.43 32.125 9.266 1 48.34 227 GLU B C 1
ATOM 3587 O O . GLU B 1 227 ? 11.656 32.219 9.344 1 48.34 227 GLU B O 1
ATOM 3592 N N . ASP B 1 228 ? 9.68 31.688 10.102 1 48.66 228 ASP B N 1
ATOM 3593 C CA . ASP B 1 228 ? 10.258 31.344 11.406 1 48.66 228 ASP B CA 1
ATOM 3594 C C . ASP B 1 228 ? 11.031 30.031 11.328 1 48.66 228 ASP B C 1
ATOM 3596 O O . ASP B 1 228 ? 12.078 29.891 11.961 1 48.66 228 ASP B O 1
ATOM 3600 N N . ASN B 1 229 ? 10.586 29.094 10.562 1 53.06 229 ASN B N 1
ATOM 3601 C CA . ASN B 1 229 ? 11.219 27.781 10.531 1 53.06 229 ASN B CA 1
ATOM 3602 C C . ASN B 1 229 ? 12.484 27.781 9.68 1 53.06 229 ASN B C 1
ATOM 3604 O O . ASN B 1 229 ? 13.461 27.094 10.008 1 53.06 229 ASN B O 1
ATOM 3608 N N . LEU B 1 230 ? 12.477 28.547 8.641 1 51.12 230 LEU B N 1
ATOM 3609 C CA . LEU B 1 230 ? 13.711 28.703 7.875 1 51.12 230 LEU B CA 1
ATOM 3610 C C . LEU B 1 230 ? 14.812 29.312 8.742 1 51.12 230 LEU B C 1
ATOM 3612 O O . LEU B 1 230 ? 15.977 28.922 8.625 1 51.12 230 LEU B O 1
ATOM 3616 N N . SER B 1 231 ? 14.375 30.188 9.609 1 48.66 231 SER B N 1
ATOM 3617 C CA . SER B 1 231 ? 15.312 30.781 10.555 1 48.66 231 SER B CA 1
ATOM 3618 C C . SER B 1 231 ? 15.859 29.75 11.523 1 48.66 231 SER B C 1
ATOM 3620 O O . SER B 1 231 ? 17.031 29.781 11.891 1 48.66 231 SER B O 1
ATOM 3622 N N . THR B 1 232 ? 15.031 28.891 11.875 1 49.28 232 THR B N 1
ATOM 3623 C CA . THR B 1 232 ? 15.469 27.875 12.828 1 49.28 232 THR B CA 1
ATOM 3624 C C . THR B 1 232 ? 16.406 26.875 12.148 1 49.28 232 THR B C 1
ATOM 3626 O O . THR B 1 232 ? 17.391 26.438 12.742 1 49.28 232 THR B O 1
ATOM 3629 N N . ILE B 1 233 ? 16.172 26.578 10.914 1 52.75 233 ILE B N 1
ATOM 3630 C CA . ILE B 1 233 ? 17.031 25.688 10.148 1 52.75 233 ILE B CA 1
ATOM 3631 C C . ILE B 1 233 ? 18.359 26.375 9.875 1 52.75 233 ILE B C 1
ATOM 3633 O O . ILE B 1 233 ? 19.422 25.734 9.992 1 52.75 233 ILE B O 1
ATOM 3637 N N . ALA B 1 234 ? 18.344 27.719 9.641 1 48.25 234 ALA B N 1
ATOM 3638 C CA . ALA B 1 234 ? 19.562 28.5 9.445 1 48.25 234 ALA B CA 1
ATOM 3639 C C . ALA B 1 234 ? 20.359 28.594 10.75 1 48.25 234 ALA B C 1
ATOM 3641 O O . ALA B 1 234 ? 21.594 28.594 10.734 1 48.25 234 ALA B O 1
ATOM 3642 N N . GLY B 1 235 ? 19.688 28.672 11.812 1 46.56 235 GLY B N 1
ATOM 3643 C CA . GLY B 1 235 ? 20.359 28.812 13.094 1 46.56 235 GLY B CA 1
ATOM 3644 C C . GLY B 1 235 ? 21.078 27.547 13.523 1 46.56 235 GLY B C 1
ATOM 3645 O O . GLY B 1 235 ? 22.141 27.609 14.148 1 46.56 235 GLY B O 1
ATOM 3646 N N . LYS B 1 236 ? 20.562 26.312 13.422 1 49.44 236 LYS B N 1
ATOM 3647 C CA . LYS B 1 236 ? 21.188 25.078 13.875 1 49.44 236 LYS B CA 1
ATOM 3648 C C . LYS B 1 236 ? 22.375 24.703 13 1 49.44 236 LYS B C 1
ATOM 3650 O O . LYS B 1 236 ? 23.172 23.828 13.352 1 49.44 236 LYS B O 1
ATOM 3655 N N . ARG B 1 237 ? 22.438 25.359 11.789 1 47.41 237 ARG B N 1
ATOM 3656 C CA . ARG B 1 237 ? 23.562 25.109 10.906 1 47.41 237 ARG B CA 1
ATOM 3657 C C . ARG B 1 237 ? 24.625 26.203 11.055 1 47.41 237 ARG B C 1
ATOM 3659 O O . ARG B 1 237 ? 25.531 26.312 10.227 1 47.41 237 ARG B O 1
ATOM 3666 N N . GLY B 1 238 ? 24.656 26.906 12.07 1 48.22 238 GLY B N 1
ATOM 3667 C CA . GLY B 1 238 ? 25.656 27.922 12.375 1 48.22 238 GLY B CA 1
ATOM 3668 C C . GLY B 1 238 ? 25.609 29.094 11.422 1 48.22 238 GLY B C 1
ATOM 3669 O O . GLY B 1 238 ? 26.594 29.828 11.289 1 48.22 238 GLY B O 1
ATOM 3670 N N . LEU B 1 239 ? 24.797 29.031 10.445 1 42.84 239 LEU B N 1
ATOM 3671 C CA . LEU B 1 239 ? 24.766 30.203 9.562 1 42.84 239 LEU B CA 1
ATOM 3672 C C . LEU B 1 239 ? 24.031 31.359 10.219 1 42.84 239 LEU B C 1
ATOM 3674 O O . LEU B 1 239 ? 23.172 31.141 11.078 1 42.84 239 LEU B O 1
ATOM 3678 N N . ASP B 1 240 ? 24.516 32.656 10.18 1 41.06 240 ASP B N 1
ATOM 3679 C CA . ASP B 1 240 ? 23.984 33.875 10.727 1 41.06 240 ASP B CA 1
ATOM 3680 C C . ASP B 1 240 ? 22.516 34.062 10.344 1 41.06 240 ASP B C 1
ATOM 3682 O O . ASP B 1 240 ? 22.156 34 9.164 1 41.06 240 ASP B O 1
ATOM 3686 N N . PRO B 1 241 ? 21.688 33.844 11.141 1 44.91 241 PRO B N 1
ATOM 3687 C CA . PRO B 1 241 ? 20.266 34.031 10.844 1 44.91 241 PRO B CA 1
ATOM 3688 C C . PRO B 1 241 ? 19.984 35.312 10.047 1 44.91 241 PRO B C 1
ATOM 3690 O O . PRO B 1 241 ? 19.031 35.375 9.273 1 44.91 241 PRO B O 1
ATOM 3693 N N . ASP B 1 242 ? 20.703 36.375 10.242 1 44.19 242 ASP B N 1
ATOM 3694 C CA . ASP B 1 242 ? 20.531 37.656 9.539 1 44.19 242 ASP B CA 1
ATOM 3695 C C . ASP B 1 242 ? 20.828 37.5 8.047 1 44.19 242 ASP B C 1
ATOM 3697 O O . ASP B 1 242 ? 20.156 38.125 7.211 1 44.19 242 ASP B O 1
ATOM 3701 N N . ALA B 1 243 ? 21.812 36.812 7.598 1 45.44 243 ALA B N 1
ATOM 3702 C CA . ALA B 1 243 ? 22.141 36.625 6.191 1 45.44 243 ALA B CA 1
ATOM 3703 C C . ALA B 1 243 ? 21.094 35.75 5.508 1 45.44 243 ALA B C 1
ATOM 3705 O O . ALA B 1 243 ? 20.766 35.938 4.34 1 45.44 243 ALA B O 1
ATOM 3706 N N . ALA B 1 244 ? 20.453 34.844 6.207 1 42.22 244 ALA B N 1
ATOM 3707 C CA . ALA B 1 244 ? 19.359 34.031 5.684 1 42.22 244 ALA B CA 1
ATOM 3708 C C . ALA B 1 244 ? 18.094 34.844 5.5 1 42.22 244 ALA B C 1
ATOM 3710 O O . ALA B 1 244 ? 17.344 34.625 4.547 1 42.22 244 ALA B O 1
ATOM 3711 N N . ARG B 1 245 ? 17.766 35.75 6.266 1 43.5 245 ARG B N 1
ATOM 3712 C CA . ARG B 1 245 ? 16.656 36.688 6.176 1 43.5 245 ARG B CA 1
ATOM 3713 C C . ARG B 1 245 ? 16.828 37.656 5.004 1 43.5 245 ARG B C 1
ATOM 3715 O O . ARG B 1 245 ? 15.844 38.062 4.391 1 43.5 245 ARG B O 1
ATOM 3722 N N . GLN B 1 246 ? 17.984 38.188 4.758 1 42.28 246 GLN B N 1
ATOM 3723 C CA . GLN B 1 246 ? 18.25 39.188 3.727 1 42.28 246 GLN B CA 1
ATOM 3724 C C . GLN B 1 246 ? 18.109 38.562 2.33 1 42.28 246 GLN B C 1
ATOM 3726 O O . GLN B 1 246 ? 17.969 39.312 1.348 1 42.28 246 GLN B O 1
ATOM 3731 N N . SER B 1 247 ? 18.328 37.25 2.143 1 37.75 247 SER B N 1
ATOM 3732 C CA . SER B 1 247 ? 18.125 36.688 0.811 1 37.75 247 SER B CA 1
ATOM 3733 C C . SER B 1 247 ? 16.656 36.344 0.578 1 37.75 247 SER B C 1
ATOM 3735 O O . SER B 1 247 ? 16.297 35.812 -0.476 1 37.75 247 SER B O 1
ATOM 3737 N N . ILE B 1 248 ? 15.82 36.344 1.574 1 36 248 ILE B N 1
ATOM 3738 C CA . ILE B 1 248 ? 14.383 36.188 1.369 1 36 248 ILE B CA 1
ATOM 3739 C C . ILE B 1 248 ? 13.766 37.562 1.049 1 36 248 ILE B C 1
ATOM 3741 O O . ILE B 1 248 ? 13.812 38.469 1.867 1 36 248 ILE B O 1
ATOM 3745 N N . PRO B 1 249 ? 13.539 37.969 -0.174 1 33.66 249 PRO B N 1
ATOM 3746 C CA . PRO B 1 249 ? 12.867 39.25 -0.44 1 33.66 249 PRO B CA 1
ATOM 3747 C C . PRO B 1 249 ? 11.641 39.469 0.438 1 33.66 249 PRO B C 1
ATOM 3749 O O . PRO B 1 249 ? 11.031 38.5 0.909 1 33.66 249 PRO B O 1
ATOM 3752 N N . ASP B 1 250 ? 11.492 40.625 1.042 1 31.33 250 ASP B N 1
ATOM 3753 C CA . ASP B 1 250 ? 10.367 41.188 1.773 1 31.33 250 ASP B CA 1
ATOM 3754 C C . ASP B 1 250 ? 9.039 40.812 1.116 1 31.33 250 ASP B C 1
ATOM 3756 O O . ASP B 1 250 ? 8.648 41.438 0.117 1 31.33 250 ASP B O 1
ATOM 3760 N N . PHE B 1 251 ? 8.75 39.688 1.031 1 28.77 251 PHE B N 1
ATOM 3761 C CA . PHE B 1 251 ? 7.441 39.406 0.453 1 28.77 251 PHE B CA 1
ATOM 3762 C C . PHE B 1 251 ? 6.336 40 1.316 1 28.77 251 PHE B C 1
ATOM 3764 O O . PHE B 1 251 ? 5.152 39.844 1.026 1 28.77 251 PHE B O 1
ATOM 3771 N N . LEU B 1 252 ? 6.684 40.438 2.572 1 28.42 252 LEU B N 1
ATOM 3772 C CA . LEU B 1 252 ? 5.559 41 3.328 1 28.42 252 LEU B CA 1
ATOM 3773 C C . LEU B 1 252 ? 5.246 42.406 2.893 1 28.42 252 LEU B C 1
ATOM 3775 O O . LEU B 1 252 ? 4.426 43.094 3.516 1 28.42 252 LEU B O 1
ATOM 3779 N N . SER B 1 253 ? 5.938 43.062 1.864 1 23.03 253 SER B N 1
ATOM 3780 C CA . SER B 1 253 ? 5.262 44.312 1.562 1 23.03 253 SER B CA 1
ATOM 3781 C C . SER B 1 253 ? 3.969 44.094 0.79 1 23.03 253 SER B C 1
ATOM 3783 O O . SER B 1 253 ? 3.898 43.188 -0.053 1 23.03 253 SER B O 1
#

InterPro domains:
  IPR000905 Gcp-like domain [PF00814] (48-134)
  IPR022496 tRNA threonylcarbamoyl adenosine modification protein TsaB [TIGR03725] (12-222)
  IPR043129 ATPase, nucleotide binding domain [SSF53067] (12-110)
  IPR043129 ATPase, nucleotide binding domain [SSF53067] (119-214)

Radius of gyration: 23.8 Å; Cα contacts (8 Å, |Δi|>4): 1073; chains: 2; bounding box: 51×86×49 Å

Foldseek 3Di:
DQDPADDQQQKEWEWEQQDQKTKIFIGALRDTDDMDIDRHPDACQVPNVVRVVVSCVVSVHDLLSHQAYEYEQDDHDPRRNVNRLVVRLVSCVVNVGWYWYDHWQLLLLLQPQLPDDWKEKEWEDDDDQKTWIWIAHHNVSHTPFDIAIDRNVVVLVVVLPDPIEYEYEAHRCVPCVVVNCVSPVRHHYDDPVSNGGDNSSSNSRVNVTDTDNDRDHHDDHDPVVRLVRQLVVCVVVVHDSVVSVVVPPPPVD/DPDPADDQQQKEWEWEQQDQKTKIFIGALRDTDDMDIDRHPDACQVPNVVRVVVSCVVSVHDLLSHNAYEYEQDDHDPRRNVNRLVVRLVSCVVNVGWYWYDHWQLLLLLQPQLPDDWKEKEWEDHDDQKTWIWIAHHNVSHTPFDIAIDRNVVVLVVVLPDPIAYEYEAHRCVPCVVVNCVSPVRHHYDDPVSNGGDNSSSNSRVNVTDTDNDRDHHDDHDPVVRLVRQLVVCVVVVHDSVVSVVVPPPPVD

Nearest PDB structures (foldseek):
  2gel-assembly1_A  TM=8.425E-01  e=2.022E-16  Salmonella enterica subsp. enterica serovar Typhimurium str. LT2
  5br9-assembly3_E  TM=8.099E-01  e=8.690E-16  Pseudomonas aeruginosa PAO1
  4y0w-assembly1_C-2  TM=7.920E-01  e=7.283E-15  Pseudomonas aeruginosa PAO579
  1okj-assembly2_C  TM=8.284E-01  e=3.129E-14  Escherichia coli K-12
  4y0w-assembly1_D-2  TM=7.622E-01  e=1.518E-13  Pseudomonas aeruginosa PAO579

pLDDT: mean 86.31, std 18.03, range [23.03, 98.44]

Organism: Desulfohalobium retbaense (strain ATCC 49708 / DSM 5692 / JCM 16813 / HR100) (NCBI:txid485915)

Solvent-accessible surface area (backbone atoms only — not comparable to full-atom values): 26570 Å² total; per-residue (Å²): 124,83,52,87,76,50,54,56,64,57,21,32,41,39,40,34,31,29,58,52,51,34,36,39,30,35,23,29,61,84,38,63,42,34,36,38,39,34,54,37,94,64,75,55,65,84,50,49,60,58,49,51,53,48,51,30,57,76,65,71,50,57,78,62,46,33,53,27,40,29,35,42,32,18,61,49,40,70,67,42,36,51,51,47,50,49,52,49,47,51,55,24,66,75,44,70,38,30,26,24,55,38,55,37,62,60,40,29,36,57,54,48,18,64,53,33,89,38,38,33,33,38,29,32,55,62,52,91,67,26,24,33,38,34,39,25,40,38,45,76,28,46,69,81,51,72,74,35,52,36,45,46,69,56,47,50,56,58,55,58,67,49,91,60,62,39,30,39,37,28,53,36,51,67,80,49,46,66,60,53,46,69,66,38,72,81,44,42,73,57,62,77,79,52,39,50,52,42,63,50,46,52,31,35,53,46,61,73,37,68,69,32,85,58,76,62,70,72,44,78,78,55,73,75,52,30,64,55,48,53,40,52,58,33,44,80,66,73,42,61,46,69,64,60,53,70,72,47,74,76,71,84,111,123,84,51,88,75,49,53,56,64,57,21,33,40,39,40,33,31,30,58,52,50,36,35,40,30,35,24,28,63,84,39,62,41,32,37,39,37,34,53,36,93,63,75,55,65,83,51,48,61,56,50,53,51,48,52,30,58,76,65,70,48,56,77,62,48,35,53,27,40,28,34,41,32,17,60,50,40,72,66,42,36,51,52,45,50,49,51,51,48,52,54,23,68,76,44,69,37,29,25,23,56,37,56,36,61,59,39,29,36,57,55,50,19,65,53,33,88,38,38,34,34,39,28,32,56,60,53,92,67,25,24,33,37,35,39,25,40,38,42,76,28,45,69,81,50,72,73,36,55,36,45,47,69,56,47,50,56,56,55,59,68,48,91,62,61,40,31,40,36,27,53,37,52,67,81,49,47,65,59,53,46,67,68,39,71,81,45,44,74,57,62,75,79,52,40,50,51,42,65,51,47,52,31,35,52,48,63,73,39,69,69,34,84,59,75,60,71,71,43,80,78,55,74,74,51,29,63,57,48,53,40,51,58,34,45,81,66,72,42,64,47,66,66,60,53,70,72,48,72,75,71,85,111